Protein AF-A0A3Q7G5J2-F1 (afdb_monomer)

Organism: Solanum lycopersicum (NCBI:txid4081)

Structure (mmCIF, N/CA/C/O backbone):
data_AF-A0A3Q7G5J2-F1
#
_entry.id   AF-A0A3Q7G5J2-F1
#
loop_
_atom_site.group_PDB
_atom_site.id
_atom_site.type_symbol
_atom_site.label_atom_id
_atom_site.label_alt_id
_atom_site.label_comp_id
_atom_site.label_asym_id
_atom_site.label_entity_id
_atom_site.label_seq_id
_atom_site.pdbx_PDB_ins_code
_atom_site.Cartn_x
_atom_site.Cartn_y
_atom_site.Cartn_z
_atom_site.occupancy
_atom_site.B_iso_or_equiv
_atom_site.auth_seq_id
_atom_site.auth_comp_id
_atom_site.auth_asym_id
_atom_site.auth_atom_id
_atom_site.pdbx_PDB_model_num
ATOM 1 N N . MET A 1 1 ? 16.036 -75.855 58.027 1.00 33.94 1 MET A N 1
ATOM 2 C CA . MET A 1 1 ? 17.458 -75.575 57.737 1.00 33.94 1 MET A CA 1
ATOM 3 C C . MET A 1 1 ? 17.671 -75.635 56.235 1.00 33.94 1 MET A C 1
ATOM 5 O O . MET A 1 1 ? 17.132 -76.539 55.619 1.00 33.94 1 MET A O 1
ATOM 9 N N . ALA A 1 2 ? 18.472 -74.694 55.729 1.00 34.16 2 ALA A N 1
ATOM 10 C CA . ALA A 1 2 ? 19.266 -74.740 54.495 1.00 34.16 2 ALA A CA 1
ATOM 11 C C . ALA A 1 2 ? 18.567 -74.768 53.113 1.00 34.16 2 ALA A C 1
ATOM 13 O O . ALA A 1 2 ? 18.082 -75.786 52.635 1.00 34.16 2 ALA A O 1
ATOM 14 N N . PHE A 1 3 ? 18.634 -73.593 52.476 1.00 34.53 3 PHE A N 1
ATOM 15 C CA . PHE A 1 3 ? 18.979 -73.303 51.075 1.00 34.53 3 PHE A CA 1
ATOM 16 C C . PHE A 1 3 ? 19.539 -74.448 50.209 1.00 34.53 3 PHE A C 1
ATOM 18 O O . PHE A 1 3 ? 20.515 -75.078 50.604 1.00 34.53 3 PHE A O 1
ATOM 25 N N . GLN A 1 4 ? 19.123 -74.490 48.933 1.00 33.78 4 GLN A N 1
ATOM 26 C CA . GLN A 1 4 ? 20.075 -74.303 47.826 1.00 33.78 4 GLN A CA 1
ATOM 27 C C . GLN A 1 4 ? 19.411 -73.886 46.500 1.00 33.78 4 GLN A C 1
ATOM 29 O O . GLN A 1 4 ? 18.390 -74.425 46.084 1.00 33.78 4 GLN A O 1
ATOM 34 N N . ASN A 1 5 ? 20.046 -72.894 45.870 1.00 33.75 5 ASN A N 1
ATOM 35 C CA . ASN A 1 5 ? 19.741 -72.262 44.589 1.00 33.75 5 ASN A CA 1
ATOM 36 C C . ASN A 1 5 ? 19.861 -73.219 43.393 1.00 33.75 5 ASN A C 1
ATOM 38 O O . ASN A 1 5 ? 20.852 -73.940 43.279 1.00 33.75 5 ASN A O 1
ATOM 42 N N . GLN A 1 6 ? 18.955 -73.080 42.422 1.00 38.44 6 GLN A N 1
ATOM 43 C CA . GLN A 1 6 ? 19.213 -73.434 41.025 1.00 38.44 6 GLN A CA 1
ATOM 44 C C . GLN A 1 6 ? 19.334 -72.159 40.186 1.00 38.44 6 GLN A C 1
ATOM 46 O O . GLN A 1 6 ? 18.456 -71.300 40.181 1.00 38.44 6 GLN A O 1
ATOM 51 N N . THR A 1 7 ? 20.456 -72.044 39.486 1.00 39.12 7 THR A N 1
ATOM 52 C CA . THR A 1 7 ? 20.769 -71.005 38.507 1.00 39.12 7 THR A CA 1
ATOM 53 C C . THR A 1 7 ? 20.132 -71.347 37.157 1.00 39.12 7 THR A C 1
ATOM 55 O O . THR A 1 7 ? 20.422 -72.392 36.578 1.00 39.12 7 THR A O 1
ATOM 58 N N . MET A 1 8 ? 19.295 -70.455 36.616 1.00 37.62 8 MET A N 1
ATOM 59 C CA . MET A 1 8 ? 18.852 -70.505 35.217 1.00 37.62 8 MET A CA 1
ATOM 60 C C . MET A 1 8 ? 19.476 -69.372 34.399 1.00 37.62 8 MET A C 1
ATOM 62 O O . MET A 1 8 ? 19.610 -68.240 34.856 1.00 37.62 8 MET A O 1
ATOM 66 N N . LYS A 1 9 ? 19.885 -69.739 33.183 1.00 35.91 9 LYS A N 1
ATOM 67 C CA . LYS A 1 9 ? 20.631 -68.952 32.198 1.00 35.91 9 LYS A CA 1
ATOM 68 C C . LYS A 1 9 ? 19.803 -67.780 31.656 1.00 35.91 9 LYS A C 1
ATOM 70 O O . LYS A 1 9 ? 18.634 -67.948 31.321 1.00 35.91 9 LYS A O 1
ATOM 75 N N . ALA A 1 10 ? 20.441 -66.619 31.528 1.00 38.81 10 ALA A N 1
ATOM 76 C CA . ALA A 1 10 ? 19.877 -65.424 30.912 1.00 38.81 10 ALA A CA 1
ATOM 77 C C . ALA A 1 10 ? 19.881 -65.546 29.377 1.00 38.81 10 ALA A C 1
ATOM 79 O O . ALA A 1 10 ? 20.937 -65.724 28.773 1.00 38.81 10 ALA A O 1
ATOM 80 N N . ASN A 1 11 ? 18.702 -65.429 28.761 1.00 40.25 11 ASN A N 1
ATOM 81 C CA . ASN A 1 11 ? 18.538 -65.239 27.321 1.00 40.25 11 ASN A CA 1
ATOM 82 C C . ASN A 1 11 ? 18.502 -63.736 27.023 1.00 40.25 11 ASN A C 1
ATOM 84 O O . ASN A 1 11 ? 17.564 -63.036 27.404 1.00 40.25 11 ASN A O 1
ATOM 88 N N . THR A 1 12 ? 19.521 -63.241 26.332 1.00 42.84 12 THR A N 1
ATOM 89 C CA . THR A 1 12 ? 19.617 -61.873 25.818 1.00 42.84 12 THR A CA 1
ATOM 90 C C . THR A 1 12 ? 18.715 -61.718 24.590 1.00 42.84 12 THR A C 1
ATOM 92 O O . THR A 1 12 ? 19.060 -62.168 23.500 1.00 42.84 12 THR A O 1
ATOM 95 N N . SER A 1 13 ? 17.550 -61.085 24.754 1.00 43.59 13 SER A N 1
ATOM 96 C CA . SER A 1 13 ? 16.735 -60.600 23.629 1.00 43.59 13 SER A CA 1
ATOM 97 C C . SER A 1 13 ? 17.185 -59.194 23.233 1.00 43.59 13 SER A C 1
ATOM 99 O O . SER A 1 13 ? 17.119 -58.266 24.035 1.00 43.59 13 SER A O 1
ATOM 101 N N . PHE A 1 14 ? 17.646 -59.047 21.992 1.00 45.12 14 PHE A N 1
ATOM 102 C CA . PHE A 1 14 ? 17.915 -57.763 21.346 1.00 45.12 14 PHE A CA 1
ATOM 103 C C . PHE A 1 14 ? 16.578 -57.072 21.030 1.00 45.12 14 PHE A C 1
ATOM 105 O O . PHE A 1 14 ? 15.809 -57.560 20.205 1.00 45.12 14 PHE A O 1
ATOM 112 N N . VAL A 1 15 ? 16.293 -55.941 21.680 1.00 45.84 15 VAL A N 1
ATOM 113 C CA . VAL A 1 15 ? 15.169 -55.061 21.325 1.00 45.84 15 VAL A CA 1
ATOM 114 C C . VAL A 1 15 ? 15.670 -54.067 20.280 1.00 45.84 15 VAL A C 1
ATOM 116 O O . VAL A 1 15 ? 16.482 -53.194 20.581 1.00 45.84 15 VAL A O 1
ATOM 119 N N . LEU A 1 16 ? 15.212 -54.220 19.038 1.00 43.81 16 LEU A N 1
ATOM 120 C CA . LEU A 1 16 ? 15.484 -53.290 17.945 1.00 43.81 16 LEU A CA 1
ATOM 121 C C . LEU A 1 16 ? 14.500 -52.111 18.056 1.00 43.81 16 LEU A C 1
ATOM 123 O O . LEU A 1 16 ? 13.327 -52.242 17.712 1.00 43.81 16 LEU A O 1
ATOM 127 N N . ILE A 1 17 ? 14.952 -50.970 18.579 1.00 50.69 17 ILE A N 1
ATOM 128 C CA . ILE A 1 17 ? 14.162 -49.730 18.612 1.00 50.69 17 ILE A CA 1
ATOM 129 C C . ILE A 1 17 ? 14.216 -49.108 17.210 1.00 50.69 17 ILE A C 1
ATOM 131 O O . ILE A 1 17 ? 15.235 -48.548 16.807 1.00 50.69 17 ILE A O 1
ATOM 135 N N . LEU A 1 18 ? 13.122 -49.225 16.455 1.00 45.22 18 LEU A N 1
ATOM 136 C CA . LEU A 1 18 ? 12.914 -48.501 15.200 1.00 45.22 18 LEU A CA 1
ATOM 137 C C . LEU A 1 18 ? 12.677 -47.015 15.506 1.00 45.22 18 LEU A C 1
ATOM 139 O O . LEU A 1 18 ? 11.591 -46.620 15.925 1.00 45.22 18 LEU A O 1
ATOM 143 N N . PHE A 1 19 ? 13.697 -46.187 15.279 1.00 47.53 19 PHE A N 1
ATOM 144 C CA . PHE A 1 19 ? 13.535 -44.740 15.168 1.00 47.53 19 PHE A CA 1
ATOM 145 C C . PHE A 1 19 ? 12.796 -44.428 13.860 1.00 47.53 19 PHE A C 1
ATOM 147 O O . PHE A 1 19 ? 13.389 -44.433 12.782 1.00 47.53 19 PHE A O 1
ATOM 154 N N . PHE A 1 20 ? 11.493 -44.158 13.943 1.00 47.72 20 PHE A N 1
ATOM 155 C CA . PHE A 1 20 ? 10.776 -43.493 12.859 1.00 47.72 20 PHE A CA 1
ATOM 156 C C . PHE A 1 20 ? 11.223 -42.029 12.825 1.00 47.72 20 PHE A C 1
ATOM 158 O O . PHE A 1 20 ? 10.777 -41.213 13.628 1.00 47.72 20 PHE A O 1
ATOM 165 N N . ALA A 1 21 ? 12.128 -41.697 11.905 1.00 48.44 21 ALA A N 1
ATOM 166 C CA . ALA A 1 21 ? 12.381 -40.313 11.539 1.00 48.44 21 ALA A CA 1
ATOM 167 C C . ALA A 1 21 ? 11.126 -39.784 10.830 1.00 48.44 21 ALA A C 1
ATOM 169 O O . ALA A 1 21 ? 10.879 -40.101 9.666 1.00 48.44 21 ALA A O 1
ATOM 170 N N . VAL A 1 22 ? 10.308 -39.015 11.548 1.00 49.16 22 VAL A N 1
ATOM 171 C CA . VAL A 1 22 ? 9.250 -38.206 10.941 1.00 49.16 22 VAL A CA 1
ATOM 172 C C . VAL A 1 22 ? 9.955 -37.161 10.083 1.00 49.16 22 VAL A C 1
ATOM 174 O O . VAL A 1 22 ? 10.534 -36.208 10.603 1.00 49.16 22 VAL A O 1
ATOM 177 N N . GLN A 1 23 ? 9.977 -37.367 8.767 1.00 43.31 23 GLN A N 1
ATOM 178 C CA . GLN A 1 23 ? 10.405 -36.323 7.848 1.00 43.31 23 GLN A CA 1
ATOM 179 C C . GLN A 1 23 ? 9.286 -35.287 7.778 1.00 43.31 23 GLN A C 1
ATOM 181 O O . GLN A 1 23 ? 8.290 -35.477 7.086 1.00 43.31 23 GLN A O 1
ATOM 186 N N . TYR A 1 24 ? 9.440 -34.200 8.533 1.00 46.75 24 TYR A N 1
ATOM 187 C CA . TYR A 1 24 ? 8.675 -32.985 8.299 1.00 46.75 24 TYR A CA 1
ATOM 188 C C . TYR A 1 24 ? 9.145 -32.402 6.966 1.00 46.75 24 TYR A C 1
ATOM 190 O O . TYR A 1 24 ? 10.179 -31.742 6.891 1.00 46.75 24 TYR A O 1
ATOM 198 N N . THR A 1 25 ? 8.409 -32.661 5.887 1.00 44.06 25 THR A N 1
ATOM 199 C CA . THR A 1 25 ? 8.505 -31.815 4.699 1.00 44.06 25 THR A CA 1
ATOM 200 C C . THR A 1 25 ? 7.868 -30.483 5.067 1.00 44.06 25 THR A C 1
ATOM 202 O O . THR A 1 25 ? 6.642 -30.381 5.112 1.00 44.06 25 THR A O 1
ATOM 205 N N . ALA A 1 26 ? 8.689 -29.484 5.392 1.00 53.31 26 ALA A N 1
ATOM 206 C CA . ALA A 1 26 ? 8.216 -28.113 5.508 1.00 53.31 26 ALA A CA 1
ATOM 207 C C . ALA A 1 26 ? 7.546 -27.740 4.177 1.00 53.31 26 ALA A C 1
ATOM 209 O O . ALA A 1 26 ? 8.189 -27.767 3.125 1.00 53.31 26 ALA A O 1
ATOM 210 N N . SER A 1 27 ? 6.241 -27.465 4.208 1.00 51.19 27 SER A N 1
ATOM 211 C CA . SER A 1 27 ? 5.524 -26.929 3.054 1.00 51.19 27 SER A CA 1
ATOM 212 C C . SER A 1 27 ? 6.124 -25.563 2.750 1.00 51.19 27 SER A C 1
ATOM 214 O O . SER A 1 27 ? 5.907 -24.615 3.494 1.00 51.19 27 SER A O 1
ATOM 216 N N . THR A 1 28 ? 6.943 -25.459 1.706 1.00 64.75 28 THR A N 1
ATOM 217 C CA . THR A 1 28 ? 7.476 -24.163 1.286 1.00 64.75 28 THR A CA 1
ATOM 218 C C . THR A 1 28 ? 6.369 -23.427 0.543 1.00 64.75 28 THR A C 1
ATOM 220 O O . THR A 1 28 ? 5.985 -23.839 -0.552 1.00 64.75 28 THR A O 1
ATOM 223 N N . ASN A 1 29 ? 5.838 -22.357 1.133 1.00 82.00 29 ASN A N 1
ATOM 224 C CA . ASN A 1 29 ? 4.868 -21.496 0.462 1.00 82.00 29 ASN A CA 1
ATOM 225 C C . ASN A 1 29 ? 5.561 -20.822 -0.732 1.00 82.00 29 ASN A C 1
ATOM 227 O O . ASN A 1 29 ? 6.527 -20.074 -0.555 1.00 82.00 29 ASN A O 1
ATOM 231 N N . VAL A 1 30 ? 5.110 -21.139 -1.950 1.00 91.88 30 VAL A N 1
ATOM 232 C CA . VAL A 1 30 ? 5.651 -20.571 -3.190 1.00 91.88 30 VAL A CA 1
ATOM 233 C C . VAL A 1 30 ? 4.745 -19.442 -3.659 1.00 91.88 30 VAL A C 1
ATOM 235 O O . VAL A 1 30 ? 3.566 -19.669 -3.928 1.00 91.88 30 VAL A O 1
ATOM 238 N N . PHE A 1 31 ? 5.299 -18.242 -3.803 1.00 94.88 31 PHE A N 1
ATOM 239 C CA . PHE A 1 31 ? 4.599 -17.105 -4.386 1.00 94.88 31 PHE A CA 1
ATOM 240 C C . PHE A 1 31 ? 5.142 -16.797 -5.775 1.00 94.88 31 PHE A C 1
ATOM 242 O O . PHE A 1 31 ? 6.353 -16.704 -5.976 1.00 94.88 31 PHE A O 1
ATOM 249 N N . HIS A 1 32 ? 4.231 -16.584 -6.719 1.00 96.62 32 HIS A N 1
ATOM 250 C CA . HIS A 1 32 ? 4.561 -16.234 -8.094 1.00 96.62 32 HIS A CA 1
ATOM 251 C C . HIS A 1 32 ? 4.319 -14.744 -8.336 1.00 96.62 32 HIS A C 1
ATOM 253 O O . HIS A 1 32 ? 3.223 -14.230 -8.103 1.00 96.62 32 HIS A O 1
ATOM 259 N N . PHE A 1 33 ? 5.360 -14.068 -8.806 1.00 97.88 33 PHE A N 1
ATOM 260 C CA . PHE A 1 33 ? 5.426 -12.641 -9.070 1.00 97.88 33 PHE A CA 1
ATOM 261 C C . PHE A 1 33 ? 5.756 -12.432 -10.544 1.00 97.88 33 PHE A C 1
ATOM 263 O O . PHE A 1 33 ? 6.897 -12.594 -10.961 1.00 97.88 33 PHE A O 1
ATOM 270 N N . VAL A 1 34 ? 4.766 -12.050 -11.340 1.00 98.50 34 VAL A N 1
ATOM 271 C CA . VAL A 1 34 ? 4.944 -11.712 -12.752 1.00 98.50 34 VAL A CA 1
ATOM 272 C C . VAL A 1 34 ? 4.967 -10.199 -12.882 1.00 98.50 34 VAL A C 1
ATOM 274 O O . VAL A 1 34 ? 3.945 -9.539 -12.707 1.00 98.50 34 VAL A O 1
ATOM 277 N N . ILE A 1 35 ? 6.136 -9.639 -13.172 1.00 98.50 35 ILE A N 1
ATOM 278 C CA . ILE A 1 35 ? 6.295 -8.215 -13.439 1.00 98.50 35 ILE A CA 1
ATOM 279 C C . ILE A 1 35 ? 5.894 -7.947 -14.891 1.00 98.50 35 ILE A C 1
ATOM 281 O O . ILE A 1 35 ? 6.530 -8.457 -15.811 1.00 98.50 35 ILE A O 1
ATOM 285 N N . GLU A 1 36 ? 4.858 -7.143 -15.115 1.00 98.00 36 GLU A N 1
ATOM 286 C CA . GLU A 1 36 ? 4.303 -6.902 -16.451 1.00 98.00 36 GLU A CA 1
ATOM 287 C C . GLU A 1 36 ? 3.691 -5.503 -16.615 1.00 98.00 36 GLU A C 1
ATOM 289 O O . GLU A 1 36 ? 3.319 -4.844 -15.639 1.00 98.00 36 GLU A O 1
ATOM 294 N N . GLU A 1 37 ? 3.590 -5.037 -17.865 1.00 97.50 37 GLU A N 1
ATOM 295 C CA . GLU A 1 37 ? 2.907 -3.784 -18.198 1.00 97.50 37 GLU A CA 1
ATOM 296 C C . GLU A 1 37 ? 1.383 -3.971 -18.223 1.00 97.50 37 GLU A C 1
ATOM 298 O O . GLU A 1 37 ? 0.844 -4.619 -19.123 1.00 97.50 37 GLU A O 1
ATOM 303 N N . THR A 1 38 ? 0.679 -3.299 -17.315 1.00 97.81 38 THR A N 1
ATOM 304 C CA . THR A 1 38 ? -0.783 -3.385 -17.184 1.00 97.81 38 THR A CA 1
ATOM 305 C C . THR A 1 38 ? -1.434 -2.023 -17.373 1.00 97.81 38 THR A C 1
ATOM 307 O O . THR A 1 38 ? -0.909 -1.005 -16.924 1.00 97.81 38 THR A O 1
ATOM 310 N N . SER A 1 39 ? -2.577 -1.990 -18.066 1.00 97.44 39 SER A N 1
ATOM 311 C CA . SER A 1 39 ? -3.318 -0.755 -18.346 1.00 97.44 39 SER A CA 1
ATOM 312 C C . SER A 1 39 ? -4.210 -0.362 -17.173 1.00 97.44 39 SER A C 1
ATOM 314 O O . SER A 1 39 ? -4.994 -1.176 -16.693 1.00 97.44 39 SER A O 1
ATOM 316 N N . PHE A 1 40 ? -4.140 0.903 -16.766 1.00 95.69 40 PHE A N 1
ATOM 317 C CA . PHE A 1 40 ? -4.983 1.483 -15.726 1.00 95.69 40 PHE A CA 1
ATOM 318 C C . PHE A 1 40 ? -5.564 2.818 -16.179 1.00 95.69 40 PHE A C 1
ATOM 320 O O . PHE A 1 40 ? -4.870 3.644 -16.779 1.00 95.69 40 PHE A O 1
ATOM 327 N N . ASP A 1 41 ? -6.822 3.042 -15.804 1.00 94.00 41 ASP A N 1
ATOM 328 C CA . ASP A 1 41 ? -7.544 4.284 -16.055 1.00 94.00 41 ASP A CA 1
ATOM 329 C C . ASP A 1 41 ? -7.619 5.104 -14.772 1.00 94.00 41 ASP A C 1
ATOM 331 O O . ASP A 1 41 ? -8.185 4.662 -13.766 1.00 94.00 41 ASP A O 1
ATOM 335 N N . ARG A 1 42 ? -7.041 6.304 -14.789 1.00 93.56 42 ARG A N 1
ATOM 336 C CA . ARG A 1 42 ? -7.061 7.246 -13.662 1.00 93.56 42 ARG A CA 1
ATOM 337 C C . ARG A 1 42 ? -6.992 8.672 -14.182 1.00 93.56 42 ARG A C 1
ATOM 339 O O . ARG A 1 42 ? -6.318 8.954 -15.170 1.00 93.56 42 ARG A O 1
ATOM 346 N N . LEU A 1 43 ? -7.636 9.611 -13.488 1.00 94.00 43 LEU A N 1
ATOM 347 C CA . LEU A 1 43 ? -7.551 11.040 -13.823 1.00 94.00 43 LEU A CA 1
ATOM 348 C C . LEU A 1 43 ? -7.933 11.355 -15.284 1.00 94.00 43 LEU A C 1
ATOM 350 O O . LEU A 1 43 ? -7.334 12.238 -15.915 1.00 94.00 43 LEU A O 1
ATOM 354 N N . CYS A 1 44 ? -8.923 10.611 -15.790 1.00 94.50 44 CYS A N 1
ATOM 355 C CA . CYS A 1 44 ? -9.462 10.661 -17.151 1.00 94.50 44 CYS A CA 1
ATOM 356 C C . CYS A 1 44 ? -8.475 10.235 -18.253 1.00 94.50 44 CYS A C 1
ATOM 358 O O . CYS A 1 44 ? -8.633 10.640 -19.403 1.00 94.50 44 CYS A O 1
ATOM 360 N N . GLN A 1 45 ? -7.437 9.466 -17.910 1.00 95.00 45 GLN A N 1
ATOM 361 C CA . GLN A 1 45 ? -6.432 8.976 -18.851 1.00 95.00 45 GLN A CA 1
ATOM 362 C C . GLN A 1 45 ? -6.130 7.498 -18.608 1.00 95.00 45 GLN A C 1
ATOM 364 O O . GLN A 1 45 ? -6.062 7.051 -17.462 1.00 95.00 45 GLN A O 1
ATOM 369 N N . SER A 1 46 ? -5.910 6.773 -19.700 1.00 95.19 46 SER A N 1
ATOM 370 C CA . SER A 1 46 ? -5.424 5.397 -19.697 1.00 95.19 46 SER A CA 1
ATOM 371 C C . SER A 1 46 ? -3.920 5.399 -19.918 1.00 95.19 46 SER A C 1
ATOM 373 O O . SER A 1 46 ? -3.432 6.049 -20.846 1.00 95.19 46 SER A O 1
ATOM 375 N N . LYS A 1 47 ? -3.178 4.653 -19.103 1.00 95.56 47 LYS A N 1
ATOM 376 C CA . LYS A 1 47 ? -1.762 4.381 -19.364 1.00 95.56 47 LYS A CA 1
ATOM 377 C C . LYS A 1 47 ? -1.376 2.988 -18.898 1.00 95.56 47 LYS A C 1
ATOM 379 O O . LYS A 1 47 ? -2.017 2.427 -18.011 1.00 95.56 47 LYS A O 1
ATOM 384 N N . LYS A 1 48 ? -0.299 2.457 -19.471 1.00 96.31 48 LYS A N 1
ATOM 385 C CA . LYS A 1 48 ? 0.343 1.252 -18.950 1.00 96.31 48 LYS A CA 1
ATOM 386 C C . LYS A 1 48 ? 1.341 1.620 -17.861 1.00 96.31 48 LYS A C 1
ATOM 388 O O . LYS A 1 48 ? 2.025 2.635 -17.968 1.00 96.31 48 LYS A O 1
ATOM 393 N N . ILE A 1 49 ? 1.405 0.796 -16.827 1.00 96.75 49 ILE A N 1
ATOM 394 C CA . ILE A 1 49 ? 2.415 0.860 -15.770 1.00 96.75 49 ILE A CA 1
ATOM 395 C C . ILE A 1 49 ? 2.981 -0.526 -15.519 1.00 96.75 49 ILE A C 1
ATOM 397 O O . ILE A 1 49 ? 2.317 -1.526 -15.785 1.00 96.75 49 ILE A O 1
ATOM 401 N N . LEU A 1 50 ? 4.201 -0.574 -14.995 1.00 97.50 50 LEU A N 1
ATOM 402 C CA . LEU A 1 50 ? 4.793 -1.818 -14.534 1.00 97.50 50 LEU A CA 1
ATOM 403 C C . LEU A 1 50 ? 4.096 -2.252 -13.238 1.00 97.50 50 LEU A C 1
ATOM 405 O O . LEU A 1 50 ? 3.949 -1.462 -12.312 1.00 97.50 50 LEU A O 1
ATOM 409 N N . THR A 1 51 ? 3.643 -3.495 -13.182 1.00 97.94 51 THR A N 1
ATOM 410 C CA . THR A 1 51 ? 2.871 -4.055 -12.064 1.00 97.94 51 THR A CA 1
ATOM 411 C C . THR A 1 51 ? 3.351 -5.450 -11.738 1.00 97.94 51 THR A C 1
ATOM 413 O O . THR A 1 51 ? 4.065 -6.048 -12.535 1.00 97.94 51 THR A O 1
ATOM 416 N N . VAL A 1 52 ? 2.926 -5.981 -10.594 1.00 98.50 52 VAL A N 1
ATOM 417 C CA . VAL A 1 52 ? 3.086 -7.399 -10.270 1.00 98.50 52 VAL A CA 1
ATOM 418 C C . VAL A 1 52 ? 1.726 -8.077 -10.374 1.00 98.50 52 VAL A C 1
ATOM 420 O O . VAL A 1 52 ? 0.775 -7.640 -9.727 1.00 98.50 52 VAL A O 1
ATOM 423 N N . ASN A 1 53 ? 1.638 -9.150 -11.159 1.00 98.38 53 ASN A N 1
ATOM 424 C CA . ASN A 1 53 ? 0.427 -9.947 -11.386 1.00 98.38 53 ASN A CA 1
ATOM 425 C C . ASN A 1 53 ? -0.771 -9.109 -11.865 1.00 98.38 53 ASN A C 1
ATOM 427 O O . ASN A 1 53 ? -1.906 -9.346 -11.448 1.00 98.38 53 ASN A O 1
ATOM 431 N N . GLY A 1 54 ? -0.514 -8.074 -12.665 1.00 98.00 54 GLY A N 1
ATOM 432 C CA . GLY A 1 54 ? -1.539 -7.137 -13.121 1.00 98.00 54 GLY A CA 1
ATOM 433 C C . GLY A 1 54 ? -2.140 -6.231 -12.040 1.00 98.00 54 GLY A C 1
ATOM 434 O O . GLY A 1 54 ? -3.126 -5.544 -12.306 1.00 98.00 54 GLY A O 1
ATOM 435 N N . GLN A 1 55 ? -1.585 -6.218 -10.823 1.00 98.19 55 GLN A N 1
ATOM 436 C CA . GLN A 1 55 ? -2.140 -5.495 -9.677 1.00 98.19 55 GLN A CA 1
ATOM 437 C C . GLN A 1 55 ? -1.344 -4.223 -9.363 1.00 98.19 55 GLN A C 1
ATOM 439 O O . GLN A 1 55 ? -0.114 -4.194 -9.434 1.00 98.19 55 GLN A O 1
ATOM 444 N N . PHE A 1 56 ? -2.067 -3.164 -8.995 1.00 97.44 56 PHE A N 1
ATOM 445 C CA . PHE A 1 56 ? -1.498 -1.924 -8.474 1.00 97.44 56 PHE A CA 1
ATOM 446 C C . PHE A 1 56 ? -2.349 -1.407 -7.297 1.00 97.44 56 PHE A C 1
ATOM 448 O O . PHE A 1 56 ? -3.479 -0.958 -7.532 1.00 97.44 56 PHE A O 1
ATOM 455 N N . PRO A 1 57 ? -1.832 -1.435 -6.052 1.00 98.25 57 PRO A N 1
ATOM 456 C CA . PRO A 1 57 ? -0.560 -2.027 -5.619 1.00 98.25 57 PRO A CA 1
ATOM 457 C C . PRO A 1 57 ? -0.481 -3.525 -5.926 1.00 98.25 57 PRO A C 1
ATOM 459 O O . PRO A 1 57 ? -1.499 -4.156 -6.197 1.00 98.25 57 PRO A O 1
ATOM 462 N N . GLY A 1 58 ? 0.722 -4.087 -5.892 1.00 98.38 58 GLY A N 1
ATOM 463 C CA . GLY A 1 58 ? 0.917 -5.521 -6.055 1.00 98.38 58 GLY A CA 1
ATOM 464 C C . GLY A 1 58 ? 0.364 -6.343 -4.882 1.00 98.38 58 GLY A C 1
ATOM 465 O O . GLY A 1 58 ? -0.078 -5.782 -3.875 1.00 98.38 58 GLY A O 1
ATOM 466 N N . PRO A 1 59 ? 0.408 -7.681 -4.992 1.00 97.62 59 PRO A N 1
ATOM 467 C CA . PRO A 1 59 ? -0.171 -8.576 -3.998 1.00 97.62 59 PRO A CA 1
ATOM 468 C C . PRO A 1 59 ? 0.464 -8.409 -2.611 1.00 97.62 59 PRO A C 1
ATOM 470 O O . PRO A 1 59 ? 1.685 -8.301 -2.468 1.00 97.62 59 PRO A O 1
ATOM 473 N N . THR A 1 60 ? -0.376 -8.455 -1.579 1.00 97.19 60 THR A N 1
ATOM 474 C CA . THR A 1 60 ? 0.077 -8.569 -0.190 1.00 97.19 60 THR A CA 1
ATOM 475 C C . THR A 1 60 ? 0.584 -9.982 0.074 1.00 97.19 60 THR A C 1
ATOM 477 O O . THR A 1 60 ? -0.113 -10.955 -0.217 1.00 97.19 60 THR A O 1
ATOM 480 N N . ILE A 1 61 ? 1.780 -10.097 0.650 1.00 95.62 61 ILE A N 1
ATOM 481 C CA . ILE A 1 61 ? 2.276 -11.358 1.207 1.00 95.62 61 ILE A CA 1
ATOM 482 C C . ILE A 1 61 ? 1.844 -11.431 2.669 1.00 95.62 61 ILE A C 1
ATOM 484 O O . ILE A 1 61 ? 2.080 -10.487 3.418 1.00 95.62 61 ILE A O 1
ATOM 488 N N . TYR A 1 62 ? 1.261 -12.561 3.059 1.00 94.31 62 TYR A N 1
ATOM 489 C CA . TYR A 1 62 ? 1.042 -12.938 4.452 1.00 94.31 62 TYR A CA 1
ATOM 490 C C . TYR A 1 62 ? 1.935 -14.129 4.773 1.00 94.31 62 TYR A C 1
ATOM 492 O O . TYR A 1 62 ? 2.003 -15.073 3.980 1.00 94.31 62 TYR A O 1
ATOM 500 N N . ALA A 1 63 ? 2.617 -14.078 5.909 1.00 93.25 63 ALA A N 1
ATOM 501 C CA . ALA A 1 63 ? 3.508 -15.139 6.352 1.00 93.25 63 ALA A CA 1
ATOM 502 C C . ALA A 1 63 ? 3.545 -15.239 7.876 1.00 93.25 63 ALA A C 1
ATOM 504 O O . ALA A 1 63 ? 3.195 -14.281 8.570 1.00 93.25 63 ALA A O 1
ATOM 505 N N . LEU A 1 64 ? 3.978 -16.390 8.387 1.00 93.38 64 LEU A N 1
ATOM 506 C CA . LEU A 1 64 ? 4.223 -16.580 9.812 1.00 93.38 64 LEU A CA 1
ATOM 507 C C . LEU A 1 64 ? 5.701 -16.355 10.148 1.00 93.38 64 LEU A C 1
ATOM 509 O O . LEU A 1 64 ? 6.597 -16.617 9.337 1.00 93.38 64 LEU A O 1
ATOM 513 N N . ALA A 1 65 ? 5.957 -15.893 11.368 1.00 92.94 65 ALA A N 1
ATOM 514 C CA . ALA A 1 65 ? 7.298 -15.857 11.929 1.00 92.94 65 ALA A CA 1
ATOM 515 C C . ALA A 1 65 ? 7.941 -17.257 11.887 1.00 92.94 65 ALA A C 1
ATOM 517 O O . ALA A 1 65 ? 7.284 -18.275 12.112 1.00 92.94 65 ALA A O 1
ATOM 518 N N . GLY A 1 66 ? 9.233 -17.316 11.558 1.00 92.06 66 GLY A N 1
ATOM 519 C CA . GLY A 1 66 ? 9.979 -18.573 11.413 1.00 92.06 66 GLY A CA 1
ATOM 520 C C . GLY A 1 66 ? 9.783 -19.325 10.086 1.00 92.06 66 GLY A C 1
ATOM 521 O O . GLY A 1 66 ? 10.475 -20.318 9.850 1.00 92.06 66 GLY A O 1
ATOM 522 N N . GLU A 1 67 ? 8.891 -18.884 9.191 1.00 91.00 67 GLU A N 1
ATOM 523 C CA . GLU A 1 67 ? 8.719 -19.528 7.885 1.00 91.00 67 GLU A CA 1
ATOM 524 C C . GLU A 1 67 ? 9.815 -19.148 6.875 1.00 91.00 67 GLU A C 1
ATOM 526 O O . GLU A 1 67 ? 10.390 -18.055 6.885 1.00 91.00 67 GLU A O 1
ATOM 531 N N . THR A 1 68 ? 10.062 -20.053 5.925 1.00 92.12 68 THR A N 1
ATOM 532 C CA . THR A 1 68 ? 10.821 -19.757 4.707 1.00 92.12 68 THR A CA 1
ATOM 533 C C . THR A 1 68 ? 9.873 -19.730 3.517 1.00 92.12 68 THR A C 1
ATOM 535 O O . THR A 1 68 ? 9.253 -20.741 3.178 1.00 92.12 68 THR A O 1
ATOM 538 N N . LEU A 1 69 ? 9.798 -18.583 2.848 1.00 93.19 69 LEU A N 1
ATOM 539 C CA . LEU A 1 69 ? 9.003 -18.406 1.637 1.00 93.19 69 LEU A CA 1
ATOM 540 C C . LEU A 1 69 ? 9.878 -18.621 0.406 1.00 93.19 69 LEU A C 1
ATOM 542 O O . LEU A 1 69 ? 11.031 -18.187 0.386 1.00 93.19 69 LEU A O 1
ATOM 546 N N . SER A 1 70 ? 9.324 -19.234 -0.639 1.00 94.69 70 SER A N 1
ATOM 547 C CA . SER A 1 70 ? 9.954 -19.265 -1.960 1.00 94.69 70 SER A CA 1
ATOM 548 C C . SER A 1 70 ? 9.259 -18.270 -2.877 1.00 94.69 70 SER A C 1
ATOM 550 O O . SER A 1 70 ? 8.045 -18.312 -3.053 1.00 94.69 70 SER A O 1
ATOM 552 N N . LEU A 1 71 ? 10.029 -17.364 -3.459 1.00 95.56 71 LEU A N 1
ATOM 553 C CA . LEU A 1 71 ? 9.537 -16.298 -4.315 1.00 95.56 71 LEU A CA 1
ATOM 554 C C . LEU A 1 71 ? 10.053 -16.537 -5.729 1.00 95.56 71 LEU A C 1
ATOM 556 O O . LEU A 1 71 ? 11.262 -16.577 -5.963 1.00 95.56 71 LEU A O 1
ATOM 560 N N . ASP A 1 72 ? 9.125 -16.721 -6.658 1.00 96.81 72 ASP A N 1
ATOM 561 C CA . ASP A 1 72 ? 9.379 -16.910 -8.079 1.00 96.81 72 ASP A CA 1
ATOM 562 C C . ASP A 1 72 ? 9.017 -15.625 -8.818 1.00 96.81 72 ASP A C 1
ATOM 564 O O . ASP A 1 72 ? 7.840 -15.281 -8.923 1.00 96.81 72 ASP A O 1
ATOM 568 N N . VAL A 1 73 ? 10.030 -14.885 -9.263 1.00 97.88 73 VAL A N 1
ATOM 569 C CA . VAL A 1 73 ? 9.872 -13.568 -9.880 1.00 97.88 73 VAL A CA 1
ATOM 570 C C . VAL A 1 73 ? 10.229 -13.656 -11.356 1.00 97.88 73 VAL A C 1
ATOM 572 O O . VAL A 1 73 ? 11.389 -13.850 -11.706 1.00 97.88 73 VAL A O 1
ATOM 575 N N . GLU A 1 74 ? 9.243 -13.467 -12.222 1.00 98.31 74 GLU A N 1
ATOM 576 C CA . GLU A 1 74 ? 9.390 -13.398 -13.673 1.00 98.31 74 GLU A CA 1
ATOM 577 C C . GLU A 1 74 ? 9.251 -11.944 -14.129 1.00 98.31 74 GLU A C 1
ATOM 579 O O . GLU A 1 74 ? 8.250 -11.294 -13.835 1.00 98.31 74 GLU A O 1
ATOM 584 N N . ASN A 1 75 ? 10.225 -11.424 -14.875 1.00 98.44 75 ASN A N 1
ATOM 585 C CA . ASN A 1 75 ? 10.151 -10.081 -15.437 1.00 98.44 75 ASN A CA 1
ATOM 586 C C . ASN A 1 75 ? 9.770 -10.122 -16.921 1.00 98.44 75 ASN A C 1
ATOM 588 O O . ASN A 1 75 ? 10.603 -10.390 -17.781 1.00 98.44 75 ASN A O 1
ATOM 592 N N . ARG A 1 76 ? 8.511 -9.798 -17.228 1.00 98.25 76 ARG A N 1
ATOM 593 C CA . ARG A 1 76 ? 7.991 -9.602 -18.594 1.00 98.25 76 ARG A CA 1
ATOM 594 C C . ARG A 1 76 ? 8.006 -8.131 -19.030 1.00 98.25 76 ARG A C 1
ATOM 596 O O . ARG A 1 76 ? 7.478 -7.793 -20.090 1.00 98.25 76 ARG A O 1
ATOM 603 N N . GLY A 1 77 ? 8.567 -7.246 -18.206 1.00 95.06 77 GLY A N 1
ATOM 604 C CA . GLY A 1 77 ? 8.796 -5.843 -18.526 1.00 95.06 77 GLY A CA 1
ATOM 605 C C . GLY A 1 77 ? 9.953 -5.639 -19.508 1.00 95.06 77 GLY A C 1
ATOM 606 O O . GLY A 1 77 ? 10.674 -6.567 -19.868 1.00 95.06 77 GLY A O 1
ATOM 607 N N . LYS A 1 78 ? 10.126 -4.389 -19.950 1.00 94.12 78 LYS A N 1
ATOM 608 C CA . LYS A 1 78 ? 11.193 -3.994 -20.891 1.00 94.12 78 LYS A CA 1
ATOM 609 C C . LYS A 1 78 ? 12.520 -3.675 -20.205 1.00 94.12 78 LYS A C 1
ATOM 611 O O . LYS A 1 78 ? 13.572 -3.863 -20.803 1.00 94.12 78 LYS A O 1
ATOM 616 N N . ASP A 1 79 ? 12.449 -3.167 -18.979 1.00 93.12 79 ASP A N 1
ATOM 617 C CA . ASP A 1 79 ? 13.605 -2.770 -18.182 1.00 9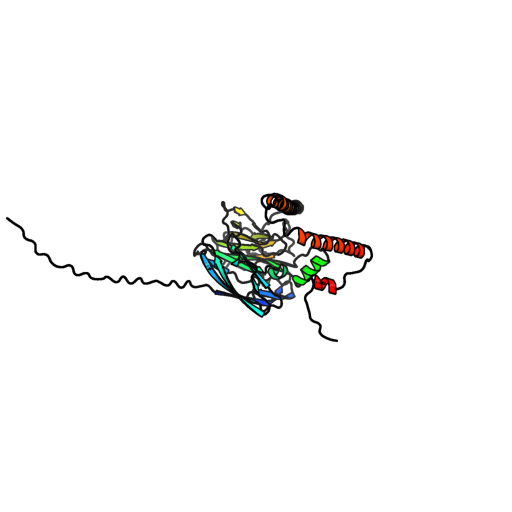3.12 79 ASP A CA 1
ATOM 618 C C . ASP A 1 79 ? 13.908 -3.843 -17.127 1.00 93.12 79 ASP A C 1
ATOM 620 O O . ASP A 1 79 ? 13.003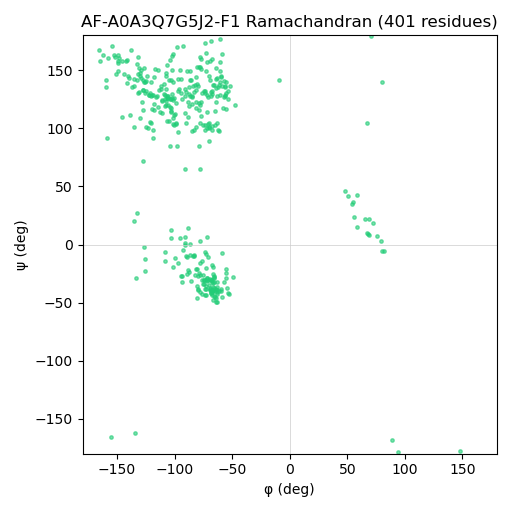 -4.509 -16.613 1.00 93.12 79 ASP A O 1
ATOM 624 N N . ASN A 1 80 ? 15.182 -3.970 -16.755 1.00 96.31 80 ASN A N 1
ATOM 625 C CA . ASN A 1 80 ? 15.583 -4.765 -15.597 1.00 96.31 80 ASN A CA 1
ATOM 626 C C . ASN A 1 80 ? 14.921 -4.218 -14.324 1.00 96.31 80 ASN A C 1
ATOM 628 O O . ASN A 1 80 ? 14.760 -3.002 -14.169 1.00 96.31 80 ASN A O 1
ATOM 632 N N . VAL A 1 81 ? 14.570 -5.111 -13.398 1.00 96.38 81 VAL A N 1
ATOM 633 C CA . VAL A 1 81 ? 13.994 -4.738 -12.101 1.00 96.38 81 VAL A CA 1
ATOM 634 C C . VAL A 1 81 ? 14.816 -5.362 -10.993 1.00 96.38 81 VAL A C 1
ATOM 636 O O . VAL A 1 81 ? 15.076 -6.560 -11.005 1.00 96.38 81 VAL A O 1
ATOM 639 N N . THR A 1 82 ? 15.193 -4.552 -10.012 1.00 95.81 82 THR A N 1
ATOM 640 C CA . THR A 1 82 ? 15.828 -5.035 -8.787 1.00 95.81 82 THR A CA 1
ATOM 641 C C . THR A 1 82 ? 14.801 -5.032 -7.667 1.00 95.81 82 THR A C 1
ATOM 643 O O . THR A 1 82 ? 14.341 -3.960 -7.272 1.00 95.81 82 THR A O 1
ATOM 646 N N . MET A 1 83 ? 14.432 -6.207 -7.159 1.00 95.31 83 MET A N 1
ATOM 647 C CA . MET A 1 83 ? 13.468 -6.345 -6.065 1.00 95.31 83 MET A CA 1
ATOM 648 C C . MET A 1 83 ? 14.156 -6.243 -4.700 1.00 95.31 83 MET A C 1
ATOM 650 O O . MET A 1 83 ? 15.260 -6.756 -4.504 1.00 95.31 83 MET A O 1
ATOM 654 N N . PHE A 1 84 ? 13.475 -5.592 -3.762 1.00 94.12 84 PHE A N 1
ATOM 655 C CA . PHE A 1 84 ? 13.825 -5.516 -2.351 1.00 94.12 84 PHE A CA 1
ATOM 656 C C . PHE A 1 84 ? 12.627 -5.938 -1.508 1.00 94.12 84 PHE A C 1
ATOM 658 O O . PHE A 1 84 ? 11.500 -5.486 -1.726 1.00 94.12 84 PHE A O 1
ATOM 665 N N . TRP A 1 85 ? 12.886 -6.803 -0.539 1.00 92.75 85 TRP A N 1
ATOM 666 C CA . TRP A 1 85 ? 11.875 -7.410 0.312 1.00 92.75 85 TRP A CA 1
ATOM 667 C C . TRP A 1 85 ? 12.156 -6.998 1.745 1.00 92.75 85 TRP A C 1
ATOM 669 O O . TRP A 1 85 ? 12.935 -7.648 2.433 1.00 92.75 85 TRP A O 1
ATOM 679 N N . ARG A 1 86 ? 11.556 -5.902 2.214 1.00 87.81 86 ARG A N 1
ATOM 680 C CA . ARG A 1 86 ? 11.733 -5.511 3.611 1.00 87.81 86 ARG A CA 1
ATOM 681 C C . ARG A 1 86 ? 10.989 -6.521 4.473 1.00 87.81 86 ARG A C 1
ATOM 683 O O . ARG A 1 86 ? 9.763 -6.501 4.522 1.00 87.81 86 ARG A O 1
ATOM 690 N N . VAL A 1 87 ? 11.739 -7.408 5.115 1.00 83.12 87 VAL A N 1
ATOM 691 C CA . VAL A 1 87 ? 11.208 -8.457 5.982 1.00 83.12 87 VAL A CA 1
ATOM 692 C C . VAL A 1 87 ? 11.975 -8.423 7.295 1.00 83.12 87 VAL A C 1
ATOM 694 O O . VAL A 1 87 ? 13.202 -8.370 7.313 1.00 83.12 87 VAL A O 1
ATOM 697 N N . GLY A 1 88 ? 11.235 -8.437 8.392 1.00 79.31 88 GLY A N 1
ATOM 698 C CA . GLY A 1 88 ? 11.768 -8.267 9.726 1.00 79.31 88 GLY A CA 1
ATOM 699 C C . GLY A 1 88 ? 12.276 -6.875 10.083 1.00 79.31 88 GLY A C 1
ATOM 700 O O . GLY A 1 88 ? 12.271 -5.930 9.287 1.00 79.31 88 GLY A O 1
ATOM 701 N N . ARG A 1 89 ? 12.740 -6.772 11.331 1.00 74.88 89 ARG A N 1
ATOM 702 C CA . ARG A 1 89 ? 13.291 -5.530 11.906 1.00 74.88 89 ARG A CA 1
ATOM 703 C C . ARG A 1 89 ? 14.658 -5.172 11.325 1.00 74.88 89 ARG A C 1
ATOM 705 O O . ARG A 1 89 ? 15.018 -3.999 11.247 1.00 74.88 89 ARG A O 1
ATOM 712 N N . HIS A 1 90 ? 15.411 -6.186 10.907 1.00 78.06 90 HIS A N 1
ATOM 713 C CA . HIS A 1 90 ? 16.743 -6.039 10.334 1.00 78.06 90 HIS A CA 1
ATOM 714 C C . HIS A 1 90 ? 16.770 -6.596 8.919 1.00 78.06 90 HIS A C 1
ATOM 716 O O . HIS A 1 90 ? 16.402 -7.746 8.688 1.00 78.06 90 HIS A O 1
ATOM 722 N N . VAL A 1 91 ? 17.275 -5.787 7.990 1.00 79.81 91 VAL A N 1
ATOM 723 C CA . VAL A 1 91 ? 17.448 -6.204 6.601 1.00 79.81 91 VAL A CA 1
ATOM 724 C C . VAL A 1 91 ? 18.580 -7.225 6.505 1.00 79.81 91 VAL A C 1
ATOM 726 O O . VAL A 1 91 ? 19.700 -6.965 6.950 1.00 79.81 91 VAL A O 1
ATOM 729 N N . LYS A 1 92 ? 18.294 -8.373 5.895 1.00 80.31 92 LYS A N 1
ATOM 730 C CA . LYS A 1 92 ? 19.253 -9.462 5.655 1.00 80.31 92 LYS A CA 1
ATOM 731 C C . LYS A 1 92 ? 19.732 -9.473 4.200 1.00 80.31 92 LYS A C 1
ATOM 733 O O . LYS A 1 92 ? 19.118 -8.883 3.316 1.00 80.31 92 LYS A O 1
ATOM 738 N N . SER A 1 93 ? 20.842 -10.155 3.922 1.00 77.94 93 SER A N 1
ATOM 739 C CA . SER A 1 93 ? 21.416 -10.210 2.567 1.00 77.94 93 SER A CA 1
ATOM 740 C C . SER A 1 93 ? 20.531 -10.940 1.551 1.00 77.94 93 SER A C 1
ATOM 742 O O . SER A 1 93 ? 20.574 -10.629 0.364 1.00 77.94 93 SER A O 1
ATOM 744 N N . ASP A 1 94 ? 19.700 -11.880 1.997 1.00 77.38 94 ASP A N 1
ATOM 745 C CA . ASP A 1 94 ? 18.729 -12.595 1.166 1.00 77.38 94 ASP A CA 1
ATOM 746 C C . ASP A 1 94 ? 17.527 -11.728 0.767 1.00 77.38 94 ASP A C 1
ATOM 748 O O . ASP A 1 94 ? 16.763 -12.127 -0.102 1.00 77.38 94 ASP A O 1
ATOM 752 N N . GLN A 1 95 ? 17.381 -10.525 1.321 1.00 79.81 95 GLN A N 1
ATOM 753 C CA . GLN A 1 95 ? 16.255 -9.621 1.075 1.00 79.81 95 GLN A CA 1
ATOM 754 C C . GLN A 1 95 ? 16.555 -8.508 0.062 1.00 79.81 95 GLN A C 1
ATOM 756 O O . GLN A 1 95 ? 15.640 -7.807 -0.380 1.00 79.81 95 GLN A O 1
ATOM 761 N N . VAL A 1 96 ? 17.827 -8.320 -0.301 1.00 82.88 96 VAL A N 1
ATOM 762 C CA . VAL A 1 96 ? 18.289 -7.148 -1.058 1.00 82.88 96 VAL A CA 1
ATOM 763 C C . VAL A 1 96 ? 18.792 -7.491 -2.449 1.00 82.88 96 VAL A C 1
ATOM 765 O O . VAL A 1 96 ? 19.326 -8.570 -2.690 1.00 82.88 96 VAL A O 1
ATOM 768 N N . GLU A 1 97 ? 18.641 -6.532 -3.362 1.00 79.75 97 GLU A N 1
ATOM 769 C CA . GLU A 1 97 ? 19.286 -6.524 -4.679 1.00 79.75 97 GLU A CA 1
ATOM 770 C C . GLU A 1 97 ? 18.976 -7.742 -5.565 1.00 79.75 97 GLU A C 1
ATOM 772 O O . GLU A 1 97 ? 19.834 -8.302 -6.253 1.00 79.75 97 GLU A O 1
ATOM 777 N N . TRP A 1 98 ? 17.714 -8.174 -5.597 1.00 89.56 98 TRP A N 1
ATOM 778 C CA . TRP A 1 98 ? 17.291 -9.236 -6.506 1.00 89.56 98 TRP A CA 1
ATOM 779 C C . TRP A 1 98 ? 17.099 -8.694 -7.919 1.00 89.56 98 TRP A C 1
ATOM 781 O O . TRP A 1 98 ? 15.985 -8.350 -8.308 1.00 89.56 98 TRP A O 1
ATOM 791 N N . LEU A 1 99 ? 18.189 -8.619 -8.681 1.00 95.12 99 LEU A N 1
ATOM 792 C CA . LEU A 1 99 ? 18.141 -8.293 -10.102 1.00 95.12 99 LEU A CA 1
ATOM 793 C C . LEU A 1 99 ? 17.392 -9.386 -10.880 1.00 95.12 99 LEU A C 1
ATOM 795 O O . LEU A 1 99 ? 17.790 -10.551 -10.868 1.00 95.12 99 LEU A O 1
ATOM 799 N N . VAL A 1 100 ? 16.338 -8.983 -11.583 1.00 96.69 100 VAL A N 1
ATOM 800 C CA . VAL A 1 100 ? 15.590 -9.798 -12.540 1.00 96.69 100 VAL A CA 1
ATOM 801 C C . VAL A 1 100 ? 15.652 -9.092 -13.891 1.00 96.69 100 VAL A C 1
ATOM 803 O O . VAL A 1 100 ? 15.032 -8.042 -14.105 1.00 96.69 100 VAL A O 1
ATOM 806 N N . GLU A 1 101 ? 16.461 -9.638 -14.795 1.00 97.31 101 GLU A N 1
ATOM 807 C CA . GLU A 1 101 ? 16.633 -9.092 -16.141 1.00 97.31 101 GLU A CA 1
ATOM 808 C C . GLU A 1 101 ? 15.331 -9.170 -16.946 1.00 97.31 101 GLU A C 1
ATOM 810 O O . GLU A 1 101 ? 14.490 -10.038 -16.709 1.00 97.31 101 GLU A O 1
ATOM 815 N N . ALA A 1 102 ? 15.150 -8.259 -17.901 1.00 97.00 102 ALA A N 1
ATOM 816 C CA . ALA A 1 102 ? 14.000 -8.298 -18.799 1.00 97.00 102 ALA A CA 1
ATOM 817 C C . ALA A 1 102 ? 13.936 -9.639 -19.559 1.00 97.00 102 ALA A C 1
ATOM 819 O O . ALA A 1 102 ? 14.902 -10.057 -20.198 1.00 97.00 102 ALA A O 1
ATOM 820 N N . GLY A 1 103 ? 12.790 -10.318 -19.493 1.00 97.25 103 GLY A N 1
ATOM 821 C CA . GLY A 1 103 ? 12.573 -11.644 -20.075 1.00 97.25 103 GLY A CA 1
ATOM 822 C C . GLY A 1 103 ? 13.130 -12.813 -19.253 1.00 97.25 103 GLY A C 1
ATOM 823 O O . GLY A 1 103 ? 13.035 -13.955 -19.703 1.00 97.25 103 GLY A O 1
ATOM 824 N N . ALA A 1 104 ? 13.703 -12.558 -18.074 1.00 97.75 104 ALA A N 1
ATOM 825 C CA . ALA A 1 104 ? 14.233 -13.589 -17.188 1.00 97.75 104 ALA A CA 1
ATOM 826 C C . ALA A 1 104 ? 13.281 -13.899 -16.022 1.00 97.75 104 ALA A C 1
ATOM 828 O O . ALA A 1 104 ? 12.382 -13.125 -15.687 1.00 97.75 104 ALA A O 1
ATOM 829 N N . ALA A 1 105 ? 13.525 -15.036 -15.371 1.00 97.38 105 ALA A N 1
ATOM 830 C CA . ALA A 1 105 ? 12.882 -15.416 -14.122 1.00 97.38 105 ALA A CA 1
ATOM 831 C C . ALA A 1 105 ? 13.934 -15.831 -13.091 1.00 97.38 105 ALA A C 1
ATOM 833 O O . ALA A 1 105 ? 14.943 -16.455 -13.430 1.00 97.38 105 ALA A O 1
ATOM 834 N N . VAL A 1 106 ? 13.695 -15.486 -11.830 1.00 96.69 106 VAL A N 1
ATOM 835 C CA . VAL A 1 106 ? 14.567 -15.799 -10.699 1.00 96.69 106 VAL A CA 1
ATOM 836 C C . VAL A 1 106 ? 13.719 -16.369 -9.575 1.00 96.69 106 VAL A C 1
ATOM 838 O O . VAL A 1 106 ? 12.735 -15.762 -9.163 1.00 96.69 106 VAL A O 1
ATOM 841 N N . ARG A 1 107 ? 14.152 -17.503 -9.022 1.00 95.62 107 ARG A N 1
ATOM 842 C CA . ARG A 1 107 ? 13.601 -18.049 -7.784 1.00 95.62 107 ARG A CA 1
ATOM 843 C C . ARG A 1 107 ? 14.597 -17.890 -6.651 1.00 95.62 107 ARG A C 1
ATOM 845 O O . ARG A 1 107 ? 15.745 -18.316 -6.774 1.00 95.62 107 ARG A O 1
ATOM 852 N N . LYS A 1 108 ? 14.146 -17.317 -5.541 1.00 93.50 108 LYS A N 1
ATOM 853 C CA . LYS A 1 108 ? 14.937 -17.161 -4.318 1.00 93.50 108 LYS A CA 1
ATOM 854 C C . LYS A 1 108 ? 14.056 -17.376 -3.095 1.00 93.50 108 LYS A C 1
ATOM 856 O O . LYS A 1 108 ? 12.837 -17.252 -3.168 1.00 93.50 108 LYS A O 1
ATOM 861 N N . ASN A 1 109 ? 14.689 -17.711 -1.980 1.00 92.69 109 ASN A N 1
ATOM 862 C CA . ASN A 1 109 ? 14.001 -17.934 -0.718 1.00 92.69 109 ASN A CA 1
ATOM 863 C C . ASN A 1 109 ? 14.280 -16.780 0.243 1.00 92.69 109 ASN A C 1
ATOM 865 O O . ASN A 1 109 ? 15.378 -16.226 0.219 1.00 92.69 109 ASN 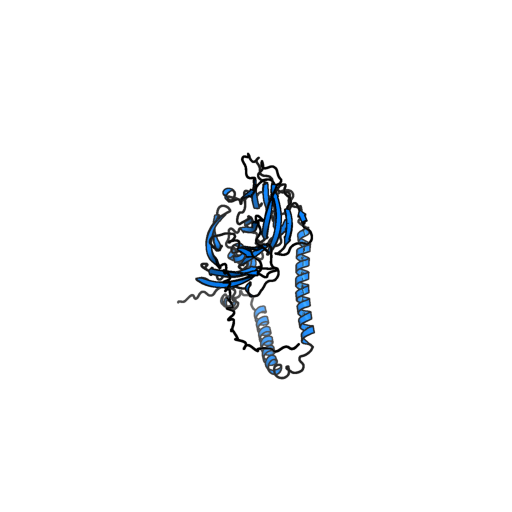A O 1
ATOM 869 N N . ILE A 1 110 ? 13.300 -16.463 1.087 1.00 90.94 110 ILE A N 1
ATOM 870 C CA . ILE A 1 110 ? 13.439 -15.518 2.198 1.00 90.94 110 ILE A CA 1
ATOM 871 C C . ILE A 1 110 ? 13.081 -16.244 3.482 1.00 90.94 110 ILE A C 1
ATOM 873 O O . ILE A 1 110 ? 12.010 -16.848 3.563 1.00 90.94 110 ILE A O 1
ATOM 877 N N . THR A 1 111 ? 13.960 -16.158 4.477 1.00 90.62 111 THR A N 1
ATOM 878 C CA . THR A 1 111 ? 13.707 -16.721 5.807 1.00 90.62 111 THR A CA 1
ATOM 879 C C . THR A 1 111 ? 13.324 -15.625 6.794 1.00 90.62 111 THR A C 1
ATOM 881 O O . THR A 1 111 ? 14.117 -14.727 7.108 1.00 90.62 111 THR A O 1
ATOM 884 N N . ILE A 1 112 ? 12.106 -15.740 7.312 1.00 91.62 112 ILE A N 1
ATOM 885 C CA . ILE A 1 112 ? 11.535 -14.857 8.326 1.00 91.62 112 ILE A CA 1
ATOM 886 C C . ILE A 1 112 ? 12.048 -15.318 9.688 1.00 91.62 112 ILE A C 1
ATOM 888 O O . ILE A 1 112 ? 12.074 -16.515 9.972 1.00 91.62 112 ILE A O 1
ATOM 892 N N . SER A 1 113 ? 12.519 -14.390 10.518 1.00 91.19 113 SER A N 1
ATOM 893 C CA . SER A 1 113 ? 12.978 -14.742 11.866 1.00 91.19 113 SER A CA 1
ATOM 894 C C . SER A 1 113 ? 11.783 -15.094 12.756 1.00 91.19 113 SER A C 1
ATOM 896 O O . SER A 1 113 ? 10.664 -14.662 12.495 1.00 91.19 113 SER A O 1
ATOM 898 N N . GLU A 1 114 ? 12.005 -15.866 13.819 1.00 91.62 114 GLU A N 1
ATOM 899 C CA . GLU A 1 114 ? 10.949 -16.190 14.796 1.00 91.62 114 GLU A CA 1
ATOM 900 C C . GLU A 1 114 ? 10.474 -14.959 15.590 1.00 91.62 114 GLU A C 1
ATOM 902 O O . GLU A 1 114 ? 9.397 -14.979 16.173 1.00 91.62 114 GLU A O 1
ATOM 907 N N . ASP A 1 115 ? 11.273 -13.890 15.617 1.00 90.50 115 ASP A N 1
ATOM 908 C CA . ASP A 1 115 ? 11.005 -12.635 16.323 1.00 90.50 115 ASP A CA 1
ATOM 909 C C . ASP A 1 115 ? 10.555 -11.488 15.402 1.00 90.50 115 ASP A C 1
ATOM 911 O O . ASP A 1 115 ? 10.448 -10.345 15.853 1.00 90.50 115 ASP A O 1
ATOM 915 N N . ASP A 1 116 ? 10.346 -11.770 14.115 1.00 91.00 116 ASP A N 1
ATOM 916 C CA . ASP A 1 116 ? 9.827 -10.798 13.159 1.00 91.00 116 ASP A CA 1
ATOM 917 C C . ASP A 1 116 ? 8.293 -10.822 13.164 1.00 91.00 116 ASP A C 1
ATOM 919 O O . ASP A 1 116 ? 7.677 -11.884 13.131 1.00 91.00 116 ASP A O 1
ATOM 923 N N . GLU A 1 117 ? 7.664 -9.647 13.165 1.00 92.44 117 GLU A N 1
ATOM 924 C CA . GLU A 1 117 ? 6.207 -9.497 13.127 1.00 92.44 117 GLU A CA 1
ATOM 925 C C . GLU A 1 117 ? 5.792 -8.146 12.518 1.00 92.44 117 GLU A C 1
ATOM 927 O O . GLU A 1 117 ? 6.616 -7.257 12.301 1.00 92.44 117 GLU A O 1
ATOM 932 N N . GLY A 1 118 ? 4.496 -7.979 12.256 1.00 93.31 118 GLY A N 1
ATOM 933 C CA . GLY A 1 118 ? 3.875 -6.709 11.886 1.00 93.31 118 GLY A CA 1
ATOM 934 C C . GLY A 1 118 ? 3.868 -6.404 10.387 1.00 93.31 118 GLY A C 1
ATOM 935 O O . GLY A 1 118 ? 4.117 -7.265 9.538 1.00 93.31 118 GLY A O 1
ATOM 936 N N . THR A 1 119 ? 3.534 -5.154 10.049 1.00 95.81 119 THR A N 1
ATOM 937 C CA . THR A 1 119 ? 3.509 -4.688 8.653 1.00 95.81 119 THR A CA 1
ATOM 938 C C . THR A 1 119 ? 4.876 -4.242 8.176 1.00 95.81 119 THR A C 1
ATOM 940 O O . THR A 1 119 ? 5.487 -3.329 8.729 1.00 95.81 119 THR A O 1
ATOM 943 N N . LEU A 1 120 ? 5.289 -4.800 7.051 1.00 94.69 120 LEU A N 1
ATOM 944 C CA . LEU A 1 120 ? 6.422 -4.397 6.238 1.00 94.69 120 LEU A CA 1
ATOM 945 C C . LEU A 1 120 ? 5.971 -4.372 4.770 1.00 94.69 120 LEU A C 1
ATOM 947 O O . LEU A 1 120 ? 4.775 -4.281 4.473 1.00 94.69 120 LEU A O 1
ATOM 951 N N . TRP A 1 121 ? 6.907 -4.392 3.824 1.00 96.12 121 TRP A N 1
ATOM 952 C CA . TRP A 1 121 ? 6.575 -4.247 2.411 1.00 96.12 121 TRP A CA 1
ATOM 953 C C . TRP A 1 121 ? 7.719 -4.668 1.494 1.00 96.12 121 TRP A C 1
ATOM 955 O O . TRP A 1 121 ? 8.890 -4.680 1.865 1.00 96.12 121 TRP A O 1
ATOM 965 N N . TRP A 1 122 ? 7.374 -4.994 0.258 1.00 96.44 122 TRP A N 1
ATOM 966 C CA . TRP A 1 122 ? 8.320 -5.282 -0.809 1.00 96.44 122 TRP A CA 1
ATOM 967 C C . TRP A 1 122 ? 8.164 -4.249 -1.917 1.00 96.44 122 TRP A C 1
ATOM 969 O O . TRP A 1 122 ? 7.081 -3.694 -2.123 1.00 96.44 122 TRP A O 1
ATOM 979 N N . HIS A 1 123 ? 9.247 -3.965 -2.635 1.00 96.69 123 HIS A N 1
ATOM 980 C CA . HIS A 1 123 ? 9.224 -3.006 -3.730 1.00 96.69 123 HIS A CA 1
ATOM 981 C C . HIS A 1 123 ? 10.417 -3.137 -4.679 1.00 96.69 123 HIS A C 1
ATOM 983 O O . HIS A 1 123 ? 11.458 -3.690 -4.333 1.00 96.69 123 HIS A O 1
ATOM 989 N N . ALA A 1 124 ? 10.303 -2.557 -5.875 1.00 96.00 124 ALA A N 1
ATOM 990 C CA . ALA A 1 124 ? 11.466 -2.313 -6.724 1.00 96.00 124 ALA A CA 1
ATOM 991 C C . ALA A 1 124 ? 12.405 -1.288 -6.060 1.00 96.00 124 ALA A C 1
ATOM 993 O O . ALA A 1 124 ? 11.949 -0.281 -5.521 1.00 96.00 124 ALA A O 1
ATOM 994 N N . MET A 1 125 ? 13.718 -1.511 -6.087 1.00 91.69 125 MET A N 1
ATOM 995 C CA . MET A 1 125 ? 14.706 -0.591 -5.498 1.00 91.69 125 MET A CA 1
ATOM 996 C C . MET A 1 125 ? 14.845 0.706 -6.288 1.00 91.69 125 MET A C 1
ATOM 998 O O . MET A 1 125 ? 15.143 1.759 -5.726 1.00 91.69 125 MET A O 1
ATOM 1002 N N . ASN A 1 126 ? 14.621 0.634 -7.596 1.00 88.31 126 ASN A N 1
ATOM 1003 C CA . ASN A 1 126 ? 14.686 1.795 -8.455 1.00 88.31 126 ASN A CA 1
ATOM 1004 C C . ASN A 1 126 ? 13.538 2.768 -8.135 1.00 88.31 126 ASN A C 1
ATOM 1006 O O . ASN A 1 126 ? 12.371 2.376 -8.113 1.00 88.31 126 ASN A O 1
ATOM 1010 N N . ILE A 1 127 ? 13.874 4.044 -7.927 1.00 82.88 127 ILE A N 1
ATOM 1011 C CA . ILE A 1 127 ? 12.947 5.087 -7.483 1.00 82.88 127 ILE A CA 1
ATOM 1012 C C . ILE A 1 127 ? 11.694 5.219 -8.363 1.00 82.88 127 ILE A C 1
ATOM 1014 O O . ILE A 1 127 ? 10.598 5.345 -7.816 1.00 82.88 127 ILE A O 1
ATOM 1018 N N . TRP A 1 128 ? 11.820 5.140 -9.695 1.00 86.88 128 TRP A N 1
ATOM 1019 C CA . TRP A 1 128 ? 10.671 5.290 -10.597 1.00 86.88 128 TRP A CA 1
ATOM 1020 C C . TRP A 1 128 ? 9.849 4.006 -10.724 1.00 86.88 128 TRP A C 1
ATOM 1022 O O . TRP A 1 128 ? 8.623 4.070 -10.787 1.00 86.88 128 TRP A O 1
ATOM 1032 N N . GLN A 1 129 ? 10.488 2.832 -10.696 1.00 93.81 129 GLN A N 1
ATOM 1033 C CA . GLN A 1 129 ? 9.768 1.552 -10.712 1.00 93.81 129 GLN A CA 1
ATOM 1034 C C . GLN A 1 129 ? 9.015 1.331 -9.395 1.00 93.81 129 GLN A C 1
ATOM 1036 O O . GLN A 1 129 ? 7.871 0.879 -9.419 1.00 93.81 129 GLN A O 1
ATOM 1041 N N . ARG A 1 130 ? 9.592 1.742 -8.256 1.00 93.88 130 ARG A N 1
ATOM 1042 C CA . ARG A 1 130 ? 8.963 1.672 -6.928 1.00 93.88 130 ARG A CA 1
ATOM 1043 C C . ARG A 1 130 ? 7.612 2.368 -6.860 1.00 93.88 130 ARG A C 1
ATOM 1045 O O . ARG A 1 130 ? 6.758 1.944 -6.093 1.00 93.88 130 ARG A O 1
ATOM 1052 N N . ALA A 1 131 ? 7.392 3.398 -7.675 1.00 94.38 131 ALA A N 1
ATOM 1053 C CA . ALA A 1 131 ? 6.110 4.092 -7.761 1.00 94.38 131 ALA A CA 1
ATOM 1054 C C . ALA A 1 131 ? 4.931 3.152 -8.071 1.00 94.38 131 ALA A C 1
ATOM 1056 O O . ALA A 1 131 ? 3.791 3.479 -7.761 1.00 94.38 131 ALA A O 1
ATOM 1057 N N . THR A 1 132 ? 5.205 2.007 -8.706 1.00 96.19 132 THR A N 1
ATOM 1058 C CA . THR A 1 132 ? 4.188 1.090 -9.248 1.00 96.19 132 THR A CA 1
ATOM 1059 C C . THR A 1 132 ? 4.437 -0.382 -8.903 1.00 96.19 132 THR A C 1
ATOM 1061 O O . THR A 1 132 ? 3.486 -1.134 -8.710 1.00 96.19 132 THR A O 1
ATOM 1064 N N . VAL A 1 133 ? 5.698 -0.781 -8.722 1.00 97.75 133 VAL A N 1
ATOM 1065 C CA . VAL A 1 133 ? 6.117 -2.125 -8.305 1.00 97.75 133 VAL A CA 1
ATOM 1066 C C . VAL A 1 133 ? 6.391 -2.122 -6.802 1.00 97.75 133 VAL A C 1
ATOM 1068 O O . VAL A 1 133 ? 7.522 -1.910 -6.360 1.00 97.75 133 VAL A O 1
ATOM 1071 N N . HIS A 1 134 ? 5.333 -2.314 -6.020 1.00 98.00 134 HIS A N 1
ATOM 1072 C CA . HIS A 1 134 ? 5.379 -2.455 -4.565 1.00 98.00 134 HIS A CA 1
ATOM 1073 C C . HIS A 1 134 ? 4.138 -3.186 -4.042 1.00 98.00 134 HIS A C 1
ATOM 1075 O O . HIS A 1 134 ? 3.100 -3.194 -4.705 1.00 98.00 134 HIS A O 1
ATOM 1081 N N . GLY A 1 135 ? 4.222 -3.731 -2.833 1.00 97.94 135 GLY A N 1
ATOM 1082 C CA . GLY A 1 135 ? 3.099 -4.335 -2.119 1.00 97.94 135 GLY A CA 1
ATOM 1083 C C . GLY A 1 135 ? 3.426 -4.557 -0.646 1.00 97.94 135 GLY A C 1
ATOM 1084 O O . GLY A 1 135 ? 4.576 -4.422 -0.227 1.00 97.94 135 GLY A O 1
ATOM 1085 N N . ALA A 1 136 ? 2.410 -4.861 0.157 1.00 97.62 136 ALA A N 1
ATOM 1086 C CA . ALA A 1 136 ? 2.595 -5.100 1.584 1.00 97.62 136 ALA A CA 1
ATOM 1087 C C . ALA A 1 136 ? 3.194 -6.491 1.849 1.00 97.62 136 ALA A C 1
ATOM 1089 O O . ALA A 1 136 ? 2.987 -7.441 1.090 1.00 97.62 136 ALA A O 1
ATOM 1090 N N . PHE A 1 137 ? 3.930 -6.600 2.949 1.00 96.44 137 PHE A N 1
ATOM 1091 C CA . PHE A 1 137 ? 4.460 -7.849 3.480 1.00 96.44 137 PHE A CA 1
ATOM 1092 C C . PHE A 1 137 ? 4.092 -7.893 4.959 1.00 96.44 137 PHE A C 1
ATOM 1094 O O . PHE A 1 137 ? 4.620 -7.113 5.741 1.00 96.44 137 PHE A O 1
ATOM 1101 N N . ILE A 1 138 ? 3.165 -8.759 5.341 1.00 95.50 138 ILE A N 1
ATOM 1102 C CA . ILE A 1 138 ? 2.640 -8.837 6.702 1.00 95.50 138 ILE A CA 1
ATOM 1103 C C . ILE A 1 138 ? 3.126 -10.136 7.331 1.00 95.50 138 ILE A C 1
ATOM 1105 O O . ILE A 1 138 ? 2.916 -11.219 6.780 1.00 95.50 138 ILE A O 1
ATOM 1109 N N . VAL A 1 139 ? 3.782 -10.007 8.482 1.00 94.31 139 VAL A N 1
ATOM 1110 C CA . VAL A 1 139 ? 4.243 -11.139 9.283 1.00 94.31 139 VAL A CA 1
ATOM 1111 C C . VAL A 1 139 ? 3.369 -11.249 10.522 1.00 94.31 139 VAL A C 1
ATOM 1113 O O . VAL A 1 139 ? 3.267 -10.302 11.301 1.00 94.31 139 VAL A O 1
ATOM 1116 N N . HIS A 1 140 ? 2.755 -12.409 10.720 1.00 93.38 140 HIS A N 1
ATOM 1117 C CA . HIS A 1 140 ? 2.087 -12.726 11.974 1.00 93.38 140 HIS A CA 1
ATOM 1118 C C . HIS A 1 140 ? 3.034 -13.534 12.869 1.00 93.38 140 HIS A C 1
ATOM 1120 O O . HIS A 1 140 ? 3.647 -14.488 12.382 1.00 93.38 140 HIS A O 1
ATOM 1126 N N . PRO A 1 141 ? 3.151 -13.196 14.165 1.00 91.38 141 PRO A N 1
ATOM 1127 C CA . PRO A 1 141 ? 3.974 -13.972 15.093 1.00 91.38 141 PRO A CA 1
ATOM 1128 C C . PRO A 1 141 ? 3.407 -15.385 15.298 1.00 91.38 141 PRO A C 1
ATOM 1130 O O . PRO A 1 141 ? 4.148 -16.350 15.455 1.00 91.38 141 PRO A O 1
ATOM 1133 N N . GLU A 1 142 ? 2.083 -15.513 15.239 1.00 89.00 142 GLU A N 1
ATOM 1134 C CA . GLU A 1 142 ? 1.344 -16.766 15.328 1.00 89.00 142 GLU A CA 1
ATOM 1135 C C . GLU A 1 142 ? 0.051 -16.674 14.499 1.00 89.00 142 GLU A C 1
ATOM 1137 O O . GLU A 1 142 ? -0.367 -15.568 14.143 1.00 89.00 142 GLU A O 1
ATOM 1142 N N . PRO A 1 143 ? -0.593 -17.806 14.157 1.00 86.75 143 PRO A N 1
ATOM 1143 C CA . PRO A 1 143 ? -1.910 -17.787 13.532 1.00 86.75 143 PRO A CA 1
ATOM 1144 C C . PRO A 1 143 ? -2.912 -17.014 14.390 1.00 86.75 143 PRO A C 1
ATOM 1146 O O . PRO A 1 143 ? -3.077 -17.300 15.574 1.00 86.75 143 PRO A O 1
ATOM 1149 N N . ASP A 1 144 ? -3.585 -16.053 13.773 1.00 81.00 144 ASP A N 1
ATOM 1150 C CA . ASP A 1 144 ? -4.381 -15.054 14.469 1.00 81.00 144 ASP A CA 1
ATOM 1151 C C . ASP A 1 144 ? -5.684 -14.766 13.706 1.00 81.00 144 ASP A C 1
ATOM 1153 O O . ASP A 1 144 ? -5.715 -14.789 12.474 1.00 81.00 144 ASP A O 1
ATOM 1157 N N . ASP A 1 145 ? -6.757 -14.497 14.450 1.00 77.62 145 ASP A N 1
ATOM 1158 C CA . ASP A 1 145 ? -8.106 -14.238 13.937 1.00 77.62 145 ASP A CA 1
ATOM 1159 C C . ASP A 1 145 ? -8.363 -12.738 13.671 1.00 77.62 145 ASP A C 1
ATOM 1161 O O . ASP A 1 145 ? -9.473 -12.351 13.281 1.00 77.62 145 ASP A O 1
ATOM 1165 N N . HIS A 1 146 ? -7.373 -11.862 13.899 1.00 79.62 146 HIS A N 1
ATOM 1166 C CA . HIS A 1 146 ? -7.504 -10.440 13.578 1.00 79.62 146 HIS A CA 1
ATOM 1167 C C . HIS A 1 146 ? -7.798 -10.222 12.085 1.00 79.62 146 HIS A C 1
ATOM 1169 O O . HIS A 1 146 ? -7.191 -10.809 11.190 1.00 79.62 146 HIS A O 1
ATOM 1175 N N . VAL A 1 147 ? -8.744 -9.318 11.811 1.00 88.50 147 VAL A N 1
ATOM 1176 C CA . VAL A 1 147 ? -9.077 -8.919 10.442 1.00 88.50 147 VAL A CA 1
ATOM 1177 C C . VAL A 1 147 ? -8.117 -7.823 10.000 1.00 88.50 147 VAL A C 1
ATOM 1179 O O . VAL A 1 147 ? -8.313 -6.640 10.303 1.00 88.50 147 VAL A O 1
ATOM 1182 N N . ASP A 1 148 ? -7.093 -8.240 9.269 1.00 94.25 148 ASP A N 1
ATOM 1183 C CA . ASP A 1 148 ? -6.112 -7.353 8.661 1.00 94.25 148 ASP A CA 1
ATOM 1184 C C . ASP A 1 148 ? -6.679 -6.633 7.438 1.00 94.25 148 ASP A C 1
ATOM 1186 O O . ASP A 1 148 ? -7.242 -7.238 6.524 1.00 94.25 148 ASP A O 1
ATOM 1190 N N . ILE A 1 149 ? -6.464 -5.321 7.389 1.00 97.25 149 ILE A N 1
ATOM 1191 C CA . ILE A 1 149 ? -6.802 -4.480 6.244 1.00 97.25 14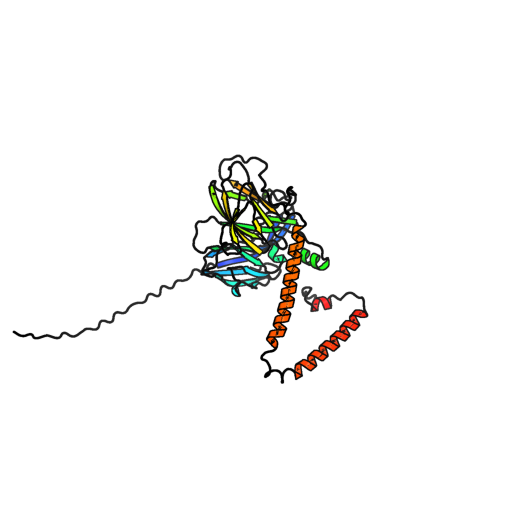9 ILE A CA 1
ATOM 1192 C C . ILE A 1 149 ? -5.529 -3.760 5.789 1.00 97.25 149 ILE A C 1
ATOM 1194 O O . ILE A 1 149 ? -5.148 -2.748 6.385 1.00 97.25 149 ILE A O 1
ATOM 1198 N N . PRO A 1 150 ? -4.864 -4.244 4.726 1.00 97.50 150 PRO A N 1
ATOM 1199 C CA . PRO A 1 150 ? -3.729 -3.554 4.125 1.00 97.50 150 PRO A CA 1
ATOM 1200 C C . PRO A 1 150 ? -4.139 -2.199 3.548 1.00 97.50 150 PRO A C 1
ATOM 1202 O O . PRO A 1 150 ? -5.075 -2.110 2.747 1.00 97.50 150 PRO A O 1
ATOM 1205 N N . ILE A 1 151 ? -3.414 -1.150 3.932 1.00 98.38 151 ILE A N 1
ATOM 1206 C CA . ILE A 1 151 ? -3.593 0.218 3.440 1.00 98.38 151 ILE A CA 1
ATOM 1207 C C . ILE A 1 151 ? -2.262 0.711 2.879 1.00 98.38 151 ILE A C 1
ATOM 1209 O O . ILE A 1 151 ? -1.372 1.138 3.607 1.00 98.38 151 ILE A O 1
ATOM 1213 N N . ILE A 1 152 ? -2.121 0.684 1.563 1.00 98.38 152 ILE A N 1
ATOM 1214 C CA . ILE A 1 152 ? -0.917 1.128 0.869 1.00 98.38 152 ILE A CA 1
ATOM 1215 C C . ILE A 1 152 ? -1.167 2.528 0.324 1.00 98.38 152 ILE A C 1
ATOM 1217 O O . ILE A 1 152 ? -1.979 2.741 -0.584 1.00 98.38 152 ILE A O 1
ATOM 1221 N N . LEU A 1 153 ? -0.466 3.494 0.905 1.00 97.94 153 LEU A N 1
ATOM 1222 C CA . LEU A 1 153 ? -0.445 4.870 0.448 1.00 97.94 153 LEU A CA 1
ATOM 1223 C C . LEU A 1 153 ? 0.585 5.014 -0.667 1.00 97.94 153 LEU A C 1
ATOM 1225 O O . LEU A 1 153 ? 1.698 4.505 -0.564 1.00 97.94 153 LEU A O 1
ATOM 1229 N N . GLY A 1 154 ? 0.224 5.725 -1.727 1.00 95.75 154 GLY A N 1
ATOM 1230 C CA . GLY A 1 154 ? 1.069 5.850 -2.908 1.00 95.75 154 GLY A CA 1
ATOM 1231 C C . GLY A 1 154 ? 0.793 7.113 -3.705 1.00 95.75 154 GLY A C 1
ATOM 1232 O O . GLY A 1 154 ? 0.142 8.050 -3.237 1.00 95.75 154 GLY A O 1
ATOM 1233 N N . GLU A 1 155 ? 1.306 7.130 -4.928 1.00 94.25 155 GLU A N 1
ATOM 1234 C CA . GLU A 1 155 ? 1.212 8.255 -5.850 1.00 94.25 155 GLU A CA 1
ATOM 1235 C C . GLU A 1 155 ? 0.747 7.779 -7.224 1.00 94.25 155 GLU A C 1
ATOM 1237 O O . GLU A 1 155 ? 1.099 6.695 -7.687 1.00 94.25 155 GLU A O 1
ATOM 1242 N N . TRP A 1 156 ? -0.008 8.633 -7.908 1.00 94.94 156 TRP A N 1
ATOM 1243 C CA . TRP A 1 156 ? -0.354 8.456 -9.306 1.00 94.94 156 TRP A CA 1
ATOM 1244 C C . TRP A 1 156 ? 0.280 9.543 -10.168 1.00 94.94 156 TRP A C 1
ATOM 1246 O O . TRP A 1 156 ? 0.174 10.745 -9.900 1.00 94.94 156 TRP A O 1
ATOM 1256 N N . TRP A 1 157 ? 0.877 9.100 -11.265 1.00 94.25 157 TRP A N 1
ATOM 1257 C CA . TRP A 1 157 ? 1.593 9.924 -12.227 1.00 94.25 157 TRP A CA 1
ATOM 1258 C C . TRP A 1 157 ? 0.929 9.765 -13.590 1.00 94.25 157 TRP A C 1
ATOM 1260 O O . TRP A 1 157 ? 0.727 8.645 -14.038 1.00 94.25 157 TRP A O 1
ATOM 1270 N N . LYS A 1 158 ? 0.568 10.852 -14.271 1.00 94.25 158 LYS A N 1
ATOM 1271 C CA . LYS A 1 158 ? 0.033 10.797 -15.643 1.00 94.25 158 LYS A CA 1
ATOM 1272 C C . LYS A 1 158 ? 1.137 10.489 -16.649 1.00 94.25 158 LYS A C 1
ATOM 1274 O O . LYS A 1 158 ? 0.952 9.645 -17.517 1.00 94.25 158 LYS A O 1
ATOM 1279 N N . LYS A 1 159 ? 2.288 11.145 -16.487 1.00 92.44 159 LYS A N 1
ATOM 1280 C CA . LYS A 1 159 ? 3.507 10.846 -17.241 1.00 92.44 159 LYS A CA 1
ATOM 1281 C C . LYS A 1 159 ? 4.146 9.536 -16.770 1.00 92.44 159 LYS A C 1
ATOM 1283 O O . LYS A 1 159 ? 3.808 9.012 -15.699 1.00 92.44 159 LYS A O 1
ATOM 1288 N N . ASP A 1 160 ? 5.057 9.016 -17.582 1.00 91.50 160 ASP A N 1
ATOM 1289 C CA . ASP A 1 160 ? 5.983 7.979 -17.149 1.00 91.50 160 ASP A CA 1
ATOM 1290 C C . ASP A 1 160 ? 6.900 8.530 -16.041 1.00 91.50 160 ASP A C 1
ATOM 1292 O O . ASP A 1 160 ? 7.381 9.661 -16.119 1.00 91.50 160 ASP A O 1
ATOM 1296 N N . VAL A 1 161 ? 7.094 7.763 -14.965 1.00 91.25 161 VAL A N 1
ATOM 1297 C CA . VAL A 1 161 ? 7.835 8.238 -13.783 1.00 91.25 161 VAL A CA 1
ATOM 1298 C C . VAL A 1 161 ? 9.334 8.351 -14.074 1.00 91.25 161 VAL A C 1
ATOM 1300 O O . VAL A 1 161 ? 10.001 9.209 -13.500 1.00 91.25 161 VAL A O 1
ATOM 1303 N N . LYS A 1 162 ? 9.864 7.530 -14.989 1.00 89.88 162 LYS A N 1
ATOM 1304 C CA . LYS A 1 162 ? 11.255 7.599 -15.447 1.00 89.88 162 LYS A CA 1
ATOM 1305 C C . LYS A 1 162 ? 11.491 8.900 -16.207 1.00 89.88 162 LYS A C 1
ATOM 1307 O O . LYS A 1 162 ? 12.435 9.609 -15.887 1.00 89.88 162 LYS A O 1
ATOM 1312 N N . GLU A 1 163 ? 10.601 9.250 -17.139 1.00 90.25 163 GLU A N 1
ATOM 1313 C CA . GLU A 1 163 ? 10.666 10.527 -17.874 1.00 90.25 163 GLU A CA 1
ATOM 1314 C C . GLU A 1 163 ? 10.599 11.722 -16.922 1.00 90.25 163 GLU A C 1
ATOM 1316 O O . GLU A 1 163 ? 11.400 12.644 -17.003 1.00 90.25 163 GLU A O 1
ATOM 1321 N N . VAL A 1 164 ? 9.676 11.669 -15.962 1.00 88.62 164 VAL A N 1
ATOM 1322 C CA . VAL A 1 164 ? 9.531 12.701 -14.935 1.00 88.62 164 VAL A CA 1
ATOM 1323 C C . VAL A 1 164 ? 10.802 12.866 -14.095 1.00 88.62 164 VAL A C 1
ATOM 1325 O O . VAL A 1 164 ? 11.156 13.985 -13.724 1.00 88.62 164 VAL A O 1
ATOM 1328 N N . PHE A 1 165 ? 11.484 11.765 -13.779 1.00 84.81 165 PHE A N 1
ATOM 1329 C CA . PHE A 1 165 ? 12.734 11.805 -13.028 1.00 84.81 165 PHE A CA 1
ATOM 1330 C C . PHE A 1 165 ? 13.899 12.347 -13.869 1.00 84.81 165 PHE A C 1
ATOM 1332 O O . PHE A 1 165 ? 14.728 13.079 -13.341 1.00 84.81 165 PHE A O 1
ATOM 1339 N N . VAL A 1 166 ? 13.951 12.051 -15.170 1.00 86.38 166 VAL A N 1
ATOM 1340 C CA . VAL A 1 166 ? 14.936 12.655 -16.086 1.00 86.38 166 VAL A CA 1
ATOM 1341 C C . VAL A 1 166 ? 14.713 14.169 -16.185 1.00 86.38 166 VAL A C 1
ATOM 1343 O O . VAL A 1 166 ? 15.636 14.932 -15.911 1.00 86.38 166 VAL A O 1
ATOM 1346 N N . ASP A 1 167 ? 13.468 14.607 -16.418 1.00 85.19 167 ASP A N 1
ATOM 1347 C CA . ASP A 1 167 ? 13.092 16.031 -16.439 1.00 85.19 167 ASP A CA 1
ATOM 1348 C C . ASP A 1 167 ? 13.504 16.748 -15.131 1.00 85.19 167 ASP A C 1
ATOM 1350 O O . ASP A 1 167 ? 13.912 17.915 -15.142 1.00 85.19 167 ASP A O 1
ATOM 1354 N N . TYR A 1 168 ? 13.384 16.066 -13.982 1.00 83.81 168 TYR A N 1
ATOM 1355 C CA . TYR A 1 168 ? 13.797 16.591 -12.676 1.00 83.81 168 TYR A CA 1
ATOM 1356 C C . TYR A 1 168 ? 15.299 16.854 -12.600 1.00 83.81 168 TYR A C 1
ATOM 1358 O O . TYR A 1 168 ? 15.701 17.932 -12.163 1.00 83.81 168 TYR A O 1
ATOM 1366 N N . ILE A 1 169 ? 16.109 15.873 -12.999 1.00 83.88 169 ILE A N 1
ATOM 1367 C CA . ILE A 1 169 ? 17.570 15.970 -12.954 1.00 83.88 169 ILE A CA 1
ATOM 1368 C C . ILE A 1 169 ? 18.060 17.089 -13.876 1.00 83.88 169 ILE A C 1
ATOM 1370 O O . ILE A 1 169 ? 18.915 17.871 -13.467 1.00 83.88 169 ILE A O 1
ATOM 1374 N N . ASP A 1 170 ? 17.460 17.221 -15.060 1.00 84.38 170 ASP A N 1
ATOM 1375 C CA . ASP A 1 170 ? 17.869 18.221 -16.047 1.00 84.38 170 ASP A CA 1
ATOM 1376 C C . ASP A 1 170 ? 17.453 19.648 -15.654 1.00 84.38 170 ASP A C 1
ATOM 1378 O O . ASP A 1 170 ? 18.193 20.606 -15.880 1.00 84.38 170 ASP A O 1
ATOM 1382 N N . SER A 1 171 ? 16.263 19.818 -15.064 1.00 85.81 171 SER A N 1
ATOM 1383 C CA . SER A 1 171 ? 15.690 21.148 -14.790 1.00 85.81 171 SER A CA 1
ATOM 1384 C C . SER A 1 171 ? 15.821 21.630 -13.342 1.00 85.81 171 SER A C 1
ATOM 1386 O O . SER A 1 171 ? 15.623 22.817 -13.076 1.00 85.81 171 SER A O 1
ATOM 1388 N N . GLY A 1 172 ? 16.062 20.728 -12.385 1.00 76.38 172 GLY A N 1
ATOM 1389 C CA . GLY A 1 172 ? 16.047 21.012 -10.945 1.00 76.38 172 GLY A CA 1
ATOM 1390 C C . GLY A 1 172 ? 14.671 21.376 -10.359 1.00 76.38 172 GLY A C 1
ATOM 1391 O O . GLY A 1 172 ? 14.590 21.824 -9.213 1.00 76.38 172 GLY A O 1
ATOM 1392 N N . SER A 1 173 ? 13.579 21.222 -11.117 1.00 74.50 173 SER A N 1
ATOM 1393 C CA . SER A 1 173 ? 12.233 21.671 -10.716 1.00 74.50 173 SER A CA 1
ATOM 1394 C C . SER A 1 173 ? 11.544 20.709 -9.742 1.00 74.50 173 SER A C 1
ATOM 1396 O O . SER A 1 173 ? 11.530 19.512 -9.981 1.00 74.50 173 SER A O 1
ATOM 1398 N N . ASP A 1 174 ? 10.882 21.198 -8.684 1.00 69.44 174 ASP A N 1
ATOM 1399 C CA . ASP A 1 174 ? 10.106 20.327 -7.775 1.00 69.44 174 ASP A CA 1
ATOM 1400 C C . ASP A 1 174 ? 9.026 19.550 -8.541 1.00 69.44 174 ASP A C 1
ATOM 1402 O O . ASP A 1 174 ? 8.092 20.130 -9.107 1.00 69.44 174 ASP A O 1
ATOM 1406 N N . VAL A 1 175 ? 9.142 18.224 -8.533 1.00 74.88 175 VAL A N 1
ATOM 1407 C CA . VAL A 1 175 ? 8.200 17.348 -9.212 1.00 74.88 175 VAL A CA 1
ATOM 1408 C C . VAL A 1 175 ? 7.115 16.890 -8.244 1.00 74.88 175 VAL A C 1
ATOM 1410 O O . VAL A 1 175 ? 7.373 16.287 -7.202 1.00 74.88 175 VAL A O 1
ATOM 1413 N N . LYS A 1 176 ? 5.861 17.128 -8.635 1.00 82.69 176 LYS A N 1
ATOM 1414 C CA . LYS A 1 176 ? 4.672 16.697 -7.897 1.00 82.69 176 LYS A CA 1
ATOM 1415 C C . LYS A 1 176 ? 3.915 15.629 -8.674 1.00 82.69 176 LYS A C 1
ATOM 1417 O O . LYS A 1 176 ? 3.691 15.775 -9.876 1.00 82.69 176 LYS A O 1
ATOM 1422 N N . SER A 1 177 ? 3.478 14.595 -7.961 1.00 89.94 177 SER A N 1
ATOM 1423 C CA . SER A 1 177 ? 2.541 13.608 -8.488 1.00 89.94 177 SER A CA 1
ATOM 1424 C C . SER A 1 177 ? 1.221 14.275 -8.885 1.00 89.94 177 SER A C 1
ATOM 1426 O O . SER A 1 177 ? 0.863 15.358 -8.411 1.00 89.94 177 SER A O 1
ATOM 1428 N N . ASN A 1 178 ? 0.478 13.636 -9.790 1.00 92.50 178 ASN A N 1
ATOM 1429 C CA . ASN A 1 178 ? -0.819 14.152 -10.225 1.00 92.50 178 ASN A CA 1
ATOM 1430 C C . ASN A 1 178 ? -1.933 13.832 -9.221 1.00 92.50 178 ASN A C 1
ATOM 1432 O O . ASN A 1 178 ? -2.918 14.568 -9.163 1.00 92.50 178 ASN A O 1
ATOM 1436 N N . ALA A 1 179 ? -1.778 12.755 -8.450 1.00 92.94 179 ALA A N 1
ATOM 1437 C CA . ALA A 1 179 ? -2.611 12.425 -7.301 1.00 92.94 179 ALA A CA 1
ATOM 1438 C C . ALA A 1 179 ? -1.823 11.592 -6.281 1.00 92.94 179 ALA A C 1
ATOM 1440 O O . ALA A 1 179 ? -0.806 10.988 -6.628 1.00 92.94 179 ALA A O 1
ATOM 1441 N N . TYR A 1 180 ? -2.323 11.520 -5.049 1.00 94.25 180 TYR A N 1
ATOM 1442 C CA . TYR A 1 180 ? -1.970 10.437 -4.129 1.00 94.25 180 TYR A CA 1
ATOM 1443 C C . TYR A 1 180 ? -2.992 9.308 -4.263 1.00 94.25 180 TYR A C 1
ATOM 1445 O O . TYR A 1 180 ? -3.989 9.441 -4.978 1.00 94.25 180 TYR A O 1
ATOM 1453 N N . THR A 1 181 ? -2.715 8.167 -3.643 1.00 96.06 181 THR A N 1
ATOM 1454 C CA . THR A 1 181 ? -3.595 6.999 -3.713 1.00 96.06 181 THR A CA 1
ATOM 1455 C C . THR A 1 181 ? -3.697 6.292 -2.373 1.00 96.06 181 THR A C 1
ATOM 1457 O O . THR A 1 181 ? -2.686 6.142 -1.692 1.00 96.06 181 THR A O 1
ATOM 1460 N N . ILE A 1 182 ? -4.885 5.782 -2.054 1.00 97.94 182 ILE A N 1
ATOM 1461 C CA . ILE A 1 182 ? -5.099 4.745 -1.038 1.00 97.94 182 ILE A CA 1
ATOM 1462 C C . ILE A 1 182 ? -5.424 3.457 -1.798 1.00 97.94 182 ILE A C 1
ATOM 1464 O O . ILE A 1 182 ? -6.372 3.439 -2.583 1.00 97.94 182 ILE A O 1
ATOM 1468 N N . ASN A 1 183 ? -4.613 2.409 -1.630 1.00 97.75 183 ASN A N 1
ATOM 1469 C CA . ASN A 1 183 ? -4.728 1.143 -2.368 1.00 97.75 183 ASN A CA 1
ATOM 1470 C C . ASN A 1 183 ? -4.883 1.349 -3.890 1.00 97.75 183 ASN A C 1
ATOM 1472 O O . ASN A 1 183 ? -5.752 0.768 -4.536 1.00 97.75 183 ASN A O 1
ATOM 1476 N N . GLY A 1 184 ? -4.047 2.225 -4.467 1.00 96.62 184 GLY A N 1
ATOM 1477 C CA . GLY A 1 184 ? -4.002 2.482 -5.917 1.00 96.62 184 GLY A CA 1
ATOM 1478 C C . GLY A 1 184 ? -5.151 3.341 -6.463 1.00 96.62 184 GLY A C 1
ATOM 1479 O O . GLY A 1 184 ? -5.276 3.509 -7.684 1.00 96.62 184 GLY A O 1
ATOM 1480 N N . GLN A 1 185 ? -5.993 3.896 -5.584 1.00 97.00 185 GLN A N 1
ATOM 1481 C CA . GLN A 1 185 ? -7.156 4.705 -5.947 1.00 97.00 185 GLN A CA 1
ATOM 1482 C C . GLN A 1 185 ? -7.015 6.153 -5.456 1.00 97.00 185 GLN A C 1
ATOM 1484 O O . GLN A 1 185 ? -6.778 6.365 -4.266 1.00 97.00 185 GLN A O 1
ATOM 1489 N N . PRO A 1 186 ? -7.175 7.158 -6.340 1.00 95.00 186 PRO A N 1
ATOM 1490 C CA . PRO A 1 186 ? -7.156 8.566 -5.946 1.00 95.00 186 PRO A CA 1
ATOM 1491 C C . PRO A 1 186 ? -8.359 8.990 -5.097 1.00 95.00 186 PRO A C 1
ATOM 1493 O O . PRO A 1 186 ? -8.239 9.888 -4.279 1.00 95.00 186 PRO A O 1
ATOM 1496 N N . GLY A 1 187 ? -9.525 8.372 -5.279 1.00 93.12 187 GLY A N 1
ATOM 1497 C CA . GLY A 1 187 ? -10.736 8.722 -4.532 1.00 93.12 187 GLY A CA 1
ATOM 1498 C C . GLY A 1 187 ? -11.656 9.733 -5.222 1.00 93.12 187 GLY A C 1
ATOM 1499 O O . GLY A 1 187 ? -11.412 10.181 -6.346 1.00 93.12 187 GLY A O 1
ATOM 1500 N N . ASP A 1 188 ? -12.740 10.082 -4.529 1.00 88.94 188 ASP A N 1
ATOM 1501 C CA . ASP A 1 188 ? -13.950 10.692 -5.103 1.00 88.94 188 ASP A CA 1
ATOM 1502 C C . ASP A 1 188 ? -13.755 12.090 -5.687 1.00 88.94 188 ASP A C 1
ATOM 1504 O O . ASP A 1 188 ? -14.481 12.481 -6.604 1.00 88.94 188 ASP A O 1
ATOM 1508 N N . PHE A 1 189 ? -12.796 12.849 -5.163 1.00 88.31 189 PHE A N 1
ATOM 1509 C CA . PHE A 1 189 ? -12.616 14.241 -5.556 1.00 88.31 189 PHE A CA 1
ATOM 1510 C C . PHE A 1 189 ? -11.683 14.435 -6.753 1.00 88.31 189 PHE A C 1
ATOM 1512 O O . PHE A 1 189 ? -11.624 15.523 -7.327 1.00 88.31 189 PHE A O 1
ATOM 1519 N N . TYR A 1 190 ? -10.980 13.383 -7.171 1.00 91.06 190 TYR A N 1
ATOM 1520 C CA . TYR A 1 190 ? -10.162 13.443 -8.370 1.00 91.06 190 TYR A CA 1
ATOM 1521 C C . TYR A 1 190 ? -11.006 13.229 -9.639 1.00 91.06 190 TYR A C 1
ATOM 1523 O O . TYR A 1 190 ? -11.922 12.398 -9.653 1.00 91.06 190 TYR A O 1
ATOM 1531 N N . PRO A 1 191 ? -10.679 13.919 -10.751 1.00 91.06 191 PRO A N 1
ATOM 1532 C CA . PRO A 1 191 ? -11.383 13.748 -12.019 1.00 91.06 191 PRO A CA 1
ATOM 1533 C C . PRO A 1 191 ? -11.438 12.282 -12.464 1.00 91.06 191 PRO A C 1
ATOM 1535 O O . PRO A 1 191 ? -10.419 11.598 -12.484 1.00 91.06 191 PRO A O 1
ATOM 1538 N N . CYS A 1 192 ? -12.620 11.802 -12.853 1.00 92.19 192 CYS A N 1
ATOM 1539 C CA . CYS A 1 192 ? -12.844 10.427 -13.321 1.00 92.19 192 CYS A CA 1
ATOM 1540 C C . CYS A 1 192 ? -12.406 9.310 -12.346 1.00 92.19 192 CYS A C 1
ATOM 1542 O O . CYS A 1 192 ? -12.162 8.192 -12.791 1.00 92.19 192 CYS A O 1
ATOM 1544 N N . SER A 1 193 ? -12.319 9.584 -11.038 1.00 91.88 193 SER A N 1
ATOM 1545 C CA . SER A 1 193 ? -11.869 8.597 -10.038 1.00 91.88 193 SER A CA 1
ATOM 1546 C C . SER A 1 193 ? -12.982 8.071 -9.123 1.00 91.88 193 SER A C 1
ATOM 1548 O O . SER A 1 193 ? -12.804 7.029 -8.501 1.00 91.88 193 SER A O 1
ATOM 1550 N N . LYS A 1 194 ? -14.155 8.720 -9.094 1.00 88.56 194 LYS A N 1
ATOM 1551 C CA . LYS A 1 194 ? -15.270 8.409 -8.176 1.00 88.56 194 LYS A CA 1
ATOM 1552 C C . LYS A 1 194 ? -15.716 6.941 -8.162 1.00 88.56 194 LYS A C 1
ATOM 1554 O O . LYS A 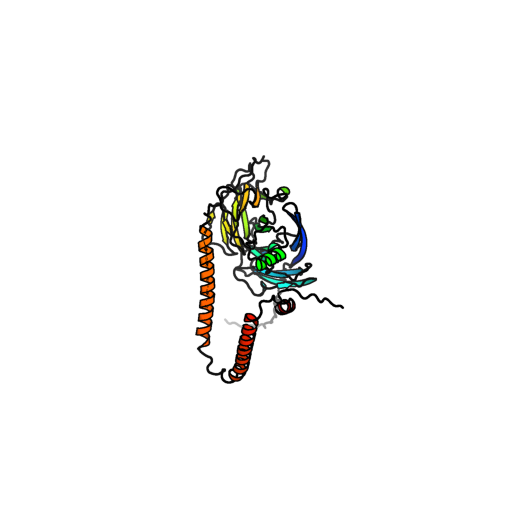1 194 ? -15.965 6.371 -7.107 1.00 88.56 194 LYS A O 1
ATOM 1559 N N . ASN A 1 195 ? -15.810 6.304 -9.328 1.00 86.50 195 ASN A N 1
ATOM 1560 C CA . ASN A 1 195 ? -16.238 4.901 -9.406 1.00 86.50 195 ASN A CA 1
ATOM 1561 C C . ASN A 1 195 ? -15.167 3.919 -8.904 1.00 86.50 195 ASN A C 1
ATOM 1563 O O . ASN A 1 195 ? -15.498 2.782 -8.585 1.00 86.50 195 ASN A O 1
ATOM 1567 N N . GLY A 1 196 ? -13.900 4.340 -8.863 1.00 85.56 196 GLY A N 1
ATOM 1568 C CA . GLY A 1 196 ? -12.774 3.523 -8.416 1.00 85.56 196 GLY A CA 1
ATOM 1569 C C . GLY A 1 196 ? -12.443 3.686 -6.936 1.00 85.56 196 GLY A C 1
ATOM 1570 O O . GLY A 1 196 ? -11.567 2.983 -6.451 1.00 85.56 196 GLY A O 1
ATOM 1571 N N . THR A 1 197 ? -13.102 4.592 -6.210 1.00 93.19 197 THR A N 1
ATOM 1572 C CA . THR A 1 197 ? -12.784 4.892 -4.808 1.00 93.19 197 THR A CA 1
ATOM 1573 C C . THR A 1 197 ? -12.780 3.635 -3.950 1.00 93.19 197 THR A C 1
ATOM 1575 O O . THR A 1 197 ? -13.764 2.896 -3.907 1.00 93.19 197 THR A O 1
ATOM 1578 N N . PHE A 1 198 ? -11.661 3.405 -3.260 1.00 95.94 198 PHE A N 1
ATOM 1579 C CA . PHE A 1 198 ? -11.484 2.242 -2.401 1.00 95.94 198 PHE A CA 1
ATOM 1580 C C . PHE A 1 198 ? -12.509 2.260 -1.261 1.00 95.94 198 PHE A C 1
ATOM 1582 O O . PHE A 1 198 ? -12.749 3.306 -0.652 1.00 95.94 198 PHE A O 1
ATOM 1589 N N . ARG A 1 199 ? -13.126 1.108 -0.985 1.00 94.75 199 ARG A N 1
ATOM 1590 C CA . ARG A 1 199 ? -14.152 0.957 0.051 1.00 94.75 199 ARG A CA 1
ATOM 1591 C C . ARG A 1 199 ? -13.800 -0.173 0.997 1.00 94.75 199 ARG A C 1
ATOM 1593 O O . ARG A 1 199 ? -13.382 -1.239 0.553 1.00 94.75 199 ARG A O 1
ATOM 1600 N N . ILE A 1 200 ? -14.041 0.055 2.279 1.00 94.56 200 ILE A N 1
ATOM 1601 C CA . ILE A 1 200 ? -13.919 -0.945 3.333 1.00 94.56 200 ILE A CA 1
ATOM 1602 C C . ILE A 1 200 ? -15.303 -1.124 3.942 1.00 94.56 200 ILE A C 1
ATOM 1604 O O . ILE A 1 200 ? -15.880 -0.164 4.453 1.00 94.56 200 ILE A O 1
ATOM 1608 N N . VAL A 1 201 ? -15.826 -2.348 3.888 1.00 94.44 201 VAL A N 1
ATOM 1609 C CA . VAL A 1 201 ? -17.088 -2.699 4.542 1.00 94.44 201 VAL A CA 1
ATOM 1610 C C . VAL A 1 201 ? -16.791 -3.197 5.952 1.00 94.44 201 VAL A C 1
ATOM 1612 O O . VAL A 1 201 ? -15.952 -4.080 6.122 1.00 94.44 201 VAL A O 1
ATOM 1615 N N . VAL A 1 202 ? -17.456 -2.623 6.954 1.00 95.00 202 VAL A N 1
ATOM 1616 C CA . VAL A 1 202 ? -17.191 -2.894 8.374 1.00 95.00 202 VAL A CA 1
ATOM 1617 C C . VAL A 1 202 ? -18.465 -3.227 9.143 1.00 95.00 202 VAL A C 1
ATOM 1619 O O . VAL A 1 202 ? -19.537 -2.696 8.866 1.00 95.00 202 VAL A O 1
ATOM 1622 N N . ASP A 1 203 ? -18.340 -4.084 10.147 1.00 94.31 203 ASP A N 1
ATOM 1623 C CA . ASP A 1 203 ? -19.403 -4.440 11.077 1.00 94.31 203 ASP A CA 1
ATOM 1624 C C . ASP A 1 203 ? -19.371 -3.507 12.287 1.00 94.31 203 ASP A C 1
ATOM 1626 O O . ASP A 1 203 ? -18.319 -3.290 12.894 1.00 94.31 203 ASP A O 1
ATOM 1630 N N . THR A 1 204 ? -20.536 -3.000 12.688 1.00 94.88 204 THR A N 1
ATOM 1631 C CA . THR A 1 204 ? -20.659 -2.147 13.874 1.00 94.88 204 THR A CA 1
ATOM 1632 C C . THR A 1 204 ? -20.092 -2.834 15.121 1.00 94.88 204 THR A C 1
ATOM 1634 O O . THR A 1 204 ? -20.443 -3.969 15.440 1.00 94.88 204 THR A O 1
ATOM 1637 N N . GLY A 1 205 ? -19.237 -2.120 15.851 1.00 94.62 205 GLY A N 1
ATOM 1638 C CA . GLY A 1 205 ? -18.600 -2.557 17.092 1.00 94.62 205 GLY A CA 1
ATOM 1639 C C . GLY A 1 205 ? -17.367 -3.446 16.911 1.00 94.62 205 GLY A C 1
ATOM 1640 O O . GLY A 1 205 ? -16.711 -3.757 17.905 1.00 94.62 205 GLY A O 1
ATOM 1641 N N . LYS A 1 206 ? -17.020 -3.857 15.681 1.00 95.56 206 LYS A N 1
ATOM 1642 C CA . LYS A 1 206 ? -15.808 -4.653 15.441 1.00 95.56 206 LYS A CA 1
ATOM 1643 C C . LYS A 1 206 ? -14.550 -3.793 15.388 1.00 95.56 206 LYS A C 1
ATOM 1645 O O . LYS A 1 206 ? -14.581 -2.618 15.019 1.00 95.56 206 LYS A O 1
ATOM 1650 N N . LYS A 1 207 ? -13.432 -4.428 15.736 1.00 96.12 207 LYS A N 1
ATOM 1651 C CA . LYS A 1 207 ? -12.080 -3.888 15.598 1.00 96.12 207 LYS A CA 1
ATOM 1652 C C . LYS A 1 207 ? -11.396 -4.516 14.392 1.00 96.12 207 LYS A C 1
ATOM 1654 O O . LYS A 1 207 ? -11.560 -5.706 14.141 1.00 96.12 207 LYS A O 1
ATOM 1659 N N . TYR A 1 208 ? -10.631 -3.703 13.683 1.00 97.25 208 TYR A N 1
ATOM 1660 C CA . TYR A 1 208 ? -9.872 -4.069 12.498 1.00 97.25 208 TYR A CA 1
ATOM 1661 C C . TYR A 1 208 ? -8.440 -3.591 12.660 1.00 97.25 208 TYR A C 1
ATOM 1663 O O . TYR A 1 208 ? -8.206 -2.515 13.220 1.00 97.25 208 TYR A O 1
ATOM 1671 N N . LEU A 1 209 ? -7.498 -4.369 12.143 1.00 97.06 209 LEU A N 1
ATOM 1672 C CA . LEU A 1 209 ? -6.093 -4.010 12.160 1.00 97.06 209 LEU A CA 1
ATOM 1673 C C . LEU A 1 209 ? -5.712 -3.416 10.805 1.00 97.06 209 LEU A C 1
ATOM 1675 O O . LEU A 1 209 ? -5.604 -4.114 9.800 1.00 97.06 209 LEU A O 1
ATOM 1679 N N . LEU A 1 210 ? -5.559 -2.094 10.761 1.00 98.12 210 LEU A N 1
ATOM 1680 C CA . LEU A 1 210 ? -5.082 -1.393 9.576 1.00 98.12 210 LEU A CA 1
ATOM 1681 C C . LEU A 1 210 ? -3.564 -1.551 9.490 1.00 98.12 210 LEU A C 1
ATOM 1683 O O . LEU A 1 210 ? -2.843 -1.117 10.387 1.00 98.12 210 LEU A O 1
ATOM 1687 N N . ARG A 1 211 ? -3.106 -2.150 8.393 1.00 97.62 211 ARG A N 1
ATOM 1688 C CA . ARG A 1 211 ? -1.704 -2.472 8.102 1.00 97.62 211 ARG A CA 1
ATOM 1689 C C . ARG A 1 211 ? -1.192 -1.457 7.081 1.00 97.62 211 ARG A C 1
ATOM 1691 O O . ARG A 1 211 ? -1.345 -1.651 5.872 1.00 97.62 211 ARG A O 1
ATOM 1698 N N . ILE A 1 212 ? -0.734 -0.300 7.560 1.00 98.44 212 ILE A N 1
ATOM 1699 C CA . ILE A 1 212 ? -0.535 0.894 6.729 1.00 98.44 212 ILE A CA 1
ATOM 1700 C C . ILE A 1 212 ? 0.916 0.966 6.248 1.00 98.44 212 ILE A C 1
ATOM 1702 O O . ILE A 1 212 ? 1.834 0.901 7.056 1.00 98.44 212 ILE A O 1
ATOM 1706 N N . VAL A 1 213 ? 1.135 1.169 4.948 1.00 98.06 213 VAL A N 1
ATOM 1707 C CA . VAL A 1 213 ? 2.458 1.361 4.327 1.00 98.06 213 VAL A CA 1
ATOM 1708 C C . VAL A 1 213 ? 2.464 2.665 3.541 1.00 98.06 213 VAL A C 1
ATOM 1710 O O . VAL A 1 213 ? 1.568 2.894 2.729 1.00 98.06 213 VAL A O 1
ATOM 1713 N N . ASN A 1 214 ? 3.488 3.506 3.712 1.00 97.00 214 ASN A N 1
ATOM 1714 C CA . ASN A 1 214 ? 3.699 4.661 2.837 1.00 97.00 214 ASN A CA 1
ATOM 1715 C C . ASN A 1 214 ? 4.723 4.358 1.727 1.00 97.00 214 ASN A C 1
ATOM 1717 O O . ASN A 1 214 ? 5.933 4.512 1.913 1.00 97.00 214 ASN A O 1
ATOM 1721 N N . ALA A 1 215 ? 4.213 3.992 0.549 1.00 96.12 215 ALA A N 1
ATOM 1722 C CA . ALA A 1 215 ? 4.979 3.740 -0.671 1.00 96.12 215 ALA A CA 1
ATOM 1723 C C . ALA A 1 215 ? 5.150 4.989 -1.569 1.00 96.12 215 ALA A C 1
ATOM 1725 O O . ALA A 1 215 ? 5.679 4.881 -2.678 1.00 96.12 215 ALA A O 1
ATOM 1726 N N . ALA A 1 216 ? 4.733 6.184 -1.125 1.00 92.44 216 ALA A N 1
ATOM 1727 C CA . ALA A 1 216 ? 4.946 7.424 -1.875 1.00 92.44 216 ALA A CA 1
ATOM 1728 C C . ALA A 1 216 ? 6.445 7.745 -2.030 1.00 92.44 216 ALA A C 1
ATOM 1730 O O . ALA A 1 216 ? 7.253 7.537 -1.118 1.00 92.44 216 ALA A O 1
ATOM 1731 N N . ILE A 1 217 ? 6.840 8.298 -3.182 1.00 87.44 217 ILE A N 1
ATOM 1732 C CA . ILE A 1 217 ? 8.258 8.442 -3.534 1.00 87.44 217 ILE A CA 1
ATOM 1733 C C . ILE A 1 217 ? 8.912 9.594 -2.760 1.00 87.44 217 ILE A C 1
ATOM 1735 O O . ILE A 1 217 ? 10.039 9.456 -2.268 1.00 87.44 217 ILE A O 1
ATOM 1739 N N . HIS A 1 218 ? 8.219 10.733 -2.634 1.00 78.38 218 HIS A N 1
ATOM 1740 C CA . HIS A 1 218 ? 8.811 11.981 -2.122 1.00 78.38 218 HIS A CA 1
ATOM 1741 C C . HIS A 1 218 ? 8.067 12.632 -0.951 1.00 78.38 218 HIS A C 1
ATOM 1743 O O . HIS A 1 218 ? 8.562 13.624 -0.415 1.00 78.38 218 HIS A O 1
ATOM 1749 N N . LYS A 1 219 ? 6.936 12.077 -0.495 1.00 84.81 219 LYS A N 1
ATOM 1750 C CA . LYS A 1 219 ? 6.077 12.760 0.480 1.00 84.81 219 LYS A CA 1
ATOM 1751 C C . LYS A 1 219 ? 5.770 11.945 1.733 1.00 84.81 219 LYS A C 1
ATOM 1753 O O . LYS A 1 219 ? 5.500 10.748 1.676 1.00 84.81 219 LYS A O 1
ATOM 1758 N N . LYS A 1 220 ? 5.785 12.641 2.873 1.00 88.88 220 LYS A N 1
ATOM 1759 C CA . LYS A 1 220 ? 5.083 12.199 4.079 1.00 88.88 220 LYS A CA 1
ATOM 1760 C C . LYS A 1 220 ? 3.580 12.326 3.848 1.00 88.88 220 LYS A C 1
ATOM 1762 O O . LYS A 1 220 ? 3.148 13.258 3.163 1.00 88.88 220 LYS A O 1
ATOM 1767 N N . LEU A 1 221 ? 2.807 11.404 4.403 1.00 90.94 221 LEU A N 1
ATOM 1768 C CA . LEU A 1 221 ? 1.356 11.398 4.277 1.00 90.94 221 LEU A CA 1
ATOM 1769 C C . LEU A 1 221 ? 0.707 11.303 5.651 1.00 90.94 221 LEU A C 1
ATOM 1771 O O . LEU A 1 221 ? 1.172 10.579 6.527 1.00 90.94 221 LEU A O 1
ATOM 1775 N N . TYR A 1 222 ? -0.385 12.039 5.802 1.00 91.69 222 TYR A N 1
ATOM 1776 C CA . TYR A 1 222 ? -1.262 11.998 6.960 1.00 91.69 222 TYR A CA 1
ATOM 1777 C C . TYR A 1 222 ? -2.493 11.192 6.591 1.00 91.69 222 TYR A C 1
ATOM 1779 O O . TYR A 1 222 ? -3.103 11.475 5.558 1.00 91.69 222 TYR A O 1
ATOM 1787 N N . LEU A 1 223 ? -2.849 10.219 7.425 1.00 94.19 223 LEU A N 1
ATOM 1788 C CA . LEU A 1 223 ? -4.033 9.388 7.254 1.00 94.19 223 LEU A CA 1
ATOM 1789 C C . LEU A 1 223 ? -4.967 9.565 8.448 1.00 94.19 223 LEU A C 1
ATOM 1791 O O . LEU A 1 223 ? -4.549 9.401 9.590 1.00 94.19 223 LEU A O 1
ATOM 1795 N N . GLY A 1 224 ? -6.236 9.859 8.191 1.00 94.44 224 GLY A N 1
ATOM 1796 C CA . GLY A 1 224 ? -7.273 9.929 9.222 1.00 94.44 224 GLY A CA 1
ATOM 1797 C C . GLY A 1 224 ? -8.592 9.360 8.720 1.00 94.44 224 GLY A C 1
ATOM 1798 O O . GLY A 1 224 ? -8.814 9.289 7.510 1.00 94.44 224 GLY A O 1
ATOM 1799 N N . ILE A 1 225 ? -9.474 8.967 9.640 1.00 95.62 225 ILE A N 1
ATOM 1800 C CA . ILE A 1 225 ? -10.817 8.463 9.327 1.00 95.62 225 ILE A CA 1
ATOM 1801 C C . ILE A 1 225 ? -11.842 9.342 10.035 1.00 95.62 225 ILE A C 1
ATOM 1803 O O . ILE A 1 225 ? -11.736 9.607 11.230 1.00 95.62 225 ILE A O 1
ATOM 1807 N N . ALA A 1 226 ? -12.833 9.830 9.292 1.00 92.44 226 ALA A N 1
ATOM 1808 C CA . ALA A 1 226 ? -13.816 10.764 9.824 1.00 92.44 226 ALA A CA 1
ATOM 1809 C C . ALA A 1 226 ? -14.520 10.201 11.063 1.00 92.44 226 ALA A C 1
ATOM 1811 O O . ALA A 1 226 ? -15.025 9.085 11.014 1.00 92.44 226 ALA A O 1
ATOM 1812 N N . SER A 1 227 ? -14.561 10.969 12.155 1.00 92.56 227 SER A N 1
ATOM 1813 C CA . SER A 1 227 ? -15.157 10.576 13.446 1.00 92.56 227 SER A CA 1
ATOM 1814 C C . SER A 1 227 ? -14.577 9.323 14.113 1.00 92.56 227 SER A C 1
ATOM 1816 O O . SER A 1 227 ? -15.192 8.813 15.043 1.00 92.56 227 SER A O 1
ATOM 1818 N N . HIS A 1 228 ? -13.409 8.834 13.694 1.00 95.25 228 HIS A N 1
ATOM 1819 C CA . HIS A 1 228 ? -12.769 7.681 14.322 1.00 95.25 228 HIS A CA 1
ATOM 1820 C C . HIS A 1 228 ? -11.350 8.028 14.764 1.00 95.25 228 HIS A C 1
ATOM 1822 O O . HIS A 1 228 ? -10.611 8.700 14.048 1.00 95.25 228 HIS A O 1
ATOM 1828 N N . ASN A 1 229 ? -10.963 7.514 15.929 1.00 96.19 229 ASN A N 1
ATOM 1829 C CA . ASN A 1 229 ? -9.566 7.496 16.336 1.00 96.19 229 ASN A CA 1
ATOM 1830 C C . ASN A 1 229 ? -8.904 6.205 15.847 1.00 96.19 229 ASN A C 1
ATOM 1832 O O . ASN A 1 229 ? -9.534 5.150 15.764 1.00 96.19 229 ASN A O 1
ATOM 1836 N N . LEU A 1 230 ? -7.610 6.302 15.575 1.00 97.31 230 LEU A N 1
ATOM 1837 C CA . LEU A 1 230 ? -6.714 5.205 15.259 1.00 97.31 230 LEU A CA 1
ATOM 1838 C C . LEU A 1 230 ? -5.832 4.951 16.477 1.00 97.31 230 LEU A C 1
ATOM 1840 O O . LEU A 1 230 ? -5.216 5.878 16.999 1.00 97.31 230 LEU A O 1
ATOM 1844 N N . THR A 1 231 ? -5.779 3.706 16.942 1.00 97.94 231 THR A N 1
ATOM 1845 C CA . THR A 1 231 ? -4.880 3.323 18.037 1.00 97.94 231 THR A CA 1
ATOM 1846 C C . THR A 1 231 ? -3.638 2.673 17.454 1.00 97.94 231 THR A C 1
ATOM 1848 O O . THR A 1 231 ? -3.700 1.531 17.010 1.00 97.94 231 THR A O 1
ATOM 1851 N N . VAL A 1 232 ? -2.527 3.405 17.421 1.00 97.56 232 VAL A N 1
ATOM 1852 C CA . VAL A 1 232 ? -1.235 2.908 16.937 1.00 97.56 232 VAL A CA 1
ATOM 1853 C C . VAL A 1 232 ? -0.697 1.864 17.907 1.00 97.56 232 VAL A C 1
ATOM 1855 O O . VAL A 1 232 ? -0.669 2.122 19.109 1.00 97.56 232 VAL A O 1
ATOM 1858 N N . ILE A 1 233 ? -0.269 0.713 17.387 1.00 96.50 233 ILE A N 1
ATOM 1859 C CA . ILE A 1 233 ? 0.270 -0.398 18.189 1.00 96.50 233 ILE A CA 1
ATOM 1860 C C . ILE A 1 233 ? 1.654 -0.871 17.737 1.00 96.50 233 ILE A C 1
ATOM 1862 O O . ILE A 1 233 ? 2.388 -1.431 18.545 1.00 96.50 233 ILE A O 1
ATOM 1866 N N . ALA A 1 234 ? 2.040 -0.624 16.484 1.00 94.88 234 ALA A N 1
ATOM 1867 C CA . ALA A 1 234 ? 3.367 -0.957 15.977 1.00 94.88 234 ALA A CA 1
ATOM 1868 C C . ALA A 1 234 ? 3.803 0.026 14.886 1.00 94.88 234 ALA A C 1
ATOM 1870 O O . ALA A 1 234 ? 2.970 0.656 14.228 1.00 94.88 234 ALA A O 1
ATOM 1871 N N . MET A 1 235 ? 5.114 0.145 14.697 1.00 94.19 235 MET A N 1
ATOM 1872 C CA . MET A 1 235 ? 5.741 0.884 13.602 1.00 94.19 235 MET A CA 1
ATOM 1873 C C . MET A 1 235 ? 6.880 0.045 13.025 1.00 94.19 235 MET A C 1
ATOM 1875 O O . MET A 1 235 ? 7.655 -0.529 13.786 1.00 94.19 235 MET A O 1
ATOM 1879 N N . ASP A 1 236 ? 6.995 -0.026 11.697 1.00 92.50 236 ASP A N 1
ATOM 1880 C CA . ASP A 1 236 ? 8.082 -0.733 10.999 1.00 92.50 236 ASP A CA 1
ATOM 1881 C C . ASP A 1 236 ? 8.315 -2.184 11.478 1.00 92.50 236 ASP A C 1
ATOM 1883 O O . ASP A 1 236 ? 9.452 -2.624 11.657 1.00 92.50 236 ASP A O 1
ATOM 1887 N N . GLY A 1 237 ? 7.234 -2.932 11.717 1.00 91.12 237 GLY A N 1
ATOM 1888 C CA . GLY A 1 237 ? 7.313 -4.310 12.215 1.00 91.12 237 GLY A CA 1
ATOM 1889 C C . GLY A 1 237 ? 7.817 -4.433 13.660 1.00 91.12 237 GLY A C 1
ATOM 1890 O O . GLY A 1 237 ? 8.368 -5.457 14.050 1.00 91.12 237 GLY A O 1
ATOM 1891 N N . SER A 1 238 ? 7.702 -3.366 14.455 1.00 91.06 238 SER A N 1
ATOM 1892 C CA . SER A 1 238 ? 8.060 -3.356 15.876 1.00 91.06 238 SER A CA 1
ATOM 1893 C C . SER A 1 238 ? 6.908 -2.809 16.724 1.00 91.06 238 SER A C 1
ATOM 1895 O O . SER A 1 238 ? 6.495 -1.663 16.506 1.00 91.06 238 SER A O 1
ATOM 1897 N N . PRO A 1 239 ? 6.392 -3.573 17.704 1.00 92.06 239 PRO A N 1
ATOM 1898 C CA . PRO A 1 239 ? 5.398 -3.073 18.646 1.00 92.06 239 PRO A CA 1
ATOM 1899 C C . PRO A 1 239 ? 5.898 -1.840 19.403 1.00 92.06 239 PRO A C 1
ATOM 1901 O O . PRO A 1 239 ? 7.062 -1.771 19.809 1.00 92.06 239 PRO A O 1
ATOM 1904 N N . ILE A 1 240 ? 5.014 -0.866 19.619 1.00 92.75 240 ILE A N 1
ATOM 1905 C CA . ILE A 1 240 ? 5.313 0.275 20.487 1.00 92.75 240 ILE A CA 1
ATOM 1906 C C . ILE A 1 240 ? 4.979 -0.072 21.939 1.00 92.75 240 ILE A C 1
ATOM 1908 O O . ILE A 1 240 ? 4.063 -0.843 22.211 1.00 92.75 240 ILE A O 1
ATOM 1912 N N . ILE A 1 241 ? 5.720 0.516 22.880 1.00 91.31 241 ILE A N 1
ATOM 1913 C CA . ILE A 1 241 ? 5.590 0.203 24.314 1.00 91.31 241 ILE A CA 1
ATOM 1914 C C . I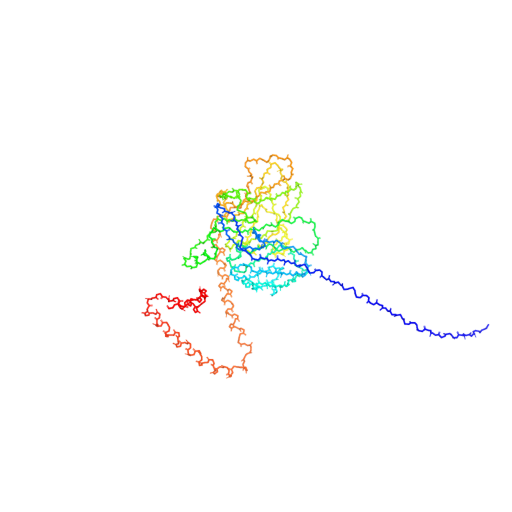LE A 1 241 ? 4.194 0.567 24.834 1.00 91.31 241 ILE A C 1
ATOM 1916 O O . ILE A 1 241 ? 3.592 -0.191 25.591 1.00 91.31 241 ILE A O 1
ATOM 1920 N N . GLU A 1 242 ? 3.678 1.722 24.420 1.00 93.19 242 GLU A N 1
ATOM 1921 C CA . GLU A 1 242 ? 2.383 2.231 24.857 1.00 93.19 242 GLU A CA 1
ATOM 1922 C C . GLU A 1 242 ? 1.531 2.583 23.635 1.00 93.19 242 GLU A C 1
ATOM 1924 O O . GLU A 1 242 ? 1.904 3.490 22.882 1.00 93.19 242 GLU A O 1
ATOM 1929 N N . PRO A 1 243 ? 0.397 1.889 23.417 1.00 95.06 243 PRO A N 1
ATOM 1930 C CA . PRO A 1 243 ? -0.511 2.210 22.329 1.00 95.06 243 PRO A CA 1
ATOM 1931 C C . PRO A 1 243 ? -0.991 3.661 22.375 1.00 95.06 243 PRO A C 1
ATOM 1933 O O . PRO A 1 243 ? -1.411 4.161 23.421 1.00 95.06 243 PRO A O 1
ATOM 1936 N N . LEU A 1 244 ? -0.990 4.325 21.220 1.00 94.75 244 LEU A N 1
ATOM 1937 C CA . LEU A 1 244 ? -1.350 5.738 21.106 1.00 94.75 244 LEU A CA 1
ATOM 1938 C C . LEU A 1 244 ? -2.650 5.902 20.319 1.00 94.75 244 LEU A C 1
ATOM 1940 O O . LEU A 1 244 ? -2.687 5.648 19.118 1.00 94.75 244 LEU A O 1
ATOM 1944 N N . SER A 1 245 ? -3.706 6.377 20.981 1.00 96.62 245 SER A N 1
ATOM 1945 C CA . SER A 1 245 ? -4.969 6.742 20.327 1.00 96.62 245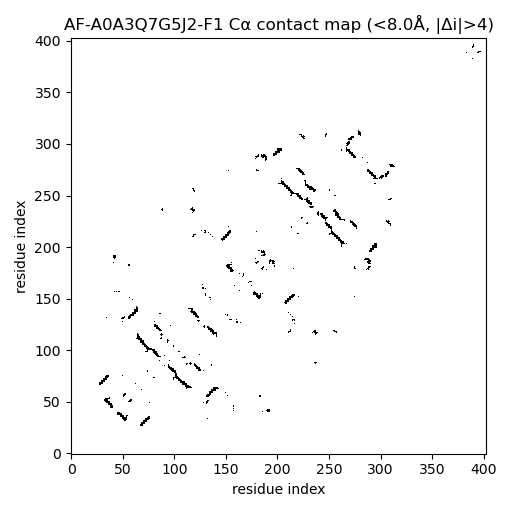 SER A CA 1
ATOM 1946 C C . SER A 1 245 ? -4.901 8.171 19.787 1.00 96.62 245 SER A C 1
ATOM 1948 O O . SER A 1 245 ? -4.681 9.118 20.542 1.00 96.62 245 SER A O 1
ATOM 1950 N N . THR A 1 246 ? -5.093 8.333 18.481 1.00 94.00 246 THR A N 1
ATOM 1951 C CA . THR A 1 246 ? -4.962 9.613 17.773 1.00 94.00 246 THR A CA 1
ATOM 1952 C C . THR A 1 246 ? -6.003 9.732 16.650 1.00 94.00 246 THR A C 1
ATOM 1954 O O . THR A 1 246 ? -6.345 8.725 16.034 1.00 94.00 246 THR A O 1
ATOM 1957 N N . PRO A 1 247 ? -6.532 10.931 16.336 1.00 92.25 247 PRO A N 1
ATOM 1958 C CA . PRO A 1 247 ? -7.469 11.118 15.218 1.00 92.25 247 PRO A CA 1
ATOM 1959 C C . PRO A 1 247 ? -6.839 10.900 13.829 1.00 92.25 247 PRO A C 1
ATOM 1961 O O . PRO A 1 247 ? -7.551 10.717 12.840 1.00 92.25 247 PRO A O 1
ATOM 1964 N N . PHE A 1 248 ? -5.509 10.933 13.732 1.00 92.50 248 PHE A N 1
ATOM 1965 C CA . PHE A 1 248 ? -4.767 10.697 12.496 1.00 92.50 248 PHE A CA 1
ATOM 1966 C C . PHE A 1 248 ? -3.377 10.131 12.792 1.00 92.50 248 PHE A C 1
ATOM 1968 O O . PHE A 1 248 ? -2.843 10.301 13.889 1.00 92.50 248 PHE A O 1
ATOM 1975 N N . VAL A 1 249 ? -2.760 9.528 11.784 1.00 93.31 249 VAL A N 1
ATOM 1976 C CA . VAL A 1 249 ? -1.369 9.074 11.819 1.00 93.31 249 VAL A CA 1
ATOM 1977 C C . VAL A 1 249 ? -0.539 9.797 10.767 1.00 93.31 249 VAL A C 1
ATOM 1979 O O . VAL A 1 249 ? -1.027 10.103 9.679 1.00 93.31 249 VAL A O 1
ATOM 1982 N N . GLU A 1 250 ? 0.714 10.086 11.103 1.00 91.75 250 GLU A N 1
ATOM 1983 C CA . GLU A 1 250 ? 1.717 10.615 10.178 1.00 91.75 250 GLU A CA 1
ATOM 1984 C C . GLU A 1 250 ? 2.652 9.479 9.767 1.00 91.75 250 GLU A C 1
ATOM 1986 O O . GLU A 1 250 ? 3.233 8.819 10.624 1.00 91.75 250 GLU A O 1
ATOM 1991 N N . LEU A 1 251 ? 2.812 9.268 8.460 1.00 91.69 251 LEU A N 1
ATOM 1992 C CA . LEU A 1 251 ? 3.746 8.294 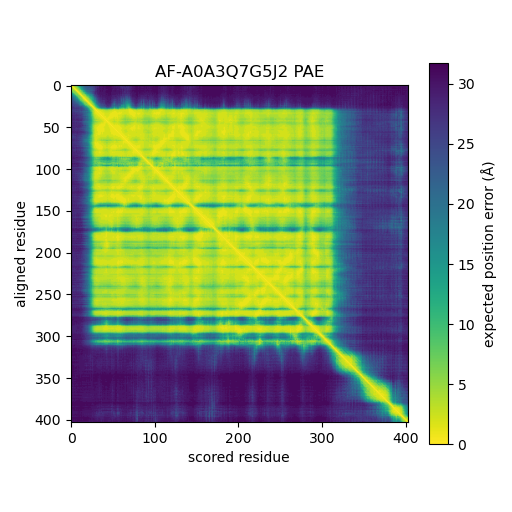7.911 1.00 91.69 251 LEU A CA 1
ATOM 1993 C C . LEU A 1 251 ? 4.769 8.992 7.026 1.00 91.69 251 LEU A C 1
ATOM 1995 O O . LEU A 1 251 ? 4.451 9.536 5.961 1.00 91.69 251 LEU A O 1
ATOM 1999 N N . THR A 1 252 ? 6.030 8.917 7.429 1.00 90.44 252 THR A N 1
ATOM 2000 C CA . THR A 1 252 ? 7.168 9.209 6.561 1.00 90.44 252 THR A CA 1
ATOM 2001 C C . THR A 1 252 ? 7.275 8.150 5.460 1.00 90.44 252 THR A C 1
ATOM 2003 O O . THR A 1 252 ? 6.701 7.064 5.531 1.00 90.44 252 THR A O 1
ATOM 2006 N N . ARG A 1 253 ? 7.976 8.486 4.378 1.00 86.56 253 ARG A N 1
ATOM 2007 C CA . ARG A 1 253 ? 8.160 7.567 3.247 1.00 86.56 253 ARG A CA 1
ATOM 2008 C C . ARG A 1 253 ? 8.865 6.298 3.690 1.00 86.56 253 ARG A C 1
ATOM 2010 O O . ARG A 1 253 ? 9.834 6.401 4.431 1.00 86.56 253 ARG A O 1
ATOM 2017 N N . GLN A 1 254 ? 8.488 5.163 3.109 1.00 87.44 254 GLN A N 1
ATOM 2018 C CA . GLN A 1 254 ? 9.113 3.857 3.350 1.00 87.44 254 GLN A CA 1
ATOM 2019 C C . GLN A 1 254 ? 8.877 3.268 4.746 1.00 87.44 254 GLN A C 1
ATOM 2021 O O . GLN A 1 254 ? 9.477 2.240 5.067 1.00 87.44 254 GLN A O 1
ATOM 2026 N N . HIS A 1 255 ? 8.007 3.889 5.541 1.00 92.19 255 HIS A N 1
ATOM 2027 C CA . HIS A 1 255 ? 7.616 3.409 6.858 1.00 92.19 255 HIS A CA 1
ATOM 2028 C C . HIS A 1 255 ? 6.226 2.778 6.836 1.00 92.19 255 HIS A C 1
ATOM 2030 O O . HIS A 1 255 ? 5.406 3.052 5.946 1.00 92.19 255 HIS A O 1
ATOM 2036 N N . SER A 1 256 ? 5.971 1.951 7.841 1.00 96.06 256 SER A N 1
ATOM 2037 C CA . SER A 1 256 ? 4.688 1.308 8.086 1.00 96.06 256 SER A CA 1
ATOM 2038 C C . SER A 1 256 ? 4.203 1.552 9.510 1.00 96.06 256 SER A C 1
ATOM 2040 O O . SER A 1 256 ? 4.988 1.757 10.437 1.00 96.06 256 SER A O 1
ATOM 2042 N N . ILE A 1 257 ? 2.883 1.550 9.674 1.00 97.12 257 ILE A N 1
ATOM 2043 C CA . ILE A 1 257 ? 2.215 1.704 10.963 1.00 97.12 257 ILE A CA 1
ATOM 2044 C C . ILE A 1 257 ? 1.068 0.702 11.044 1.00 97.12 257 ILE A C 1
ATOM 2046 O O . ILE A 1 257 ? 0.263 0.601 10.117 1.00 97.12 257 ILE A O 1
ATOM 2050 N N . ASP A 1 258 ? 0.955 0.048 12.196 1.00 97.31 258 ASP A N 1
ATOM 2051 C CA . ASP A 1 258 ? -0.183 -0.798 12.532 1.00 97.31 258 ASP A CA 1
ATOM 2052 C C . ASP A 1 258 ? -1.117 -0.035 13.463 1.00 97.31 258 ASP A C 1
ATOM 2054 O O . ASP A 1 258 ? -0.711 0.454 14.526 1.00 97.31 258 ASP A O 1
ATOM 2058 N N . CYS A 1 259 ? -2.381 0.081 13.059 1.00 96.94 259 CYS A N 1
ATOM 2059 C CA . CYS A 1 259 ? -3.405 0.777 13.826 1.00 96.94 259 CYS A CA 1
ATOM 2060 C C . CYS A 1 259 ? -4.638 -0.088 14.039 1.00 96.94 259 CYS A C 1
ATOM 2062 O O . CYS A 1 259 ? -5.216 -0.603 13.086 1.00 96.94 259 CYS A O 1
ATOM 2064 N N . ILE A 1 260 ? -5.133 -0.128 15.270 1.00 97.31 260 ILE A N 1
ATOM 2065 C CA . ILE A 1 260 ? -6.470 -0.633 15.556 1.00 97.31 260 ILE A CA 1
ATOM 2066 C C . ILE A 1 260 ? -7.485 0.459 15.208 1.00 97.31 260 ILE A C 1
ATOM 2068 O O . ILE A 1 260 ? -7.450 1.567 15.755 1.00 97.31 260 ILE A O 1
ATOM 2072 N N . PHE A 1 261 ? -8.400 0.114 14.310 1.00 96.88 261 PHE A N 1
ATOM 2073 C CA . PHE A 1 261 ? -9.589 0.875 13.955 1.00 96.88 261 PHE A CA 1
ATOM 2074 C C . PHE A 1 261 ? -10.821 0.177 14.539 1.00 96.88 261 PHE A C 1
ATOM 2076 O O . PHE A 1 261 ? -11.023 -1.013 14.315 1.00 96.88 261 PHE A O 1
ATOM 2083 N N . GLU A 1 262 ? -11.660 0.902 15.274 1.00 96.94 262 GLU A N 1
ATOM 2084 C CA . GLU A 1 262 ? -12.903 0.368 15.839 1.00 96.94 262 GLU A CA 1
ATOM 2085 C C . GLU A 1 262 ? -14.109 0.996 15.146 1.00 96.94 262 GLU A C 1
ATOM 2087 O O . GLU A 1 262 ? -14.264 2.212 15.175 1.00 96.94 262 GLU A O 1
ATOM 2092 N N . ALA A 1 263 ? -14.989 0.182 14.565 1.00 95.94 263 ALA A N 1
ATOM 2093 C CA . ALA A 1 263 ? -16.198 0.633 13.883 1.00 95.94 263 ALA A CA 1
ATOM 2094 C C . ALA A 1 263 ? -17.309 1.012 14.887 1.00 95.94 263 ALA A C 1
ATOM 2096 O O . ALA A 1 263 ? -18.349 0.359 14.976 1.00 95.94 263 ALA A O 1
ATOM 2097 N N . ASN A 1 264 ? -17.079 2.058 15.682 1.00 95.44 264 ASN A N 1
ATOM 2098 C CA . ASN A 1 264 ? -17.930 2.468 16.806 1.00 95.44 264 ASN A CA 1
ATOM 2099 C C . ASN A 1 264 ? -18.829 3.685 16.532 1.00 95.44 264 ASN A C 1
ATOM 2101 O O . ASN A 1 264 ? -19.408 4.249 17.463 1.00 95.44 264 ASN A O 1
ATOM 2105 N N . GLN A 1 265 ? -18.954 4.099 15.273 1.00 93.81 265 GLN A N 1
ATOM 2106 C CA . GLN A 1 265 ? -19.786 5.229 14.873 1.00 93.81 265 GLN A CA 1
ATOM 2107 C C . GLN A 1 265 ? -21.156 4.781 14.341 1.00 93.81 265 GLN A C 1
ATOM 2109 O O . GLN A 1 265 ? -21.429 3.596 14.140 1.00 93.81 265 GLN A O 1
ATOM 2114 N N . GLN A 1 266 ? -22.056 5.749 14.151 1.00 89.94 266 GLN A N 1
ATOM 2115 C CA . GLN A 1 266 ? -23.410 5.489 13.666 1.00 89.94 266 GLN A CA 1
ATOM 2116 C C . GLN A 1 266 ? -23.380 4.995 12.207 1.00 89.94 266 GLN A C 1
ATOM 2118 O O . GLN A 1 266 ? -22.774 5.631 11.348 1.00 89.94 266 GLN A O 1
ATOM 2123 N N . PRO A 1 267 ? -24.087 3.911 11.861 1.00 87.38 267 PRO A N 1
ATOM 2124 C CA . PRO A 1 267 ? -23.966 3.293 10.540 1.00 87.38 267 PRO A CA 1
ATOM 2125 C C . PRO A 1 267 ? -24.719 4.046 9.422 1.00 87.38 267 PRO A C 1
ATOM 2127 O O . PRO A 1 267 ? -24.754 3.608 8.275 1.00 87.38 267 PRO A O 1
ATOM 2130 N N . ASN A 1 268 ? -25.344 5.186 9.730 1.00 81.38 268 ASN A N 1
ATOM 2131 C CA . ASN A 1 268 ? -26.110 6.012 8.792 1.00 81.38 268 ASN A CA 1
ATOM 2132 C C . ASN A 1 268 ? -25.264 7.065 8.048 1.00 81.38 268 ASN A C 1
ATOM 2134 O O . ASN A 1 268 ? -25.833 7.972 7.432 1.00 81.38 268 ASN A O 1
ATOM 2138 N N . TYR A 1 269 ? -23.935 6.949 8.076 1.00 79.38 269 TYR A N 1
ATOM 2139 C CA . TYR A 1 269 ? -23.004 7.800 7.334 1.00 79.38 269 TYR A CA 1
ATOM 2140 C C . TYR A 1 269 ? -21.971 6.970 6.573 1.00 79.38 269 TYR A C 1
ATOM 2142 O O . TYR A 1 269 ? -21.575 5.887 6.997 1.00 79.38 269 TYR A O 1
ATOM 2150 N N . TYR A 1 270 ? -21.491 7.536 5.466 1.00 85.75 270 TYR A N 1
ATOM 2151 C CA . TYR A 1 270 ? -20.201 7.167 4.901 1.00 85.75 270 TYR A CA 1
ATOM 2152 C C . TYR A 1 270 ? -19.113 8.012 5.559 1.00 85.75 270 TYR A C 1
ATOM 2154 O O . TYR A 1 270 ? -19.222 9.242 5.609 1.00 85.75 270 TYR A O 1
ATOM 2162 N N . TYR A 1 271 ? -18.067 7.352 6.050 1.00 91.69 271 TYR A N 1
ATOM 2163 C CA . TYR A 1 271 ? -16.929 8.014 6.680 1.00 91.69 271 TYR A CA 1
ATOM 2164 C C . TYR A 1 271 ? -15.746 7.973 5.724 1.00 91.69 271 TYR A C 1
ATOM 2166 O O . TYR A 1 271 ? -15.301 6.891 5.339 1.00 91.69 271 TYR A O 1
ATOM 2174 N N . TYR A 1 272 ? -15.227 9.134 5.326 1.00 92.94 272 TYR A N 1
ATOM 2175 C CA . TYR A 1 272 ? -14.016 9.151 4.520 1.00 92.94 272 TYR A CA 1
ATOM 2176 C C . TYR A 1 272 ? -12.798 8.811 5.375 1.00 92.94 272 TYR A C 1
ATOM 2178 O O . TYR A 1 272 ? -12.561 9.406 6.428 1.00 92.94 272 TYR A O 1
ATOM 2186 N N . MET A 1 273 ? -11.992 7.893 4.861 1.00 95.19 273 MET A N 1
ATOM 2187 C CA . MET A 1 273 ? -10.570 7.812 5.140 1.00 95.19 273 MET A CA 1
ATOM 2188 C C . MET A 1 273 ? -9.856 8.758 4.173 1.00 95.19 273 MET A C 1
ATOM 2190 O O . MET A 1 273 ? -10.087 8.692 2.965 1.00 95.19 273 MET A O 1
ATOM 2194 N N . VAL A 1 274 ? -9.012 9.649 4.687 1.00 93.44 274 VAL A N 1
ATOM 2195 C CA . VAL A 1 274 ? -8.320 10.673 3.893 1.00 93.44 274 VAL A CA 1
ATOM 2196 C C . VAL A 1 274 ? -6.819 10.524 4.029 1.00 93.44 274 VAL A C 1
ATOM 2198 O O . VAL A 1 274 ? -6.323 10.505 5.152 1.00 93.44 274 VAL A O 1
ATOM 2201 N N . ALA A 1 275 ? -6.118 10.502 2.893 1.00 92.06 275 ALA A N 1
ATOM 2202 C CA . ALA A 1 275 ? -4.668 10.628 2.809 1.00 92.06 275 ALA A CA 1
ATOM 2203 C C . ALA A 1 275 ? -4.290 11.984 2.193 1.00 92.06 275 ALA A C 1
ATOM 2205 O O . ALA A 1 275 ? -4.808 12.365 1.139 1.00 92.06 275 ALA A O 1
ATOM 2206 N N . SER A 1 276 ? -3.389 12.726 2.838 1.00 87.75 276 SER A N 1
ATOM 2207 C CA . SER A 1 276 ? -2.984 14.058 2.375 1.00 87.75 276 SER A CA 1
ATOM 2208 C C . SER A 1 276 ? -1.536 14.383 2.729 1.00 87.75 276 SER A C 1
ATOM 2210 O O . SER A 1 276 ? -1.032 13.961 3.766 1.00 87.75 276 SER A O 1
ATOM 2212 N N . THR A 1 277 ? -0.877 15.185 1.890 1.00 82.06 277 THR A N 1
ATOM 2213 C CA . THR A 1 277 ? 0.389 15.859 2.236 1.00 82.06 277 THR A CA 1
ATOM 2214 C C . THR A 1 277 ? 0.166 17.204 2.912 1.00 82.06 277 THR A C 1
ATOM 2216 O O . THR A 1 277 ? 1.065 17.723 3.568 1.00 82.06 277 THR A O 1
ATOM 2219 N N . ASN A 1 278 ? -1.005 17.802 2.679 1.00 68.75 278 ASN A N 1
ATOM 2220 C CA . ASN A 1 278 ? -1.361 19.127 3.152 1.00 68.75 278 ASN A CA 1
ATOM 2221 C C . ASN A 1 278 ? -2.258 19.028 4.371 1.00 68.75 278 ASN A C 1
ATOM 2223 O O . ASN A 1 278 ? -3.173 18.207 4.453 1.00 68.75 278 ASN A O 1
ATOM 2227 N N . ILE A 1 279 ? -1.974 19.929 5.290 1.00 61.41 279 ILE A N 1
ATOM 2228 C CA . ILE A 1 279 ? -2.452 19.915 6.651 1.00 61.41 279 ILE A CA 1
ATOM 2229 C C . ILE A 1 279 ? -3.083 21.296 6.865 1.00 61.41 279 ILE A C 1
ATOM 2231 O O . ILE A 1 279 ? -2.461 22.187 7.438 1.00 61.41 279 ILE A O 1
ATOM 2235 N N . SER A 1 280 ? -4.246 21.534 6.248 1.00 55.97 280 SER A N 1
ATOM 2236 C CA . SER A 1 280 ? -4.964 22.815 6.311 1.00 55.97 280 SER A CA 1
ATOM 2237 C C . SER A 1 280 ? -6.390 22.622 6.817 1.00 55.97 280 SER A C 1
ATOM 2239 O O . SER A 1 280 ? -7.041 21.639 6.478 1.00 55.97 280 SER A O 1
ATOM 2241 N N . GLU A 1 281 ? -6.899 23.601 7.574 1.00 50.38 281 GLU A N 1
ATOM 2242 C CA . GLU A 1 281 ? -8.287 23.625 8.078 1.00 50.38 281 GLU A CA 1
ATOM 2243 C C . GLU A 1 281 ? -9.325 23.539 6.951 1.00 50.38 281 GLU A C 1
ATOM 2245 O O . GLU A 1 281 ? -10.390 22.947 7.115 1.00 50.38 281 GLU A O 1
ATOM 2250 N N . ALA A 1 282 ? -8.993 24.101 5.787 1.00 58.72 282 ALA A N 1
ATOM 2251 C CA . ALA A 1 282 ? -9.759 23.952 4.565 1.00 58.72 282 ALA A CA 1
ATOM 2252 C C . ALA A 1 282 ? -9.013 23.017 3.615 1.00 58.72 282 ALA A C 1
ATOM 2254 O O . ALA A 1 282 ? -7.996 23.366 3.015 1.00 58.72 282 ALA A O 1
ATOM 2255 N N . TYR A 1 283 ? -9.541 21.815 3.501 1.00 62.19 283 TYR A N 1
ATOM 2256 C CA . TYR A 1 283 ? -9.253 20.850 2.460 1.00 62.19 283 TYR A CA 1
ATOM 2257 C C . TYR A 1 283 ? -9.311 21.482 1.055 1.00 62.19 283 TYR A C 1
ATOM 2259 O O . TYR A 1 283 ? -10.368 21.955 0.634 1.00 62.19 283 TYR A O 1
ATOM 2267 N N . ASP A 1 284 ? -8.206 21.455 0.293 1.00 66.31 284 ASP A N 1
ATOM 2268 C CA . ASP A 1 284 ? -8.272 21.680 -1.161 1.00 66.31 284 ASP A CA 1
ATOM 2269 C C . ASP A 1 284 ? -8.946 20.459 -1.778 1.00 66.31 284 ASP A C 1
ATOM 2271 O O . ASP A 1 284 ? -8.287 19.477 -2.116 1.00 66.31 284 ASP A O 1
ATOM 2275 N N . THR A 1 285 ? -10.276 20.509 -1.868 1.00 64.69 285 THR A N 1
ATOM 2276 C CA . THR A 1 285 ? -11.102 19.396 -2.354 1.00 64.69 285 THR A CA 1
ATOM 2277 C C . THR A 1 285 ? -10.602 18.815 -3.671 1.00 64.69 285 THR A C 1
ATOM 2279 O O . THR A 1 285 ? -10.702 17.614 -3.854 1.00 64.69 285 THR A O 1
ATOM 2282 N N . ASN A 1 286 ? -9.929 19.587 -4.526 1.00 65.50 286 ASN A N 1
ATOM 2283 C CA . ASN A 1 286 ? -9.393 19.091 -5.795 1.00 65.50 286 ASN A CA 1
ATOM 2284 C C . ASN A 1 286 ? -8.146 18.188 -5.668 1.00 65.50 286 ASN A C 1
ATOM 2286 O O . ASN A 1 286 ? -7.665 17.680 -6.682 1.00 65.50 286 ASN A O 1
ATOM 2290 N N . LYS A 1 287 ? -7.574 18.023 -4.466 1.00 70.31 287 LYS A N 1
ATOM 2291 C CA . LYS A 1 287 ? -6.301 17.309 -4.229 1.00 70.31 287 LYS A CA 1
ATOM 2292 C C . LYS A 1 287 ? -6.337 16.350 -3.041 1.00 70.31 287 LYS A C 1
ATOM 2294 O O . LYS A 1 287 ? -5.290 16.009 -2.493 1.00 70.31 287 LYS A O 1
ATOM 2299 N N . ILE A 1 288 ? -7.525 15.933 -2.623 1.00 84.12 288 ILE A N 1
ATOM 2300 C CA . ILE A 1 288 ? -7.673 15.065 -1.456 1.00 84.12 288 ILE A CA 1
ATOM 2301 C C . ILE A 1 288 ? -7.884 13.646 -1.909 1.00 84.12 288 ILE A C 1
ATOM 2303 O O . ILE A 1 288 ? -8.803 13.356 -2.674 1.00 84.12 288 ILE A O 1
ATOM 2307 N N . THR A 1 289 ? -7.033 12.769 -1.391 1.00 92.56 289 THR A N 1
ATOM 2308 C CA . THR A 1 289 ? -7.154 11.345 -1.649 1.00 92.56 289 THR A CA 1
ATOM 2309 C C . THR A 1 289 ? -8.089 10.721 -0.640 1.00 92.56 289 THR A C 1
ATOM 2311 O O . THR A 1 289 ? -7.898 10.907 0.563 1.00 92.56 289 THR A O 1
ATOM 2314 N N . THR A 1 290 ? -9.095 9.993 -1.122 1.00 93.69 290 THR A N 1
ATOM 2315 C CA . THR A 1 290 ? -10.120 9.403 -0.258 1.00 93.69 290 THR A CA 1
ATOM 2316 C C . THR A 1 290 ? -10.362 7.924 -0.497 1.00 93.69 290 THR A C 1
ATOM 2318 O O . THR A 1 290 ? -10.247 7.413 -1.609 1.00 93.69 290 THR A O 1
ATOM 2321 N N . ALA A 1 291 ? -10.753 7.257 0.582 1.00 96.06 291 ALA A N 1
ATOM 2322 C CA . ALA A 1 291 ? -11.390 5.951 0.613 1.00 96.06 291 ALA A CA 1
ATOM 2323 C C . ALA A 1 291 ? -12.624 6.027 1.528 1.00 96.06 291 ALA A C 1
ATOM 2325 O O . ALA A 1 291 ? -12.751 6.959 2.322 1.00 96.06 291 ALA A O 1
ATOM 2326 N N . ILE A 1 292 ? -13.552 5.082 1.416 1.00 94.69 292 ILE A N 1
ATOM 2327 C CA . ILE A 1 292 ? -14.834 5.112 2.133 1.00 94.69 292 ILE A CA 1
ATOM 2328 C C . ILE A 1 292 ? -14.909 3.941 3.111 1.00 94.69 292 ILE A C 1
ATOM 2330 O O . ILE A 1 292 ? -14.752 2.789 2.714 1.00 94.69 292 ILE A O 1
ATOM 2334 N N . ILE A 1 293 ? -15.214 4.234 4.373 1.00 95.00 293 ILE A N 1
ATOM 2335 C CA . ILE A 1 293 ? -15.686 3.241 5.336 1.00 95.00 293 ILE A CA 1
ATOM 2336 C C . ILE A 1 293 ? -17.209 3.160 5.233 1.00 95.00 293 ILE A C 1
ATOM 2338 O O . ILE A 1 293 ? -17.918 4.160 5.401 1.00 95.00 293 ILE A O 1
ATOM 2342 N N . GLU A 1 294 ? -17.700 1.960 4.949 1.00 92.94 294 GLU A N 1
ATOM 2343 C CA . GLU A 1 294 ? -19.108 1.636 4.756 1.00 92.94 294 GLU A CA 1
ATOM 2344 C C . GLU A 1 294 ? -19.543 0.621 5.815 1.00 92.94 294 GLU A C 1
ATOM 2346 O O . GLU A 1 294 ? -19.049 -0.499 5.872 1.00 92.94 294 GLU A O 1
ATOM 2351 N N . TYR A 1 295 ? -20.469 1.017 6.683 1.00 93.31 295 TYR A N 1
ATOM 2352 C CA . TYR A 1 295 ? -21.003 0.121 7.702 1.00 93.31 295 TYR A CA 1
ATOM 2353 C C . TYR A 1 295 ? -21.996 -0.862 7.078 1.00 93.31 295 TYR A C 1
ATOM 2355 O O . TYR A 1 295 ? -22.919 -0.461 6.366 1.00 93.31 295 TYR A O 1
ATOM 2363 N N . GLN A 1 296 ? -21.834 -2.151 7.368 1.00 91.31 296 GLN A N 1
ATOM 2364 C CA . GLN A 1 296 ? -22.707 -3.199 6.861 1.00 91.31 296 GLN A CA 1
ATOM 2365 C C . GLN A 1 296 ? -24.108 -3.098 7.482 1.00 91.31 296 GLN A C 1
ATOM 2367 O O . GLN A 1 296 ? -24.276 -3.083 8.700 1.00 91.31 296 GLN A O 1
ATOM 2372 N N . GLY A 1 297 ? -25.137 -3.073 6.632 1.00 85.25 297 GLY A N 1
ATOM 2373 C CA . GLY A 1 297 ? -26.541 -3.139 7.039 1.00 85.25 297 GLY A CA 1
ATOM 2374 C C . GLY A 1 297 ? -27.475 -2.354 6.120 1.00 85.25 297 GLY A C 1
ATOM 2375 O O . GLY A 1 297 ? -27.066 -1.796 5.107 1.00 85.25 297 GLY A O 1
ATOM 2376 N N . SER A 1 298 ? -28.766 -2.331 6.460 1.00 76.56 298 SER A N 1
ATOM 2377 C CA . SER A 1 298 ? -29.804 -1.639 5.679 1.00 76.56 298 SER A CA 1
ATOM 2378 C C . SER A 1 298 ? -29.988 -0.197 6.152 1.00 76.56 298 SER A C 1
ATOM 2380 O O . SER A 1 298 ? -31.034 0.170 6.688 1.00 76.56 298 SER A O 1
ATOM 2382 N N . TYR A 1 299 ? -28.956 0.621 5.972 1.00 79.06 299 TYR A N 1
ATOM 2383 C CA . TYR A 1 299 ? -28.985 2.042 6.315 1.00 79.06 299 TYR A CA 1
ATOM 2384 C C . TYR A 1 299 ? -29.062 2.884 5.042 1.00 79.06 299 TYR A C 1
ATOM 2386 O O . TYR A 1 299 ? -28.656 2.446 3.968 1.00 79.06 299 TYR A O 1
ATOM 2394 N N . LYS A 1 300 ? -29.608 4.099 5.144 1.00 73.75 300 LYS A N 1
ATOM 2395 C CA . LYS A 1 300 ? -29.505 5.110 4.085 1.00 73.75 300 LYS A CA 1
ATOM 2396 C C . LYS A 1 300 ? -28.413 6.093 4.499 1.00 73.75 300 LYS A C 1
ATOM 2398 O O . LYS A 1 300 ? -28.685 6.911 5.379 1.00 73.75 300 LYS A O 1
ATOM 2403 N N . PRO A 1 301 ? -27.203 6.003 3.925 1.00 70.69 301 PRO A N 1
ATOM 2404 C CA . PRO A 1 301 ? -26.114 6.900 4.268 1.00 70.69 301 PRO A CA 1
ATOM 2405 C C . PRO A 1 301 ? -26.508 8.341 3.955 1.00 70.69 301 PRO A C 1
ATOM 2407 O O . PRO A 1 301 ? -26.969 8.647 2.852 1.00 70.69 301 PRO A O 1
ATOM 2410 N N . SER A 1 302 ? -26.345 9.226 4.932 1.00 67.94 302 SER A N 1
ATOM 2411 C CA . SER A 1 302 ? -26.546 10.659 4.733 1.00 67.94 302 SER A CA 1
ATOM 2412 C C . SER A 1 302 ? -25.440 11.217 3.831 1.00 67.94 302 SER A C 1
ATOM 2414 O O . SER A 1 302 ? -24.283 10.811 3.931 1.00 67.94 302 SER A O 1
ATOM 2416 N N . LEU A 1 303 ? -25.798 12.150 2.944 1.00 68.44 303 LEU A N 1
ATOM 2417 C CA . LEU A 1 303 ? -24.867 12.865 2.068 1.00 68.44 303 LEU A CA 1
ATOM 2418 C C . LEU A 1 303 ? -24.708 14.323 2.539 1.00 68.44 303 LEU A C 1
ATOM 2420 O O . LEU A 1 303 ? -25.708 14.919 2.948 1.00 68.44 303 LEU A O 1
ATOM 2424 N N . PRO A 1 304 ? -23.510 14.930 2.420 1.00 69.25 304 PRO A N 1
ATOM 2425 C CA . PRO A 1 304 ? -22.260 14.345 1.918 1.00 69.25 304 PRO A CA 1
ATOM 2426 C C . PRO A 1 304 ? -21.568 13.428 2.952 1.00 69.25 304 PRO A C 1
ATOM 2428 O O . PRO A 1 304 ? -21.834 13.564 4.146 1.00 69.25 304 PRO A O 1
ATOM 2431 N N . PRO A 1 305 ? -20.672 12.515 2.523 1.00 74.44 305 PRO A N 1
ATOM 2432 C CA . PRO A 1 305 ? -19.860 11.737 3.456 1.00 74.44 305 PRO A CA 1
ATOM 2433 C C . PRO A 1 305 ? -18.976 12.647 4.316 1.00 74.44 305 PRO A C 1
ATOM 2435 O O . PRO A 1 305 ? -18.546 13.715 3.869 1.00 74.44 305 PRO A O 1
ATOM 2438 N N . LEU A 1 306 ? -18.699 12.221 5.548 1.00 78.19 306 LEU A N 1
ATOM 2439 C CA . LEU A 1 306 ? -17.973 13.036 6.518 1.00 78.19 306 LEU A CA 1
ATOM 2440 C C . LEU A 1 306 ? -16.463 12.983 6.256 1.00 78.19 306 LEU A C 1
ATOM 2442 O O . LEU A 1 306 ? -15.922 11.912 5.985 1.00 78.19 306 LEU A O 1
ATOM 2446 N N . LEU A 1 307 ? -15.784 14.128 6.360 1.00 81.69 307 LEU A N 1
ATOM 2447 C CA . LEU A 1 307 ? -14.325 14.239 6.263 1.00 81.69 307 LEU A CA 1
ATOM 2448 C C . LEU A 1 307 ? -13.688 14.261 7.667 1.00 81.69 307 LEU A C 1
ATOM 2450 O O . LEU A 1 307 ? -14.258 14.868 8.576 1.00 81.69 307 LEU A O 1
ATOM 2454 N N . PRO A 1 308 ? -12.516 13.631 7.868 1.00 78.75 308 PRO A N 1
ATOM 2455 C CA . PRO A 1 308 ? -11.763 13.730 9.113 1.00 78.75 308 PRO A CA 1
ATOM 2456 C C . PRO A 1 308 ? -11.185 15.126 9.307 1.00 78.75 308 PRO A C 1
ATOM 2458 O O . PRO A 1 308 ? -10.943 15.846 8.344 1.00 78.75 308 PRO A O 1
ATOM 2461 N N . LEU A 1 309 ? -10.880 15.479 10.551 1.00 74.81 309 LEU A N 1
ATOM 2462 C CA . LEU A 1 309 ? -10.032 16.625 10.859 1.00 74.81 309 LEU A CA 1
ATOM 2463 C C . LEU A 1 309 ? -8.582 16.132 10.920 1.00 74.81 309 LEU A C 1
ATOM 2465 O O . LEU A 1 309 ? -8.192 15.457 11.870 1.00 74.81 309 LEU A O 1
ATOM 2469 N N . LEU A 1 310 ? -7.803 16.433 9.882 1.00 71.06 310 LEU A N 1
ATOM 2470 C CA . LEU A 1 310 ? -6.346 16.296 9.913 1.00 71.06 310 LEU A CA 1
ATOM 2471 C C . LEU A 1 310 ? -5.743 17.493 10.679 1.00 71.06 310 LEU A C 1
ATOM 2473 O O . LEU A 1 310 ? -6.452 18.484 10.880 1.00 71.06 310 LEU A O 1
ATOM 2477 N N . PRO A 1 311 ? -4.487 17.418 11.168 1.00 64.19 311 PRO A N 1
ATOM 2478 C CA . PRO A 1 311 ? -3.916 18.501 11.967 1.00 64.19 311 PRO A CA 1
ATOM 2479 C C . PRO A 1 311 ? -3.855 19.813 11.161 1.00 64.19 311 PRO A C 1
ATOM 2481 O O . PRO A 1 311 ? -4.191 19.854 9.980 1.00 64.19 311 PRO A O 1
ATOM 2484 N N . ASN A 1 312 ? -3.414 20.903 11.790 1.00 58.34 312 ASN A N 1
ATOM 2485 C CA . ASN A 1 312 ? -3.029 22.148 11.117 1.00 58.34 312 ASN A CA 1
ATOM 2486 C C . ASN A 1 312 ? -1.542 22.393 11.427 1.00 58.34 312 ASN A C 1
ATOM 2488 O O . ASN A 1 312 ? -1.207 22.850 12.518 1.00 58.34 312 ASN A O 1
ATOM 2492 N N . LEU A 1 313 ? -0.631 22.030 10.517 1.00 50.41 313 LEU A N 1
ATOM 2493 C CA . LEU A 1 313 ? 0.781 22.389 10.633 1.00 50.41 313 LEU A CA 1
ATOM 2494 C C . LEU A 1 313 ? 0.999 23.597 9.734 1.00 50.41 313 LEU A C 1
ATOM 2496 O O . LEU A 1 313 ? 0.928 23.505 8.509 1.00 50.41 313 LEU A O 1
ATOM 2500 N N . SER A 1 314 ? 1.280 24.741 10.356 1.00 43.00 314 SER A N 1
ATOM 2501 C CA . SER A 1 314 ? 1.673 25.950 9.638 1.00 43.00 314 SER A CA 1
ATOM 2502 C C . SER A 1 314 ? 2.835 25.635 8.675 1.00 43.00 314 SER A C 1
ATOM 2504 O O . SER A 1 314 ? 3.787 24.959 9.083 1.00 43.00 314 SER A O 1
ATOM 2506 N N . PRO A 1 315 ? 2.822 26.141 7.425 1.00 47.31 315 PRO A N 1
ATOM 2507 C CA . PRO A 1 315 ? 3.828 25.838 6.394 1.00 47.31 315 PRO A CA 1
ATOM 2508 C C . PRO A 1 315 ? 5.279 26.194 6.774 1.00 47.31 315 PRO A C 1
ATOM 2510 O O . PRO A 1 315 ? 6.215 25.843 6.058 1.00 47.31 315 PRO A O 1
ATOM 2513 N N . ASN A 1 316 ? 5.494 26.865 7.908 1.00 41.28 316 ASN A N 1
ATOM 2514 C CA . ASN A 1 316 ? 6.817 27.177 8.443 1.00 41.28 316 ASN A CA 1
ATOM 2515 C C . ASN A 1 316 ? 7.468 26.039 9.254 1.00 41.28 316 ASN A C 1
ATOM 2517 O O . ASN A 1 316 ? 8.656 26.144 9.554 1.00 41.28 316 ASN A O 1
ATOM 2521 N N . TYR A 1 317 ? 6.747 24.962 9.590 1.00 42.47 317 TYR A N 1
ATOM 2522 C CA . TYR A 1 317 ? 7.296 23.858 10.395 1.00 42.47 317 TYR A CA 1
ATOM 2523 C C . TYR A 1 317 ? 8.260 22.946 9.602 1.00 42.47 317 TYR A C 1
ATOM 2525 O O . TYR A 1 317 ? 9.238 22.444 10.145 1.00 42.47 317 TYR A O 1
ATOM 2533 N N . ASP A 1 318 ? 8.064 22.799 8.286 1.00 43.88 318 ASP A N 1
ATOM 2534 C CA . ASP A 1 318 ? 8.821 21.844 7.447 1.00 43.88 318 ASP A CA 1
ATOM 2535 C C . ASP A 1 318 ? 10.258 22.305 7.102 1.00 43.88 318 ASP A C 1
ATOM 2537 O O . ASP A 1 318 ? 11.099 21.516 6.657 1.00 43.88 318 ASP A O 1
ATOM 2541 N N . LYS A 1 319 ? 10.579 23.591 7.326 1.00 40.34 319 LYS A N 1
ATOM 2542 C CA . LYS A 1 319 ? 11.906 24.156 7.016 1.00 40.34 319 LYS A CA 1
ATOM 2543 C C . LYS A 1 319 ? 12.976 23.870 8.073 1.00 40.34 319 LYS A C 1
ATOM 2545 O O . LYS A 1 319 ? 14.156 23.963 7.733 1.00 40.34 319 LYS A O 1
ATOM 2550 N N . SER A 1 320 ? 12.615 23.546 9.320 1.00 38.50 320 SER A N 1
ATOM 2551 C CA . SER A 1 320 ? 13.625 23.204 10.337 1.00 38.50 320 SER A CA 1
ATOM 2552 C C . SER A 1 320 ? 14.095 21.758 10.179 1.00 38.50 320 SER A C 1
ATOM 2554 O O . SER A 1 320 ? 15.292 21.522 10.065 1.00 38.50 320 SER A O 1
ATOM 2556 N N . SER A 1 321 ? 13.164 20.813 10.007 1.00 41.66 321 SER A N 1
ATOM 2557 C CA . SER A 1 321 ? 13.486 19.382 9.917 1.00 41.66 321 SER A CA 1
ATOM 2558 C C . SER A 1 321 ? 14.366 19.045 8.703 1.00 41.66 321 SER A C 1
ATOM 2560 O O . SER A 1 321 ? 15.336 18.301 8.820 1.00 41.66 321 SER A O 1
ATOM 2562 N N . SER A 1 322 ? 14.119 19.676 7.549 1.00 43.44 322 SER A N 1
ATOM 2563 C CA . SER A 1 322 ? 14.927 19.457 6.336 1.00 43.44 322 SER A CA 1
ATOM 2564 C C . SER A 1 322 ? 16.363 19.995 6.456 1.00 43.44 322 SER A C 1
ATOM 2566 O O . SER A 1 322 ? 17.283 19.440 5.855 1.00 43.44 322 SER A O 1
ATOM 2568 N N . ARG A 1 323 ? 16.578 21.062 7.242 1.00 45.06 323 ARG A N 1
ATOM 2569 C CA . ARG A 1 323 ? 17.924 21.580 7.540 1.00 45.06 323 ARG A CA 1
ATOM 2570 C C . ARG A 1 323 ? 18.654 20.652 8.502 1.00 45.06 323 ARG A C 1
ATOM 2572 O O . ARG A 1 323 ? 19.814 20.340 8.254 1.00 45.06 323 ARG A O 1
ATOM 2579 N N . ASP A 1 324 ? 17.970 20.168 9.531 1.00 42.19 324 ASP A N 1
ATOM 2580 C CA . ASP A 1 324 ? 18.567 19.304 10.550 1.00 42.19 324 ASP A CA 1
ATOM 2581 C C . ASP A 1 324 ? 19.028 17.959 9.960 1.00 42.19 324 ASP A C 1
ATOM 2583 O O . ASP A 1 324 ? 20.135 17.515 10.253 1.00 42.19 324 ASP A O 1
ATOM 2587 N N . TYR A 1 325 ? 18.275 17.368 9.023 1.00 43.25 325 TYR A N 1
ATOM 2588 C CA . TYR A 1 325 ? 18.702 16.153 8.310 1.00 43.25 325 TYR A CA 1
ATOM 2589 C C . TYR A 1 325 ? 19.932 16.366 7.416 1.00 43.25 325 TYR A C 1
ATOM 2591 O O . TYR A 1 325 ? 20.802 15.497 7.356 1.00 43.25 325 TYR A O 1
ATOM 2599 N N . LEU A 1 326 ? 20.044 17.520 6.750 1.00 43.78 326 LEU A N 1
ATOM 2600 C CA . LEU A 1 326 ? 21.215 17.837 5.930 1.00 43.78 326 LEU A CA 1
ATOM 2601 C C . LEU A 1 326 ? 22.468 18.024 6.800 1.00 43.78 326 LEU A C 1
ATOM 2603 O O . LEU A 1 326 ? 23.539 17.541 6.440 1.00 43.78 326 LEU A O 1
ATOM 2607 N N . TYR A 1 327 ? 22.328 18.658 7.972 1.00 44.97 327 TYR A N 1
ATOM 2608 C CA . TYR A 1 327 ? 23.416 18.779 8.946 1.00 44.97 327 TYR A CA 1
ATOM 2609 C C . TYR A 1 327 ? 23.809 17.431 9.536 1.00 44.97 327 TYR A C 1
ATOM 2611 O O . TYR A 1 327 ? 24.998 17.174 9.685 1.00 44.97 327 TYR A O 1
ATOM 2619 N N . VAL A 1 328 ? 22.850 16.555 9.829 1.00 45.28 328 VAL A N 1
ATOM 2620 C CA . VAL A 1 328 ? 23.119 15.210 10.346 1.00 45.28 328 VAL A CA 1
ATOM 2621 C C . VAL A 1 328 ? 23.855 14.363 9.302 1.00 45.28 328 VAL A C 1
ATOM 2623 O O . VAL A 1 328 ? 24.877 13.766 9.631 1.00 45.28 328 VAL A O 1
ATOM 2626 N N . ILE A 1 329 ? 23.434 14.385 8.032 1.00 48.91 329 ILE A N 1
ATOM 2627 C CA . ILE A 1 329 ? 24.128 13.681 6.938 1.00 48.91 329 ILE A CA 1
ATOM 2628 C C . ILE A 1 329 ? 25.534 14.250 6.721 1.00 48.91 329 ILE A C 1
ATOM 2630 O O . ILE A 1 329 ? 26.489 13.478 6.662 1.00 48.91 329 ILE A O 1
ATOM 2634 N N . LEU A 1 330 ? 25.699 15.580 6.675 1.00 47.78 330 LEU A N 1
ATOM 2635 C CA . LEU A 1 330 ? 27.034 16.186 6.588 1.00 47.78 330 LEU A CA 1
ATOM 2636 C C . LEU A 1 330 ? 27.903 15.795 7.787 1.00 47.78 330 LEU A C 1
ATOM 2638 O O . LEU A 1 330 ? 29.081 15.507 7.619 1.00 47.78 330 LEU A O 1
ATOM 2642 N N . THR A 1 331 ? 27.326 15.744 8.986 1.00 51.56 331 THR A N 1
ATOM 2643 C CA . THR A 1 331 ? 28.049 15.408 10.217 1.00 51.56 331 THR A CA 1
ATOM 2644 C C . THR A 1 331 ? 28.471 13.939 10.224 1.00 51.56 331 THR A C 1
ATOM 2646 O O . THR A 1 331 ? 29.602 13.654 10.599 1.00 51.56 331 THR A O 1
ATOM 2649 N N . PHE A 1 332 ? 27.641 13.013 9.730 1.00 48.50 332 PHE A N 1
ATOM 2650 C CA . PHE A 1 332 ? 28.006 11.599 9.572 1.00 48.50 332 PHE A CA 1
ATOM 2651 C C . PHE A 1 332 ? 29.033 11.361 8.458 1.00 48.50 332 PHE A C 1
ATOM 2653 O O . PHE A 1 332 ? 29.916 10.526 8.631 1.00 48.50 332 PHE A O 1
ATOM 2660 N N . VAL A 1 333 ? 28.982 12.117 7.357 1.00 57.84 333 VAL A N 1
ATOM 2661 C CA . VAL A 1 333 ? 30.010 12.064 6.301 1.00 57.84 333 VAL A CA 1
ATOM 2662 C C . VAL A 1 333 ? 31.344 12.612 6.821 1.00 57.84 333 VAL A C 1
ATOM 2664 O O . VAL A 1 333 ? 32.383 11.986 6.629 1.00 57.84 333 VAL A O 1
ATOM 2667 N N . ILE A 1 334 ? 31.325 13.728 7.556 1.00 57.41 334 ILE A N 1
ATOM 2668 C CA . ILE A 1 334 ? 32.523 14.332 8.159 1.00 57.41 334 ILE A CA 1
ATOM 2669 C C . ILE A 1 334 ? 33.095 13.439 9.276 1.00 57.41 334 ILE A C 1
ATOM 2671 O O . ILE A 1 334 ? 34.308 13.243 9.333 1.00 57.41 334 ILE A O 1
ATOM 2675 N N . LEU A 1 335 ? 32.254 12.836 10.126 1.00 50.25 335 LEU A N 1
ATOM 2676 C CA . LEU A 1 335 ? 32.682 11.885 11.161 1.00 50.25 335 LEU A CA 1
ATOM 2677 C C . LEU A 1 335 ? 33.184 10.565 10.563 1.00 50.25 335 LEU A C 1
ATOM 2679 O O . LEU A 1 335 ? 34.188 10.044 11.035 1.00 50.25 335 LEU A O 1
ATOM 2683 N N . GLY A 1 336 ? 32.552 10.047 9.507 1.00 44.81 336 GLY A N 1
ATOM 2684 C CA . GLY A 1 336 ? 33.013 8.854 8.788 1.00 44.81 336 GLY A CA 1
ATOM 2685 C C . GLY A 1 336 ? 34.395 9.053 8.159 1.00 44.81 336 GLY A C 1
ATOM 2686 O O . GLY A 1 336 ? 35.261 8.186 8.276 1.00 44.81 336 GLY A O 1
ATOM 2687 N N . LEU A 1 337 ? 34.650 10.240 7.600 1.00 49.97 337 LEU A N 1
ATOM 2688 C CA . LEU A 1 337 ? 35.974 10.638 7.111 1.00 49.97 337 LEU A CA 1
ATOM 2689 C C . LEU A 1 337 ? 37.001 10.802 8.255 1.00 49.97 337 LEU A C 1
ATOM 2691 O O . LEU A 1 337 ? 38.174 10.472 8.079 1.00 49.97 337 LEU A O 1
ATOM 2695 N N . PHE A 1 338 ? 36.579 11.232 9.450 1.00 46.97 338 PHE A N 1
ATOM 2696 C CA . PHE A 1 338 ? 37.437 11.323 10.645 1.00 46.97 338 PHE A CA 1
ATOM 2697 C C . PHE A 1 338 ? 37.754 9.959 11.293 1.00 46.97 338 PHE A C 1
ATOM 2699 O O . PHE A 1 338 ? 38.855 9.750 11.806 1.00 46.97 338 PHE A O 1
ATOM 2706 N N . PHE A 1 339 ? 36.826 9.000 11.256 1.00 40.78 339 PHE A N 1
ATOM 2707 C CA . PHE A 1 339 ? 37.060 7.640 11.758 1.00 40.78 339 PHE A CA 1
ATOM 2708 C C . PHE A 1 339 ? 37.934 6.814 10.803 1.00 40.78 339 PHE A C 1
ATOM 2710 O O . PHE A 1 339 ? 38.787 6.055 11.264 1.00 40.78 339 PHE A O 1
ATOM 2717 N N . CYS A 1 340 ? 37.819 7.028 9.487 1.00 41.78 340 CYS A N 1
ATOM 2718 C CA . CYS A 1 340 ? 38.740 6.436 8.512 1.00 41.78 340 CYS A CA 1
ATOM 2719 C C . CYS A 1 340 ? 40.183 6.933 8.689 1.00 41.78 340 CYS A C 1
ATOM 2721 O O . CYS A 1 340 ? 41.114 6.148 8.545 1.00 41.78 340 CYS A O 1
ATOM 2723 N N . THR A 1 341 ? 40.403 8.200 9.045 1.00 47.84 341 THR A N 1
ATOM 2724 C CA . THR A 1 341 ? 41.769 8.730 9.222 1.00 47.84 341 THR A CA 1
ATOM 2725 C C . THR A 1 341 ? 42.408 8.337 10.557 1.00 47.84 341 THR A C 1
ATOM 2727 O O . THR A 1 341 ? 43.631 8.247 10.637 1.00 47.84 341 THR A O 1
ATOM 2730 N N . THR A 1 342 ? 41.615 8.036 11.590 1.00 49.53 342 THR A N 1
ATOM 2731 C CA . THR A 1 342 ? 42.128 7.710 12.935 1.00 49.53 342 THR A CA 1
ATOM 2732 C C . THR A 1 342 ? 42.327 6.210 13.186 1.00 49.53 342 THR A C 1
ATOM 2734 O O . THR A 1 342 ? 43.235 5.851 13.933 1.00 49.53 342 THR A O 1
ATOM 2737 N N . PHE A 1 343 ? 41.581 5.320 12.517 1.00 37.44 343 PHE A N 1
ATOM 2738 C CA . PHE A 1 343 ? 41.762 3.860 12.645 1.00 37.44 343 PHE A CA 1
ATOM 2739 C C . PHE A 1 343 ? 42.753 3.234 11.647 1.00 37.44 343 PHE A C 1
ATOM 2741 O O . PHE A 1 343 ? 43.151 2.085 11.828 1.00 37.44 343 PHE A O 1
ATOM 2748 N N . ILE A 1 344 ? 43.221 3.979 10.639 1.00 43.47 344 ILE A N 1
ATOM 2749 C CA . ILE A 1 344 ? 44.252 3.504 9.692 1.00 43.47 344 ILE A CA 1
ATOM 2750 C C . ILE A 1 344 ? 45.686 3.685 10.248 1.00 43.47 344 ILE A C 1
ATOM 2752 O O . ILE A 1 344 ? 46.639 3.126 9.712 1.00 43.47 344 ILE A O 1
ATOM 2756 N N . MET A 1 345 ? 45.876 4.390 11.372 1.00 38.03 345 MET A N 1
ATOM 2757 C CA . MET A 1 345 ? 47.219 4.695 11.901 1.00 38.03 345 MET A CA 1
ATOM 2758 C C . MET A 1 345 ? 47.809 3.689 12.908 1.00 38.03 345 MET A C 1
ATOM 2760 O O . MET A 1 345 ? 48.942 3.882 13.346 1.00 38.03 345 MET A O 1
ATOM 2764 N N . TRP A 1 346 ? 47.126 2.600 13.274 1.00 37.25 346 TRP A N 1
ATOM 2765 C CA . TRP A 1 346 ? 47.677 1.639 14.245 1.00 37.25 346 TRP A CA 1
ATOM 2766 C C . TRP A 1 346 ? 46.978 0.275 14.082 1.00 37.25 346 TRP A C 1
ATOM 2768 O O . TRP A 1 346 ? 45.924 0.106 14.688 1.00 37.25 346 TRP A O 1
ATOM 2778 N N . PRO A 1 347 ? 47.459 -0.700 13.267 1.00 41.59 347 PRO A N 1
ATOM 2779 C CA . PRO A 1 347 ? 48.859 -1.111 13.079 1.00 41.59 347 PRO A CA 1
ATOM 2780 C C . PRO A 1 347 ? 49.203 -1.578 11.631 1.00 41.59 347 PRO A C 1
ATOM 2782 O O . PRO A 1 347 ? 48.822 -2.672 11.218 1.00 41.59 347 PRO A O 1
ATOM 2785 N N . GLN A 1 348 ? 49.985 -0.818 10.854 1.00 39.28 348 GLN A N 1
ATOM 2786 C CA . GLN A 1 348 ? 50.423 -1.238 9.499 1.00 39.28 348 GLN A CA 1
ATOM 2787 C C . GLN A 1 348 ? 51.926 -1.041 9.219 1.00 39.28 348 GLN A C 1
ATOM 2789 O O . GLN A 1 348 ? 52.353 -0.937 8.072 1.00 39.28 348 GLN A O 1
ATOM 2794 N N . SER A 1 349 ? 52.774 -1.066 10.247 1.00 45.16 349 SER A N 1
ATOM 2795 C CA . SER A 1 349 ? 54.221 -0.832 10.103 1.00 45.16 349 SER A CA 1
ATOM 2796 C C . SER A 1 349 ? 55.026 -1.961 9.431 1.00 45.16 349 SER A C 1
ATOM 2798 O O . SER A 1 349 ? 56.248 -1.866 9.387 1.00 45.16 349 SER A O 1
ATOM 2800 N N . VAL A 1 350 ? 54.402 -3.023 8.899 1.00 45.03 350 VAL A N 1
ATOM 2801 C CA . VAL A 1 350 ? 55.145 -4.195 8.373 1.00 45.03 350 VAL A CA 1
ATOM 2802 C C . VAL A 1 350 ? 54.799 -4.573 6.921 1.00 45.03 350 VAL A C 1
ATOM 2804 O O . VAL A 1 350 ? 55.555 -5.309 6.296 1.00 45.03 350 VAL A O 1
ATOM 2807 N N . LEU A 1 351 ? 53.732 -4.031 6.319 1.00 43.16 351 LEU A N 1
ATOM 2808 C CA . LEU A 1 351 ? 53.338 -4.376 4.935 1.00 43.16 351 LEU A CA 1
ATOM 2809 C C . LEU A 1 351 ? 53.577 -3.259 3.897 1.00 43.16 351 LEU A C 1
ATOM 2811 O O . LEU A 1 351 ? 53.460 -3.506 2.701 1.00 43.16 351 LEU A O 1
ATOM 2815 N N . GLN A 1 352 ? 53.976 -2.052 4.315 1.00 43.44 352 GLN A N 1
ATOM 2816 C CA . GLN A 1 352 ? 54.016 -0.866 3.442 1.00 43.44 352 GLN A CA 1
ATOM 2817 C C . GLN A 1 352 ? 55.270 -0.685 2.565 1.00 43.44 352 GLN A C 1
ATOM 2819 O O . GLN A 1 352 ? 55.253 0.164 1.677 1.00 43.44 352 GLN A O 1
ATOM 2824 N N . GLU A 1 353 ? 56.355 -1.446 2.731 1.00 46.16 353 GLU A N 1
ATOM 2825 C CA . GLU A 1 353 ? 57.600 -1.112 2.011 1.00 46.16 353 GLU A CA 1
ATOM 2826 C C . GLU A 1 353 ? 57.636 -1.606 0.548 1.00 46.16 353 GLU A C 1
ATOM 2828 O O . GLU A 1 353 ? 58.357 -1.047 -0.279 1.00 46.16 353 GLU A O 1
ATOM 2833 N N . LYS A 1 354 ? 56.822 -2.611 0.186 1.00 41.62 354 LYS A N 1
ATOM 2834 C CA . LYS A 1 354 ? 56.781 -3.148 -1.191 1.00 41.62 354 LYS A CA 1
ATOM 2835 C C . LYS A 1 354 ? 55.708 -2.520 -2.080 1.00 41.62 354 LYS A C 1
ATOM 2837 O O . LYS A 1 354 ? 55.957 -2.350 -3.269 1.00 41.62 354 LYS A O 1
ATOM 2842 N N . GLU A 1 355 ? 54.569 -2.108 -1.528 1.00 42.19 355 GLU A N 1
ATOM 2843 C CA . GLU A 1 355 ? 53.473 -1.522 -2.321 1.00 42.19 355 GLU A CA 1
ATOM 2844 C C . GLU A 1 355 ? 53.601 0.006 -2.493 1.00 42.19 355 GLU A C 1
ATOM 2846 O O . GLU A 1 355 ? 53.132 0.561 -3.487 1.00 42.19 355 GLU A O 1
ATOM 2851 N N . ALA A 1 356 ? 54.346 0.696 -1.616 1.00 41.44 356 ALA A N 1
ATOM 2852 C CA . ALA A 1 356 ? 54.572 2.147 -1.699 1.00 41.44 356 ALA A CA 1
ATOM 2853 C C . ALA A 1 356 ? 55.496 2.597 -2.851 1.00 41.44 356 ALA A C 1
ATOM 2855 O O . ALA A 1 356 ? 55.604 3.794 -3.128 1.00 41.44 356 ALA A O 1
ATOM 2856 N N . LYS A 1 357 ? 56.175 1.662 -3.530 1.00 41.94 357 LYS A N 1
ATOM 2857 C CA . LYS A 1 357 ? 57.015 1.970 -4.700 1.00 41.94 357 LYS A CA 1
ATOM 2858 C C . LYS A 1 357 ? 56.237 1.927 -6.016 1.00 41.94 357 LYS A C 1
ATOM 2860 O O . LYS A 1 357 ? 56.618 2.620 -6.948 1.00 41.94 357 LYS A O 1
ATOM 2865 N N . GLN A 1 358 ? 55.140 1.170 -6.066 1.00 37.97 358 GLN A N 1
ATOM 2866 C CA . GLN A 1 358 ? 54.324 0.988 -7.268 1.00 37.97 358 GLN A CA 1
ATOM 2867 C C . GLN A 1 358 ? 53.141 1.971 -7.321 1.00 37.97 358 GLN A C 1
ATOM 2869 O O . GLN A 1 358 ? 52.724 2.370 -8.403 1.00 37.97 358 GLN A O 1
ATOM 2874 N N . SER A 1 359 ? 52.646 2.446 -6.170 1.00 38.38 359 SER A N 1
ATOM 2875 C CA . SER A 1 359 ? 51.576 3.455 -6.116 1.00 38.38 359 SER A CA 1
ATOM 2876 C C . SER A 1 359 ? 52.051 4.889 -6.398 1.00 38.38 359 SER A C 1
ATOM 2878 O O . SER A 1 359 ? 51.279 5.691 -6.917 1.00 38.38 359 SER A O 1
ATOM 2880 N N . LYS A 1 360 ? 53.325 5.220 -6.135 1.00 38.53 360 LYS A N 1
ATOM 2881 C CA . LYS A 1 360 ? 53.889 6.562 -6.396 1.00 38.53 360 LYS A CA 1
ATOM 2882 C C . LYS A 1 360 ? 54.046 6.904 -7.882 1.00 38.53 360 LYS A C 1
ATOM 2884 O O . LYS A 1 360 ? 53.937 8.072 -8.234 1.00 38.53 360 LYS A O 1
ATOM 2889 N N . GLU A 1 361 ? 54.261 5.920 -8.754 1.00 42.03 361 GLU A N 1
ATOM 2890 C CA . GLU A 1 361 ? 54.304 6.153 -10.210 1.00 42.03 361 GLU A CA 1
ATOM 2891 C C . GLU A 1 361 ? 52.902 6.347 -10.807 1.00 42.03 361 GLU A C 1
ATOM 2893 O O . GLU A 1 361 ? 52.736 7.110 -11.754 1.00 42.03 361 GLU A O 1
ATOM 2898 N N . VAL A 1 362 ? 51.880 5.719 -10.216 1.00 39.25 362 VAL A N 1
ATOM 2899 C CA . VAL A 1 362 ? 50.488 5.820 -10.678 1.00 39.25 362 VAL A CA 1
ATOM 2900 C C . VAL A 1 362 ? 49.848 7.142 -10.245 1.00 39.25 362 VAL A C 1
ATOM 2902 O O . VAL A 1 362 ? 49.174 7.779 -11.046 1.00 39.25 362 VAL A O 1
ATOM 2905 N N . VAL A 1 363 ? 50.100 7.602 -9.015 1.00 38.69 363 VAL A N 1
ATOM 2906 C CA . VAL A 1 363 ? 49.534 8.865 -8.501 1.00 38.69 363 VAL A CA 1
ATOM 2907 C C . VAL A 1 363 ? 50.124 10.087 -9.215 1.00 38.69 363 VAL A C 1
ATOM 2909 O O . VAL A 1 363 ? 49.368 10.958 -9.636 1.00 38.69 363 VAL A O 1
ATOM 2912 N N . ASN A 1 364 ? 51.437 10.105 -9.477 1.00 40.44 364 ASN A N 1
ATOM 2913 C CA . ASN A 1 364 ? 52.069 11.200 -10.225 1.00 40.44 364 ASN A CA 1
ATOM 2914 C C . ASN A 1 364 ? 51.597 11.273 -11.693 1.00 40.44 364 ASN A C 1
ATOM 2916 O O . ASN A 1 364 ? 51.588 12.350 -12.283 1.00 40.44 364 ASN A O 1
ATOM 2920 N N . GLY A 1 365 ? 51.188 10.145 -12.290 1.00 40.19 365 GLY A N 1
ATOM 2921 C CA . GLY A 1 365 ? 50.594 10.117 -13.632 1.00 40.19 365 GLY A CA 1
ATOM 2922 C C . GLY A 1 365 ? 49.150 10.630 -13.676 1.00 40.19 365 GLY A C 1
ATOM 2923 O O . GLY A 1 365 ? 48.737 11.215 -14.674 1.00 40.19 365 GLY A O 1
ATOM 2924 N N . VAL A 1 366 ? 48.391 10.451 -12.590 1.00 39.53 366 VAL A N 1
ATOM 2925 C CA . VAL A 1 366 ? 46.995 10.908 -12.476 1.00 39.53 366 VAL A CA 1
ATOM 2926 C C . VAL A 1 366 ? 46.916 12.403 -12.157 1.00 39.53 366 VAL A C 1
ATOM 2928 O O . VAL A 1 366 ? 46.083 13.095 -12.738 1.00 39.53 366 VAL A O 1
ATOM 2931 N N . GLU A 1 367 ? 47.807 12.929 -11.311 1.00 40.06 367 GLU A N 1
ATOM 2932 C CA . GLU A 1 367 ? 47.876 14.374 -11.035 1.00 40.06 367 GLU A CA 1
ATOM 2933 C C . GLU A 1 367 ? 48.273 15.178 -12.282 1.00 40.06 367 GLU A C 1
ATOM 2935 O O . GLU A 1 367 ? 47.651 16.200 -12.572 1.00 40.06 367 GLU A O 1
ATOM 2940 N N . HIS A 1 368 ? 49.215 14.674 -13.088 1.00 42.25 368 HIS A N 1
ATOM 2941 C CA . HIS A 1 368 ? 49.608 15.341 -14.332 1.00 42.25 368 HIS A CA 1
ATOM 2942 C C . HIS A 1 368 ? 48.476 15.351 -15.380 1.00 42.25 368 HIS A C 1
ATOM 2944 O O . HIS A 1 368 ? 48.281 16.357 -16.062 1.00 42.25 368 HIS A O 1
ATOM 2950 N N . ALA A 1 369 ? 47.686 14.272 -15.461 1.00 4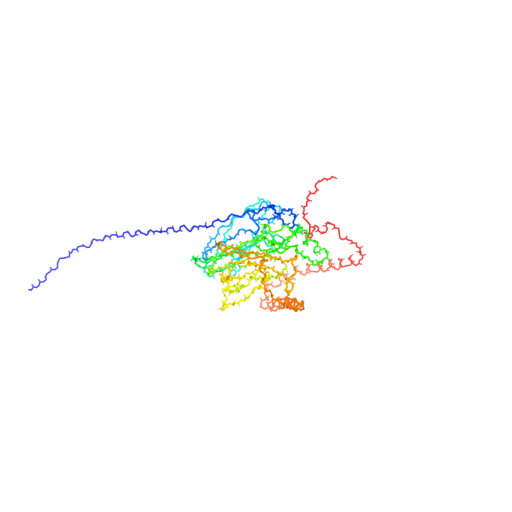2.84 369 ALA A N 1
ATOM 2951 C CA . ALA A 1 369 ? 46.528 14.175 -16.353 1.00 42.84 369 ALA A CA 1
ATOM 2952 C C . ALA A 1 369 ? 45.344 15.055 -15.903 1.00 42.84 369 ALA A C 1
ATOM 2954 O O . ALA A 1 369 ? 44.594 15.560 -16.739 1.00 42.84 369 ALA A O 1
ATOM 2955 N N . MET A 1 370 ? 45.177 15.271 -14.593 1.00 39.38 370 MET A N 1
ATOM 2956 C CA . MET A 1 370 ? 44.163 16.183 -14.053 1.00 39.38 370 MET A CA 1
ATOM 2957 C C . MET A 1 370 ? 44.517 17.656 -14.290 1.00 39.38 370 MET A C 1
ATOM 2959 O O . MET A 1 370 ? 43.625 18.431 -14.628 1.00 39.38 370 MET A O 1
ATOM 2963 N N . GLU A 1 371 ? 45.790 18.051 -14.184 1.00 45.88 371 GLU A N 1
ATOM 2964 C CA . GLU A 1 371 ? 46.224 19.415 -14.534 1.00 45.88 371 GLU A CA 1
ATOM 2965 C C . GLU A 1 371 ? 46.089 19.716 -16.037 1.00 45.88 371 GLU A C 1
ATOM 2967 O O . GLU A 1 371 ? 45.755 20.842 -16.412 1.00 45.88 371 GLU A O 1
ATOM 2972 N N . GLU A 1 372 ? 46.282 18.723 -16.912 1.00 45.06 372 GLU A N 1
ATOM 2973 C CA . GLU A 1 372 ? 46.007 18.861 -18.350 1.00 45.06 372 GLU A CA 1
ATOM 2974 C C . GLU A 1 372 ? 44.501 18.986 -18.640 1.00 45.06 372 GLU A C 1
ATOM 2976 O O . GLU A 1 372 ? 44.095 19.838 -19.431 1.00 45.06 372 GLU A O 1
ATOM 2981 N N . ALA A 1 373 ? 43.655 18.199 -17.963 1.00 41.72 373 ALA A N 1
ATOM 2982 C CA . ALA A 1 373 ? 42.201 18.238 -18.132 1.00 41.72 373 ALA A CA 1
ATOM 2983 C C . ALA A 1 373 ? 41.576 19.557 -17.639 1.00 41.72 373 ALA A C 1
ATOM 2985 O O . ALA A 1 373 ? 40.699 20.111 -18.300 1.00 41.72 373 ALA A O 1
ATOM 2986 N N . VAL A 1 374 ? 42.063 20.101 -16.519 1.00 44.53 374 VAL A N 1
ATOM 2987 C CA . VAL A 1 374 ? 41.596 21.390 -15.979 1.00 44.53 374 VAL A CA 1
ATOM 2988 C C . VAL A 1 374 ? 42.005 22.555 -16.890 1.00 44.53 374 VAL A C 1
ATOM 2990 O O . VAL A 1 374 ? 41.179 23.422 -17.173 1.00 44.53 374 VAL A O 1
ATOM 2993 N N . ASN A 1 375 ? 43.224 22.537 -17.444 1.00 45.31 375 ASN A N 1
ATOM 2994 C CA . ASN A 1 375 ? 43.668 23.552 -18.409 1.00 45.31 375 ASN A CA 1
ATOM 2995 C C . ASN A 1 375 ? 42.914 23.485 -19.753 1.00 45.31 375 ASN A C 1
ATOM 2997 O O . ASN A 1 375 ? 42.708 24.516 -20.394 1.00 45.31 375 ASN A O 1
ATOM 3001 N N . LEU A 1 376 ? 42.466 22.296 -20.174 1.00 42.72 376 LEU A N 1
ATOM 3002 C CA . LEU A 1 376 ? 41.627 22.124 -21.368 1.00 42.72 376 LEU A CA 1
ATOM 3003 C C . LEU A 1 376 ? 40.186 22.620 -21.151 1.00 42.72 376 LEU A C 1
ATOM 3005 O O . LEU A 1 376 ? 39.562 23.121 -22.088 1.00 42.72 376 LEU A O 1
ATOM 3009 N N . GLN A 1 377 ? 39.678 22.532 -19.920 1.00 40.38 377 GLN A N 1
ATOM 3010 C CA . GLN A 1 377 ? 38.313 22.924 -19.566 1.00 40.38 377 GLN A CA 1
ATOM 3011 C C . GLN A 1 377 ? 38.162 24.437 -19.330 1.00 40.38 377 GLN A C 1
ATOM 3013 O O . GLN A 1 377 ? 37.097 24.992 -19.590 1.00 40.38 377 GLN A O 1
ATOM 3018 N N . GLU A 1 378 ? 39.231 25.136 -18.933 1.00 45.97 378 GLU A N 1
ATOM 3019 C CA . GLU A 1 378 ? 39.242 26.608 -18.868 1.00 45.97 378 GLU A CA 1
ATOM 3020 C C . GLU A 1 378 ? 39.417 27.286 -20.244 1.00 45.97 378 GLU A C 1
ATOM 3022 O O . GLU A 1 378 ? 39.107 28.471 -20.381 1.00 45.97 378 GLU A O 1
ATOM 3027 N N . GLN A 1 379 ? 39.857 26.562 -21.285 1.00 47.72 379 GLN A N 1
ATOM 3028 C CA . GLN A 1 379 ? 40.082 27.136 -22.621 1.00 47.72 379 GLN A CA 1
ATOM 3029 C C . GLN A 1 379 ? 38.935 26.961 -23.630 1.00 47.72 379 GLN A C 1
ATOM 3031 O O . GLN A 1 379 ? 38.913 27.704 -24.610 1.00 47.72 379 GLN A O 1
ATOM 3036 N N . ASN A 1 380 ? 37.958 26.072 -23.417 1.00 41.19 380 ASN A N 1
ATOM 3037 C CA . ASN A 1 380 ? 36.862 25.862 -24.373 1.00 41.19 380 ASN A CA 1
ATOM 3038 C C . ASN A 1 380 ? 35.488 25.769 -23.691 1.00 41.19 380 ASN A C 1
ATOM 3040 O O . ASN A 1 380 ? 35.068 24.719 -23.218 1.00 41.19 380 ASN A O 1
ATOM 3044 N N . ASN A 1 381 ? 34.734 26.872 -23.740 1.00 49.41 381 ASN A N 1
ATOM 3045 C CA . ASN A 1 381 ? 33.272 26.847 -23.661 1.00 49.41 381 ASN A CA 1
ATOM 3046 C C . ASN A 1 381 ? 32.739 26.043 -24.860 1.00 49.41 381 ASN A C 1
ATOM 3048 O O . ASN A 1 381 ? 32.644 26.575 -25.969 1.00 49.41 381 ASN A O 1
ATOM 3052 N N . THR A 1 382 ? 32.423 24.762 -24.684 1.00 43.88 382 THR A N 1
ATOM 3053 C CA . THR A 1 382 ? 31.632 23.986 -25.655 1.00 43.88 382 THR A CA 1
ATOM 3054 C C . THR A 1 382 ? 31.009 22.757 -24.990 1.00 43.88 382 THR A C 1
ATOM 3056 O O . THR A 1 382 ? 31.613 22.146 -24.115 1.00 43.88 382 THR A O 1
ATOM 3059 N N . GLU A 1 383 ? 29.771 22.441 -25.376 1.00 47.88 383 GLU A N 1
ATOM 3060 C CA . GLU A 1 383 ? 28.979 21.309 -24.872 1.00 47.88 383 GLU A CA 1
ATOM 3061 C C . GLU A 1 383 ? 29.712 19.967 -25.045 1.00 47.88 383 GLU A C 1
ATOM 3063 O O . GLU A 1 383 ? 30.269 19.694 -26.111 1.00 47.88 383 GLU A O 1
ATOM 3068 N N . LEU A 1 384 ? 29.676 19.118 -24.006 1.00 48.78 384 LEU A N 1
ATOM 3069 C CA . LEU A 1 384 ? 30.204 17.751 -24.067 1.00 48.78 384 LEU A CA 1
ATOM 3070 C C . LEU A 1 384 ? 29.463 16.934 -25.129 1.00 48.78 384 LEU A C 1
ATOM 3072 O O . LEU A 1 384 ? 28.234 16.971 -25.226 1.00 48.78 384 LEU A O 1
ATOM 3076 N N . SER A 1 385 ? 30.213 16.153 -25.906 1.00 50.75 385 SER A N 1
ATOM 3077 C CA . SER A 1 385 ? 29.625 15.334 -26.964 1.00 50.75 385 SER A CA 1
ATOM 3078 C C . SER A 1 385 ? 28.995 14.052 -26.406 1.00 50.75 385 SER A C 1
ATOM 3080 O O . SER A 1 385 ? 29.435 13.497 -25.397 1.00 50.75 385 SER A O 1
ATOM 3082 N N . ASN A 1 386 ? 27.994 13.526 -27.115 1.00 46.56 386 ASN A N 1
ATOM 3083 C CA . ASN A 1 386 ? 27.271 12.303 -26.740 1.00 46.56 386 ASN A CA 1
ATOM 3084 C C . ASN A 1 386 ? 28.171 11.065 -26.536 1.00 46.56 386 ASN A C 1
ATOM 3086 O O . ASN A 1 386 ? 27.769 10.130 -25.845 1.00 46.56 386 ASN A O 1
ATOM 3090 N N . ASP A 1 387 ? 29.385 11.053 -27.092 1.00 44.97 387 ASP A N 1
ATOM 3091 C CA . ASP A 1 387 ? 30.334 9.942 -26.954 1.00 44.97 387 ASP A CA 1
ATOM 3092 C C . ASP A 1 387 ? 31.000 9.910 -25.558 1.00 44.97 387 ASP A C 1
ATOM 3094 O O . ASP A 1 387 ? 31.346 8.845 -25.037 1.00 44.97 387 ASP A O 1
ATOM 3098 N N . GLU A 1 388 ? 31.103 11.064 -24.890 1.00 48.03 388 GLU A N 1
ATOM 3099 C CA . GLU A 1 388 ? 31.602 11.170 -23.512 1.00 48.03 388 GLU A CA 1
ATOM 3100 C C . GLU A 1 388 ? 30.519 10.795 -22.492 1.00 48.03 388 GLU A C 1
ATOM 3102 O O . GLU A 1 388 ? 30.786 10.046 -21.549 1.00 48.03 388 GLU A O 1
ATOM 3107 N N . LEU A 1 389 ? 29.265 11.191 -22.741 1.00 46.25 389 LEU A N 1
ATOM 3108 C CA . LEU A 1 389 ? 28.108 10.778 -21.933 1.00 46.25 389 LEU A CA 1
ATOM 3109 C C . LEU A 1 389 ? 27.863 9.257 -21.991 1.00 46.25 389 LEU A C 1
ATOM 3111 O O . LEU A 1 389 ? 27.457 8.652 -20.995 1.00 46.25 389 LEU A O 1
ATOM 3115 N N . TYR A 1 390 ? 28.176 8.621 -23.127 1.00 53.41 390 TYR A N 1
ATOM 3116 C CA . TYR A 1 390 ? 28.145 7.165 -23.292 1.00 53.41 390 TYR A CA 1
ATOM 3117 C C . TYR A 1 390 ? 29.191 6.457 -22.418 1.00 53.41 390 TYR A C 1
ATOM 3119 O O . TYR A 1 390 ? 28.878 5.474 -21.744 1.00 53.41 390 TYR A O 1
ATOM 3127 N N . ARG A 1 391 ? 30.431 6.967 -22.372 1.00 42.62 391 ARG A N 1
ATOM 3128 C CA . ARG A 1 391 ? 31.506 6.394 -21.535 1.00 42.62 391 ARG A CA 1
ATOM 3129 C C . ARG A 1 391 ? 31.237 6.530 -20.038 1.00 42.62 391 ARG A C 1
ATOM 3131 O O . ARG A 1 391 ? 31.720 5.708 -19.265 1.00 42.62 391 ARG A O 1
ATOM 3138 N N . MET A 1 392 ? 30.444 7.523 -19.647 1.00 44.00 392 MET A N 1
ATOM 3139 C CA . MET A 1 392 ? 30.006 7.736 -18.266 1.00 44.00 392 MET A CA 1
ATOM 3140 C C . MET A 1 392 ? 28.734 6.951 -17.896 1.00 44.00 392 MET A C 1
ATOM 3142 O O . MET A 1 392 ? 28.274 7.045 -16.762 1.00 44.00 392 MET A O 1
ATOM 3146 N N . GLY A 1 393 ? 28.163 6.167 -18.821 1.00 38.31 393 GLY A N 1
ATOM 3147 C CA . GLY A 1 393 ? 27.024 5.283 -18.546 1.00 38.31 393 GLY A CA 1
ATOM 3148 C C . GLY A 1 393 ? 25.684 5.998 -18.341 1.00 38.31 393 GLY A C 1
ATOM 3149 O O . GLY A 1 393 ? 24.760 5.405 -17.788 1.00 38.31 393 GLY A O 1
ATOM 3150 N N . MET A 1 394 ? 25.564 7.255 -18.780 1.00 38.03 394 MET A N 1
ATOM 3151 C CA . MET A 1 394 ? 24.386 8.100 -18.533 1.00 38.03 394 MET A CA 1
ATOM 3152 C C . MET A 1 394 ? 23.261 7.921 -19.573 1.00 38.03 394 MET A C 1
ATOM 3154 O O . MET A 1 394 ? 22.159 8.425 -19.376 1.00 38.03 394 MET A O 1
ATOM 3158 N N . ILE A 1 395 ? 23.499 7.185 -20.667 1.00 37.28 395 ILE A N 1
ATOM 3159 C CA . ILE A 1 395 ? 22.519 6.899 -21.735 1.00 37.28 395 ILE A CA 1
ATOM 3160 C C . ILE A 1 395 ? 22.708 5.437 -22.205 1.00 37.28 395 ILE A C 1
ATOM 3162 O O . ILE A 1 395 ? 23.855 4.996 -22.316 1.00 37.28 395 ILE A O 1
ATOM 3166 N N . PRO A 1 396 ? 21.643 4.644 -22.470 1.00 41.38 396 PRO A N 1
ATOM 3167 C CA . PRO A 1 396 ? 21.788 3.218 -22.771 1.00 41.38 396 PRO A CA 1
ATOM 3168 C C . PRO A 1 396 ? 22.369 2.927 -24.162 1.00 41.38 396 PRO A C 1
ATOM 3170 O O . PRO A 1 396 ? 22.122 3.631 -25.142 1.00 41.38 396 PRO A O 1
ATOM 3173 N N . THR A 1 397 ? 23.094 1.808 -24.260 1.00 44.62 397 THR A N 1
ATOM 3174 C CA . THR A 1 397 ? 23.755 1.360 -25.487 1.00 44.62 397 THR A CA 1
ATOM 3175 C C . THR A 1 397 ? 22.742 0.825 -26.498 1.00 44.62 397 THR A C 1
ATOM 3177 O O . THR A 1 397 ? 22.288 -0.316 -26.393 1.00 44.62 397 THR A O 1
ATOM 3180 N N . THR A 1 398 ? 22.412 1.599 -27.527 1.00 40.69 398 THR A N 1
ATOM 3181 C CA . THR A 1 398 ? 21.816 1.025 -28.739 1.00 40.69 398 THR A CA 1
ATOM 3182 C C . THR A 1 398 ? 22.879 0.962 -29.825 1.00 40.69 398 THR A C 1
ATOM 3184 O O . THR A 1 398 ? 23.403 1.970 -30.288 1.00 40.69 398 THR A O 1
ATOM 3187 N N . LYS A 1 399 ? 23.231 -0.266 -30.225 1.00 45.62 399 LYS A N 1
ATOM 3188 C CA . LYS A 1 399 ? 23.988 -0.516 -31.454 1.00 45.62 399 LYS A CA 1
ATOM 3189 C C . LYS A 1 399 ? 23.144 -0.041 -32.637 1.00 45.62 399 LYS A C 1
ATOM 3191 O O . LYS A 1 399 ? 22.291 -0.785 -33.116 1.00 45.62 399 LYS A O 1
ATOM 3196 N N . ALA A 1 400 ? 23.416 1.157 -33.139 1.00 33.56 400 ALA A N 1
ATOM 3197 C CA . ALA A 1 400 ? 23.077 1.514 -34.507 1.00 33.56 400 ALA A CA 1
ATOM 3198 C C . ALA A 1 400 ? 24.199 0.998 -35.414 1.00 33.56 400 ALA A C 1
ATOM 3200 O O . ALA A 1 400 ? 25.285 1.563 -35.509 1.00 33.56 400 ALA A O 1
ATOM 3201 N N . ASN A 1 401 ? 23.939 -0.155 -36.017 1.00 35.34 401 ASN A N 1
ATOM 3202 C CA . ASN A 1 401 ? 24.724 -0.684 -37.115 1.00 35.34 401 ASN A CA 1
ATOM 3203 C C . ASN A 1 401 ? 24.235 -0.016 -38.413 1.00 35.34 401 ASN A C 1
ATOM 3205 O O . ASN A 1 401 ? 23.025 -0.015 -38.646 1.00 35.34 401 ASN A O 1
ATOM 3209 N N . LYS A 1 402 ? 25.189 0.380 -39.272 1.00 33.56 402 LYS A N 1
ATOM 3210 C CA . LYS A 1 402 ? 25.058 0.842 -40.678 1.00 33.56 402 LYS A CA 1
ATOM 3211 C C . LYS A 1 402 ? 24.620 2.306 -40.859 1.00 33.56 402 LYS A C 1
ATOM 3213 O O . LYS A 1 402 ? 23.730 2.764 -40.160 1.00 33.56 402 LYS A O 1
ATOM 3218 N N . SER A 1 403 ? 25.163 3.073 -41.806 1.00 34.22 403 SER A N 1
ATOM 3219 C CA . SER A 1 403 ? 26.099 2.824 -42.925 1.00 34.22 403 SER A CA 1
ATOM 3220 C C . SER A 1 403 ? 26.802 4.120 -43.294 1.00 34.22 403 SER A C 1
ATOM 3222 O O . SER A 1 403 ? 26.082 5.145 -43.261 1.00 34.22 403 SER A O 1
#

Radius of gyration: 30.09 Å; Cα contacts (8 Å, |Δi|>4): 807; chains: 1; bounding box: 87×103×101 Å

pLDDT: mean 76.46, std 22.83, range [33.56, 98.5]

InterPro domains:
  IPR001117 Multicopper oxidase, second cupredoxin domain [PF00394] (149-298)
  IPR008972 Cupredoxin [G3DSA:2.60.40.420] (4-141)
  IPR008972 Cupredoxin [G3DSA:2.60.40.420] (144-317)
  IPR008972 Cupredoxin [SSF49503] (13-144)
  IPR008972 Cupredoxin [SSF49503] (144-312)
  IPR011707 Multicopper oxidase-like, N-terminal [PF07732] (36-143)
  IPR045087 Multicopper oxidase [PTHR11709] (31-314)

Secondary structure (DSSP, 8-state):
----------------------------EEEEEEEEEEEEEETTEEEEEEEETTBSS-PPEEEETT-EEEEEEEE-SSS-EEEEEE-SSS--GGGS-EEE-TT-EEEEEEEPPTT--EEEEEEESSHHHHTTSEEEEEEESS-----EEEEEEEEE-SS-HHHHHHHHHHH-PPP--SEEEETTB--TTSTTTGGG--EEEE-TT-EEEEEEEE--SS--EEEEETTB-EEEEEETTEEEEEEEEESEEEE-TT-EEEEEEE--S-TTEEEEEEEES---SS--GGG-EEEEEEESSS---EEEEEPP------TTSHHHHHHHHHHHHHHHHHHHHHHHHHHTTSS-TTTHHHHTTTHHHHHHHHHHHHHHHHHHHHH---PPPHHHHHHTT-S--------

Solvent-accessible surface area (backbone atoms only — not comparable to full-atom values): 22836 Å² total; per-residue (Å²): 135,83,89,83,87,84,90,78,85,86,80,87,78,86,81,82,80,80,79,80,78,80,78,78,76,76,80,63,53,73,46,82,38,41,31,30,72,33,78,46,77,49,69,77,41,77,44,71,42,57,14,29,71,73,26,61,49,19,70,68,46,78,46,50,30,54,40,52,39,34,41,37,39,33,23,68,36,89,61,68,43,34,40,30,45,51,52,54,78,60,86,50,80,75,32,50,75,45,72,29,46,48,73,34,70,46,74,52,60,43,76,42,47,70,87,21,28,41,37,43,33,32,30,32,68,49,72,49,52,26,55,34,28,28,26,45,28,35,30,34,68,57,97,70,88,75,51,75,41,80,39,41,32,33,50,39,61,89,62,59,51,60,59,53,51,52,54,28,72,77,67,71,51,91,86,73,66,76,38,45,17,44,60,64,14,38,2,62,50,34,58,77,19,53,92,59,35,37,71,46,80,40,54,76,71,42,70,34,37,36,34,31,35,25,52,25,86,89,48,50,37,36,41,27,35,25,94,36,55,36,30,36,44,28,45,52,28,37,75,49,97,69,70,44,77,32,51,53,47,79,36,51,55,81,38,23,40,33,26,44,38,58,40,74,66,73,55,46,40,34,27,25,31,38,47,33,78,72,42,49,94,71,73,61,58,77,71,43,16,28,30,38,41,37,47,68,69,99,57,73,59,48,81,78,62,41,71,44,76,68,63,73,60,64,86,74,62,67,64,55,59,60,50,52,53,52,51,49,52,52,47,50,53,55,48,51,56,51,51,57,63,63,64,68,74,69,87,61,94,82,71,53,82,72,57,59,67,63,51,55,62,54,52,59,53,51,53,55,52,48,56,53,50,53,59,55,58,77,71,49,98,68,84,84,54,73,72,58,44,45,76,70,66,78,52,85,91,73,88,81,76,86,133

Nearest PDB structures (foldseek):
  6klg-assembly1_A  TM=8.664E-01  e=8.241E-33  Zea mays
  2ih9-assembly1_A  TM=7.712E-01  e=3.324E-20  Melanocarpus albomyces
  2q9o-assembly1_A  TM=7.864E-01  e=2.653E-19  Melanocarpus albomyces
  1gs6-assembly1_X  TM=7.253E-01  e=3.043E-15  Achromobacter xylosoxidans
  2xx0-assembly2_B  TM=7.214E-01  e=2.583E-15  Achromobacter xylosoxidans

Foldseek 3Di:
DDDDDDDDDDDDDDDDDDDPPPPPPQPAAEDEWEFDWAWDAFLNDIDTATATPNFFPHDEAEEEAFHKHKYKYAACDPAWFFKAALAFPDGDPQRGGRIAGHRGIDIGMDGGHLLFFAKAKMATPDLQNLQGGIYIYGYHNDDDPAAEDEWEKHAAAPDRSVVQVVCCVVPVDDDDGPAIETRNAQEDLRHPRPVVAAEDEDEAFDKHKYKYAYSYRPAKKKKAKAPWWWWWQDKSRGGDPDTDTGRIDIDDHNMIIITITTNHDDQQAKIWIWIDRAQDPDDPSNHIGTHTYHYDDDHHHDPDHGYGRGHHDDPVPVVVVVVVVVVVVVVCVVVVVVVVVVVVVPDDPPPPPVVVVVVVVVVVVVVVVVVVVVVVVVPDDDDDDPVVCVVVVNDDDDPPDDD

Sequence (403 aa):
MAFQNQTMKANTSFVLILFFAVQYTASTNVFHFVIEETSFDRLCQSKKILTVNGQFPGPTIYALAGETLSLDVENRGKDNVTMFWRVGRHVKSDQVEWLVEAGAAVRKNITISEDDEGTLWWHAMNIWQRATVHGAFIVHPEPDDHVDIPIILGEWWKKDVKEVFVDYIDSGSDVKSNAYTINGQPGDFYPCSKNGTFRIVVDTGKKYLLRIVNAAIHKKLYLGIASHNLTVIAMDGSPIIEPLSTPFVELTRQHSIDCIFEANQQPNYYYYMVASTNISEAYDTNKITTAIIEYQGSYKPSLPPLLPLLPNLSPNYDKSSSRDYLYVILTFVILGLFFCTTFIMWPQSVLQEKEAKQSKEVVNGVEHAMEEAVNLQEQNNTELSNDELYRMGMIPTTKANKS

Mean predicted aligned error: 15.42 Å